Protein AF-A0AAD8VXR7-F1 (afdb_monomer_lite)

Foldseek 3Di:
DDPPPDVVVVVVVVVVVVVVVVVVVVVVVPDDPPCVVVVVVVVVVVPDDVVPPPDDPPPDDDDDPDDDDDPVVVVVVVVVVVVVVVVVVVVVVVVVVVVVVPPPVVVVVVVVVVVVVVPPDPPPPPDDDDDDPDDPVVVVVVVVVVVVVVVVVVVVVVVVVVVVVVVVVVVVVVVVVVVVVVVVVVVVVVVVVVVVVVVVVVVVVVVVLLVVLVVVLVVLCVVCVVLQVQLLVQLLVVCVVVVPVDSPDDDTSVSSVSSNVSSVVVVVVVVVVVVCVQVVLQVLVCVLCVPDDGDPDVVVSVVVVVCSVVSVVVVVVVVVVVVVLVVVVVVCVVPPPDDSVVVVVVVVPPPPDPPDPDDDDDDDDDDDPPPDDDPPPVVVVVVVVVVVVVVVVVVVVVVVVPDDDDDDDDDDDDDD

Radius of gyration: 54.82 Å; chains: 1; bounding box: 123×68×163 Å

Structure (mmCIF, N/CA/C/O backbone):
data_AF-A0AAD8VXR7-F1
#
_entry.id   AF-A0AAD8VXR7-F1
#
loop_
_atom_site.group_PDB
_atom_site.id
_atom_site.type_symbol
_atom_site.label_atom_id
_atom_site.label_alt_id
_atom_site.label_comp_id
_atom_site.label_asym_id
_atom_site.label_entity_id
_atom_site.label_seq_id
_atom_site.pdbx_PDB_ins_code
_atom_site.Cartn_x
_atom_site.Cartn_y
_atom_site.Cartn_z
_atom_site.occupancy
_atom_site.B_iso_or_equiv
_atom_site.auth_seq_id
_atom_site.auth_comp_id
_atom_site.auth_asym_id
_atom_site.auth_atom_id
_atom_site.pdbx_PDB_model_num
ATOM 1 N N . MET A 1 1 ? -8.552 10.799 35.173 1.00 29.80 1 MET A N 1
ATOM 2 C CA . MET A 1 1 ? -7.719 10.477 33.994 1.00 29.80 1 MET A CA 1
ATOM 3 C C . MET A 1 1 ? -8.402 11.067 32.776 1.00 29.80 1 MET A C 1
ATOM 5 O O . MET A 1 1 ? -9.424 10.551 32.351 1.00 29.80 1 MET A O 1
ATOM 9 N N . VAL A 1 2 ? -7.900 12.206 32.306 1.00 26.58 2 VAL A N 1
ATOM 10 C CA . VAL A 1 2 ? -8.348 12.858 31.072 1.00 26.58 2 VAL A CA 1
ATOM 11 C C . VAL A 1 2 ? -7.757 12.049 29.921 1.00 26.58 2 VAL A C 1
ATOM 13 O O . VAL A 1 2 ? -6.535 11.940 29.823 1.00 26.58 2 VAL A O 1
ATOM 16 N N . LEU A 1 3 ? -8.603 11.426 29.100 1.00 31.08 3 LEU A N 1
ATOM 17 C CA . LEU A 1 3 ? -8.184 10.804 27.845 1.00 31.08 3 LEU A CA 1
ATOM 18 C C . LEU A 1 3 ? -7.829 11.930 26.871 1.00 31.08 3 LEU A C 1
ATOM 20 O O . LEU A 1 3 ? -8.632 12.347 26.044 1.00 31.08 3 LEU A O 1
ATOM 24 N N . HIS A 1 4 ? -6.614 12.454 27.009 1.00 31.78 4 HIS A N 1
ATOM 25 C CA . HIS A 1 4 ? -5.945 13.093 25.896 1.00 31.78 4 HIS A CA 1
ATOM 26 C C . HIS A 1 4 ? -5.770 12.014 24.826 1.00 31.78 4 HIS A C 1
ATOM 28 O O . HIS A 1 4 ? -4.957 11.104 24.995 1.00 31.78 4 HIS A O 1
ATOM 34 N N . ALA A 1 5 ? -6.495 12.124 23.711 1.00 39.09 5 ALA A N 1
ATOM 35 C CA . ALA A 1 5 ? -5.899 11.746 22.439 1.00 39.09 5 ALA A CA 1
ATOM 36 C C . ALA A 1 5 ? -4.621 12.589 22.348 1.00 39.09 5 ALA A C 1
ATOM 38 O O . ALA A 1 5 ? -4.672 13.806 22.171 1.00 39.09 5 ALA A O 1
ATOM 39 N N . GLY A 1 6 ? -3.498 11.977 22.729 1.00 30.89 6 GLY A N 1
ATOM 40 C CA . GLY A 1 6 ? -2.274 12.705 23.018 1.00 30.89 6 GLY A CA 1
ATOM 41 C C . GLY A 1 6 ? -1.798 13.471 21.785 1.00 30.89 6 GLY A C 1
ATOM 42 O O . GLY A 1 6 ? -2.064 13.029 20.665 1.00 30.89 6 GLY A O 1
ATOM 43 N N . PRO A 1 7 ? -1.013 14.546 21.965 1.00 40.06 7 PRO A N 1
ATOM 44 C CA . PRO A 1 7 ? -0.277 15.196 20.881 1.00 40.06 7 PRO A CA 1
ATOM 45 C C . PRO A 1 7 ? 0.435 14.190 19.964 1.00 40.06 7 PRO A C 1
ATOM 47 O O . PRO A 1 7 ? 0.566 14.431 18.779 1.00 40.06 7 PRO A O 1
ATOM 50 N N . ALA A 1 8 ? 0.808 13.013 20.480 1.00 36.97 8 ALA A N 1
ATOM 51 C CA . ALA A 1 8 ? 1.363 11.901 19.716 1.00 36.97 8 ALA A CA 1
ATOM 52 C C . ALA A 1 8 ? 0.441 11.327 18.618 1.00 36.97 8 ALA A C 1
ATOM 54 O O . ALA A 1 8 ? 0.955 10.934 17.581 1.00 36.97 8 ALA A O 1
ATOM 55 N N . ALA A 1 9 ? -0.884 11.276 18.806 1.00 36.81 9 ALA A N 1
ATOM 56 C CA . ALA A 1 9 ? -1.821 10.778 17.791 1.00 36.81 9 ALA A CA 1
ATOM 57 C C . ALA A 1 9 ? -2.012 11.796 16.655 1.00 36.81 9 ALA A C 1
ATOM 59 O O . ALA A 1 9 ? -2.027 11.421 15.485 1.00 36.81 9 ALA A O 1
ATOM 60 N N . VAL A 1 10 ? -2.059 13.088 16.999 1.00 43.22 10 VAL A N 1
ATOM 61 C CA . VAL A 1 10 ? -2.086 14.191 16.025 1.00 43.22 10 VAL A CA 1
ATOM 62 C C . VAL A 1 10 ? -0.750 14.283 15.286 1.00 43.22 10 VAL A C 1
ATOM 64 O O . VAL A 1 10 ? -0.742 14.318 14.066 1.00 43.22 10 VAL A O 1
ATOM 67 N N . VAL A 1 11 ? 0.381 14.184 15.991 1.00 42.19 11 VAL A N 1
ATOM 68 C CA . VAL A 1 11 ? 1.730 14.163 15.396 1.00 42.19 11 VAL A CA 1
ATOM 69 C C . VAL A 1 11 ? 1.959 12.909 14.546 1.00 42.19 11 VAL A C 1
ATOM 71 O O . VAL A 1 11 ? 2.651 12.980 13.535 1.00 42.19 11 VAL A O 1
ATOM 74 N N . ALA A 1 12 ? 1.389 11.756 14.911 1.00 40.84 12 ALA A N 1
ATOM 75 C CA . ALA A 1 12 ? 1.431 10.550 14.084 1.00 40.84 12 ALA A CA 1
ATOM 76 C C . ALA A 1 12 ? 0.585 10.711 12.814 1.00 40.84 12 ALA A C 1
ATOM 78 O O . ALA A 1 12 ? 1.045 10.337 11.738 1.00 40.84 12 ALA A O 1
ATOM 79 N N . GLY A 1 13 ? -0.596 11.331 12.924 1.00 41.03 13 GLY A N 1
ATOM 80 C CA . GLY A 1 13 ? -1.413 11.739 11.782 1.00 41.03 13 GLY A CA 1
ATOM 81 C C . GLY A 1 13 ? -0.665 12.708 10.867 1.00 41.03 13 GLY A C 1
ATOM 82 O O . GLY A 1 13 ? -0.466 12.408 9.697 1.00 41.03 13 GLY A O 1
ATOM 83 N N . GLU A 1 14 ? -0.147 13.816 11.398 1.00 44.00 14 GLU A N 1
ATOM 84 C CA . GLU A 1 14 ? 0.619 14.831 10.660 1.00 44.00 14 GLU A CA 1
ATOM 85 C C . GLU A 1 14 ? 1.891 14.260 10.021 1.00 44.00 14 GLU A C 1
ATOM 87 O O . GLU A 1 14 ? 2.186 14.571 8.869 1.00 44.00 14 GLU A O 1
ATOM 92 N N . ARG A 1 15 ? 2.619 13.362 10.701 1.00 44.59 15 ARG A N 1
ATOM 93 C CA . ARG A 1 15 ? 3.773 12.658 10.114 1.00 44.59 15 ARG A CA 1
ATOM 94 C C . ARG A 1 15 ? 3.362 11.686 9.017 1.00 44.59 15 ARG A C 1
ATOM 96 O O . ARG A 1 15 ? 4.053 11.625 8.007 1.00 44.59 15 ARG A O 1
ATOM 103 N N . ALA A 1 16 ? 2.257 10.960 9.175 1.00 44.34 16 ALA A N 1
ATOM 104 C CA . ALA A 1 16 ? 1.734 10.089 8.124 1.00 44.34 16 ALA A CA 1
ATOM 105 C C . ALA A 1 16 ? 1.291 10.908 6.902 1.00 44.34 16 ALA A C 1
ATOM 107 O O . ALA A 1 16 ? 1.647 10.565 5.779 1.00 44.34 16 ALA A O 1
ATOM 108 N N . THR A 1 17 ? 0.610 12.039 7.116 1.00 47.69 17 THR A N 1
ATOM 109 C CA . THR A 1 17 ? 0.236 12.978 6.042 1.00 47.69 17 THR A CA 1
ATOM 110 C C . THR A 1 17 ? 1.458 13.631 5.390 1.00 47.69 17 THR A C 1
ATOM 112 O O . THR A 1 17 ? 1.486 13.773 4.175 1.00 47.69 17 THR A O 1
ATOM 115 N N . GLY A 1 18 ? 2.497 13.972 6.157 1.00 53.66 18 GLY A N 1
ATOM 116 C CA . GLY A 1 18 ? 3.757 14.513 5.635 1.00 53.66 18 GLY A CA 1
ATOM 117 C C . GLY A 1 18 ? 4.584 13.487 4.852 1.00 53.66 18 GLY A C 1
ATOM 118 O O . GLY A 1 18 ? 5.192 13.826 3.840 1.00 53.66 18 GLY A O 1
ATOM 119 N N . LEU A 1 19 ? 4.572 12.219 5.270 1.00 49.12 19 LEU A N 1
ATOM 120 C CA . LEU A 1 19 ? 5.195 11.115 4.531 1.00 49.12 19 LEU A CA 1
ATOM 121 C C . LEU A 1 19 ? 4.414 10.784 3.251 1.00 49.12 19 LEU A C 1
ATOM 123 O O . LEU A 1 19 ? 5.028 10.588 2.208 1.00 49.12 19 LEU A O 1
ATOM 127 N N . LEU A 1 20 ? 3.078 10.821 3.293 1.00 48.19 20 LEU A N 1
ATOM 128 C CA . LEU A 1 20 ? 2.223 10.747 2.101 1.00 48.19 20 LEU A CA 1
ATOM 129 C C . LEU A 1 20 ? 2.446 11.945 1.161 1.00 48.19 20 LEU A C 1
ATOM 131 O O . LEU A 1 20 ? 2.507 11.766 -0.052 1.00 48.19 20 LEU A O 1
ATOM 135 N N . GLY A 1 21 ? 2.670 13.141 1.712 1.00 52.47 21 GLY A N 1
ATOM 136 C CA . GLY A 1 21 ? 3.075 14.341 0.976 1.00 52.47 21 GLY A CA 1
ATOM 137 C C . GLY A 1 21 ? 4.412 14.170 0.244 1.00 52.47 21 GLY A C 1
ATOM 138 O O . GLY A 1 21 ? 4.524 14.522 -0.928 1.00 52.47 21 GLY A O 1
ATOM 139 N N . ARG A 1 22 ? 5.402 13.528 0.877 1.00 53.22 22 ARG A N 1
ATOM 140 C CA . ARG A 1 22 ? 6.671 13.164 0.218 1.00 53.22 22 ARG A CA 1
ATOM 141 C C . ARG A 1 22 ? 6.495 12.132 -0.890 1.00 53.22 22 ARG A C 1
ATOM 143 O O . ARG A 1 22 ? 7.135 12.254 -1.928 1.00 53.22 22 ARG A O 1
ATOM 150 N N . ILE A 1 23 ? 5.603 11.156 -0.713 1.00 48.94 23 ILE A N 1
ATOM 151 C CA . ILE A 1 23 ? 5.241 10.203 -1.776 1.00 48.94 23 ILE A CA 1
ATOM 152 C C . ILE A 1 23 ? 4.642 10.955 -2.981 1.00 48.94 23 ILE A C 1
ATOM 154 O O . ILE A 1 23 ? 4.944 10.627 -4.127 1.00 48.94 23 ILE A O 1
ATOM 158 N N . THR A 1 24 ? 3.875 12.028 -2.749 1.00 52.00 24 THR A N 1
ATOM 159 C CA . THR A 1 24 ? 3.383 12.907 -3.825 1.00 52.00 24 THR A CA 1
ATOM 160 C C . THR A 1 24 ? 4.413 13.900 -4.380 1.00 52.00 24 THR A C 1
ATOM 162 O O . THR A 1 24 ? 4.232 14.365 -5.499 1.00 52.00 24 THR A O 1
ATOM 165 N N . GLU A 1 25 ? 5.496 14.225 -3.670 1.00 46.56 25 GLU A N 1
ATOM 166 C CA . GLU A 1 25 ? 6.607 15.030 -4.212 1.00 46.56 25 GLU A CA 1
ATOM 167 C C . GLU A 1 25 ? 7.546 14.190 -5.085 1.00 46.56 25 GLU A C 1
ATOM 169 O O . GLU A 1 25 ? 7.955 14.656 -6.147 1.00 46.56 25 GLU A O 1
ATOM 174 N N . LEU A 1 26 ? 7.778 12.920 -4.731 1.00 47.78 26 LEU A N 1
ATOM 175 C CA . LEU A 1 26 ? 8.514 11.953 -5.563 1.00 47.78 26 LEU A CA 1
ATOM 176 C C . LEU A 1 26 ? 7.855 11.739 -6.946 1.00 47.78 26 LEU A C 1
ATOM 178 O O . LEU A 1 26 ? 8.538 11.440 -7.923 1.00 47.78 26 LEU A O 1
ATOM 182 N N . LYS A 1 27 ? 6.541 11.989 -7.055 1.00 44.47 27 LYS A N 1
ATOM 183 C CA . LYS A 1 27 ? 5.757 12.043 -8.307 1.00 44.47 27 LYS A CA 1
ATOM 184 C C . LYS A 1 27 ? 6.151 13.210 -9.225 1.00 44.47 27 LYS A C 1
ATOM 186 O O . LYS A 1 27 ? 6.030 13.096 -10.441 1.00 44.47 27 LYS A O 1
ATOM 191 N N . ARG A 1 28 ? 6.597 14.347 -8.674 1.00 43.12 28 ARG A N 1
ATOM 192 C CA . ARG A 1 28 ? 6.936 15.554 -9.456 1.00 43.12 28 ARG A CA 1
ATOM 193 C C . ARG A 1 28 ? 8.281 15.421 -10.180 1.00 43.12 28 ARG A C 1
ATOM 195 O O . ARG A 1 28 ? 8.539 16.177 -11.110 1.00 43.12 28 ARG A O 1
ATOM 202 N N . GLU A 1 29 ? 9.087 14.436 -9.789 1.00 51.94 29 GLU A N 1
ATOM 203 C CA . GLU A 1 29 ? 10.374 14.087 -10.403 1.00 51.94 29 GLU A CA 1
ATOM 204 C C . GLU A 1 29 ? 10.266 13.022 -11.515 1.00 51.94 29 GLU A C 1
ATOM 206 O O . GLU A 1 29 ? 11.288 12.585 -12.032 1.00 51.94 29 GLU A O 1
ATOM 211 N N . GLY A 1 30 ? 9.056 12.600 -11.911 1.00 36.78 30 GLY A N 1
ATOM 212 C CA . GLY A 1 30 ? 8.863 11.718 -13.073 1.00 36.78 30 GLY A CA 1
ATOM 213 C C . GLY A 1 30 ? 9.064 10.217 -12.825 1.00 36.78 30 GLY A C 1
ATOM 214 O O . GLY A 1 30 ? 9.331 9.485 -13.772 1.00 36.78 30 GLY A O 1
ATOM 215 N N . ARG A 1 31 ? 8.927 9.732 -11.582 1.00 47.59 31 ARG A N 1
ATOM 216 C CA . ARG A 1 31 ? 9.006 8.292 -11.265 1.00 47.59 31 ARG A CA 1
ATOM 217 C C . ARG A 1 31 ? 7.639 7.611 -11.423 1.00 47.59 31 ARG A C 1
ATOM 219 O O . ARG A 1 31 ? 6.671 8.015 -10.777 1.00 47.59 31 ARG A O 1
ATOM 226 N N . GLU A 1 32 ? 7.561 6.566 -12.246 1.00 48.56 32 GLU A N 1
ATOM 227 C CA . GLU A 1 32 ? 6.375 5.705 -12.361 1.00 48.56 32 GLU A CA 1
ATOM 228 C C . GLU A 1 32 ? 6.262 4.780 -11.138 1.00 48.56 32 GLU A C 1
ATOM 230 O O . GLU A 1 32 ? 7.141 3.965 -10.870 1.00 48.56 32 GLU A O 1
ATOM 235 N N . LEU A 1 33 ? 5.171 4.908 -10.376 1.00 50.75 33 LEU A N 1
ATOM 236 C CA . LEU A 1 33 ? 4.928 4.164 -9.127 1.00 50.75 33 LEU A CA 1
ATOM 237 C C . LEU A 1 33 ? 3.910 3.009 -9.273 1.00 50.75 33 LEU A C 1
ATOM 239 O O . LEU A 1 33 ? 3.464 2.456 -8.269 1.00 50.75 33 LEU A O 1
ATOM 243 N N . GLY A 1 34 ? 3.533 2.612 -10.494 1.00 61.19 34 GLY A N 1
ATOM 244 C CA . GLY A 1 34 ? 2.630 1.473 -10.737 1.00 61.19 34 GLY A CA 1
ATOM 245 C C . GLY A 1 34 ? 1.301 1.532 -9.954 1.00 61.19 34 GLY A C 1
ATOM 246 O O . GLY A 1 34 ? 0.730 2.604 -9.758 1.00 61.19 34 GLY A O 1
ATOM 247 N N . HIS A 1 35 ? 0.815 0.379 -9.466 1.00 46.16 35 HIS A N 1
ATOM 248 C CA . HIS A 1 35 ? -0.476 0.201 -8.763 1.00 46.16 35 HIS A CA 1
ATOM 249 C C . HIS A 1 35 ? -0.686 1.066 -7.499 1.00 46.16 35 HIS A C 1
ATOM 251 O O . HIS A 1 35 ? -1.814 1.189 -7.013 1.00 46.16 35 HIS A O 1
ATOM 257 N N . LEU A 1 36 ? 0.368 1.693 -6.962 1.00 44.56 36 LEU A N 1
ATOM 258 C CA . LEU A 1 36 ? 0.260 2.683 -5.882 1.00 44.56 36 LEU A CA 1
ATOM 259 C C . LEU A 1 36 ? -0.438 3.969 -6.343 1.00 44.56 36 LEU A C 1
ATOM 261 O O . LEU A 1 36 ? -1.094 4.619 -5.528 1.00 44.56 36 LEU A O 1
ATOM 265 N N . LEU A 1 37 ? -0.340 4.316 -7.633 1.00 51.44 37 LEU A N 1
ATOM 266 C CA . LEU A 1 37 ? -1.014 5.475 -8.217 1.00 51.44 37 LEU A CA 1
ATOM 267 C C . LEU A 1 37 ? -2.535 5.279 -8.206 1.00 51.44 37 LEU A C 1
ATOM 269 O O . LEU A 1 37 ? -3.251 6.122 -7.673 1.00 51.44 37 LEU A O 1
ATOM 273 N N . ASP A 1 38 ? -2.999 4.112 -8.657 1.00 57.16 38 ASP A N 1
ATOM 274 C CA . ASP A 1 38 ? -4.407 3.703 -8.600 1.00 57.16 38 ASP A CA 1
ATOM 275 C C . ASP A 1 38 ? -4.944 3.688 -7.165 1.00 57.16 38 ASP A C 1
ATOM 277 O O . ASP A 1 38 ? -6.097 4.046 -6.921 1.00 57.16 38 ASP A O 1
ATOM 281 N N . TYR A 1 39 ? -4.124 3.274 -6.194 1.00 48.38 39 TYR A N 1
ATOM 282 C CA . TYR A 1 39 ? -4.540 3.217 -4.794 1.00 48.38 39 TYR A CA 1
ATOM 283 C C . TYR A 1 39 ? -4.602 4.606 -4.153 1.00 48.38 39 TYR A C 1
ATOM 285 O O . TYR A 1 39 ? -5.573 4.909 -3.465 1.00 48.38 39 TYR A O 1
ATOM 293 N N . ALA A 1 40 ? -3.616 5.472 -4.407 1.00 48.44 40 ALA A N 1
ATOM 294 C CA . ALA A 1 40 ? -3.616 6.859 -3.944 1.00 48.44 40 ALA A CA 1
ATOM 295 C C . ALA A 1 40 ? -4.730 7.683 -4.609 1.00 48.44 40 ALA A C 1
ATOM 297 O O . ALA A 1 40 ? -5.341 8.540 -3.972 1.00 48.44 40 ALA A O 1
ATOM 298 N N . GLU A 1 41 ? -5.039 7.407 -5.875 1.00 53.38 41 GLU A N 1
ATOM 299 C CA . GLU A 1 41 ? -6.127 8.055 -6.596 1.00 53.38 41 GLU A CA 1
ATOM 300 C C . GLU A 1 41 ? -7.495 7.561 -6.110 1.00 53.38 41 GLU A C 1
ATOM 302 O O . GLU A 1 41 ? -8.352 8.387 -5.804 1.00 53.38 41 GLU A O 1
ATOM 307 N N . LYS A 1 42 ? -7.677 6.252 -5.878 1.00 56.84 42 LYS A N 1
ATOM 308 C CA . LYS A 1 42 ? -8.864 5.708 -5.186 1.00 56.84 42 LYS A CA 1
ATOM 309 C C . LYS A 1 42 ? -8.998 6.243 -3.759 1.00 56.84 42 LYS A C 1
ATOM 311 O O . LYS A 1 42 ? -10.111 6.515 -3.315 1.00 56.84 42 LYS A O 1
ATOM 316 N N . TRP A 1 43 ? -7.887 6.434 -3.049 1.00 48.25 43 TRP A N 1
ATOM 317 C CA . TRP A 1 43 ? -7.855 7.024 -1.709 1.00 48.25 43 TRP A CA 1
ATOM 318 C C . TRP A 1 43 ? -8.302 8.489 -1.731 1.00 48.25 43 TRP A C 1
ATOM 320 O O . TRP A 1 43 ? -9.177 8.873 -0.958 1.00 48.25 43 TRP A O 1
ATOM 330 N N . ASN A 1 44 ? -7.767 9.293 -2.653 1.00 48.09 44 ASN A N 1
ATOM 331 C CA . ASN A 1 44 ? -8.155 10.693 -2.824 1.00 48.09 44 ASN A CA 1
ATOM 332 C C . ASN A 1 44 ? -9.602 10.831 -3.320 1.00 48.09 44 ASN A C 1
ATOM 334 O O . ASN A 1 44 ? -10.321 11.712 -2.861 1.00 48.09 44 ASN A O 1
ATOM 338 N N . GLN A 1 45 ? -10.062 9.942 -4.206 1.00 49.34 45 GLN A N 1
ATOM 339 C CA . GLN A 1 45 ? -11.451 9.898 -4.675 1.00 49.34 45 GLN A CA 1
ATOM 340 C C . GLN A 1 45 ? -12.428 9.476 -3.566 1.00 49.34 45 GLN A C 1
ATOM 342 O O . GLN A 1 45 ? -13.557 9.966 -3.537 1.00 49.34 45 GLN A O 1
ATOM 347 N N . ALA A 1 46 ? -12.003 8.631 -2.622 1.00 44.84 46 ALA A N 1
ATOM 348 C CA . ALA A 1 46 ? -12.799 8.254 -1.454 1.00 44.84 46 ALA A CA 1
ATOM 349 C C . ALA A 1 46 ? -12.946 9.388 -0.416 1.00 44.84 46 ALA A C 1
ATOM 351 O O . ALA A 1 46 ? -13.889 9.353 0.378 1.00 44.84 46 ALA A O 1
ATOM 352 N N . ASP A 1 47 ? -12.065 10.398 -0.438 1.00 38.69 47 ASP A N 1
ATOM 353 C CA . ASP A 1 47 ? -12.155 11.612 0.394 1.00 38.69 47 ASP A CA 1
ATOM 354 C C . ASP A 1 47 ? -13.060 12.708 -0.217 1.00 38.69 47 ASP A C 1
ATOM 356 O O . ASP A 1 47 ? -13.435 13.661 0.473 1.00 38.69 47 ASP A O 1
ATOM 360 N N . VAL A 1 48 ? -13.501 12.582 -1.478 1.00 35.62 48 VAL A N 1
ATOM 361 C CA . VAL A 1 48 ? -14.397 13.573 -2.106 1.00 35.62 48 VAL A CA 1
ATOM 362 C C . VAL A 1 48 ? -15.862 13.239 -1.817 1.00 35.62 48 VAL A C 1
ATOM 364 O O . VAL A 1 48 ? -16.592 12.702 -2.650 1.00 35.62 48 VAL A O 1
ATOM 367 N N . SER A 1 49 ? -16.331 13.587 -0.618 1.00 41.91 49 SER A N 1
ATOM 368 C CA . SER A 1 49 ? -17.775 13.686 -0.376 1.00 41.91 49 SER A CA 1
ATOM 369 C C . SER A 1 49 ? -18.399 14.785 -1.255 1.00 41.91 49 SER A C 1
ATOM 371 O O . SER A 1 49 ? -17.730 15.730 -1.676 1.00 41.91 49 SER A O 1
ATOM 373 N N . ALA A 1 50 ? -19.709 14.706 -1.506 1.00 38.88 50 ALA A N 1
ATOM 374 C CA . ALA A 1 50 ? -20.456 15.694 -2.294 1.00 38.88 50 ALA A CA 1
ATOM 375 C C . ALA A 1 50 ? -20.363 17.148 -1.766 1.00 38.88 50 ALA A C 1
ATOM 377 O O . ALA A 1 50 ? -20.794 18.066 -2.459 1.00 38.88 50 ALA A O 1
ATOM 378 N N . ALA A 1 51 ? -19.785 17.375 -0.581 1.00 35.91 51 ALA A N 1
ATOM 379 C CA . ALA A 1 51 ? -19.581 18.697 0.004 1.00 35.91 51 ALA A CA 1
ATOM 380 C C . ALA A 1 51 ? -18.403 19.489 -0.607 1.00 35.91 51 ALA A C 1
ATOM 382 O O . ALA A 1 51 ? -18.379 20.709 -0.480 1.00 35.91 51 ALA A O 1
ATOM 383 N N . THR A 1 52 ? -17.456 18.844 -1.300 1.00 38.19 52 THR A N 1
ATOM 384 C CA . THR A 1 52 ? -16.304 19.519 -1.943 1.00 38.19 52 THR A CA 1
ATOM 385 C C . THR A 1 52 ? -16.445 19.702 -3.455 1.00 38.19 52 THR A C 1
ATOM 387 O O . THR A 1 52 ? -15.610 20.359 -4.075 1.00 38.19 52 THR A O 1
ATOM 390 N N . ARG A 1 53 ? -17.530 19.210 -4.071 1.00 37.59 53 ARG A N 1
ATOM 391 C CA . ARG A 1 53 ? -17.885 19.587 -5.447 1.00 37.59 53 ARG A CA 1
ATOM 392 C C . ARG A 1 53 ? -18.659 20.900 -5.422 1.00 37.59 53 ARG A C 1
ATOM 394 O O . ARG A 1 53 ? -19.879 20.906 -5.289 1.00 37.59 53 ARG A O 1
ATOM 401 N N . GLY A 1 54 ? -17.952 22.013 -5.600 1.00 34.97 54 GLY A N 1
ATOM 402 C CA . GLY A 1 54 ? -18.572 23.240 -6.090 1.00 34.97 54 GLY A CA 1
ATOM 403 C C . GLY A 1 54 ? -19.274 22.933 -7.413 1.00 34.97 54 GLY A C 1
ATOM 404 O O . GLY A 1 54 ? -18.628 22.697 -8.431 1.00 34.97 54 GLY A O 1
ATOM 405 N N . VAL A 1 55 ? -20.602 22.847 -7.379 1.00 37.62 55 VAL A N 1
ATOM 406 C CA . VAL A 1 55 ? -21.429 22.557 -8.550 1.00 37.62 55 VAL A CA 1
ATOM 407 C C . VAL A 1 55 ? -21.428 23.796 -9.445 1.00 37.62 55 VAL A C 1
ATOM 409 O O . VAL A 1 55 ? -22.066 24.798 -9.128 1.00 37.62 55 VAL A O 1
ATOM 412 N N . GLY A 1 56 ? -20.706 23.732 -10.565 1.00 46.16 56 GLY A N 1
ATOM 413 C CA . GLY A 1 56 ? -20.904 24.650 -11.686 1.00 46.16 56 GLY A CA 1
ATOM 414 C C . GLY A 1 56 ? -22.311 24.478 -12.271 1.00 46.16 56 GLY A C 1
ATOM 415 O O . GLY A 1 56 ? -22.878 23.384 -12.219 1.00 46.16 56 GLY A O 1
ATOM 416 N N . LYS A 1 57 ? -22.884 25.563 -12.807 1.00 38.69 57 LYS A N 1
ATOM 417 C CA . LYS A 1 57 ? -24.308 25.684 -13.181 1.00 38.69 57 LYS A CA 1
ATOM 418 C C . LYS A 1 57 ? -24.848 24.615 -14.149 1.00 38.69 57 LYS A C 1
ATOM 420 O O . LYS A 1 57 ? -26.061 24.428 -14.171 1.00 38.69 57 LYS A O 1
ATOM 425 N N . ASP A 1 58 ? -23.997 23.852 -14.836 1.00 55.91 58 ASP A N 1
ATOM 426 C CA . ASP A 1 58 ? -24.427 23.052 -15.992 1.00 55.91 58 ASP A CA 1
ATOM 427 C C . ASP A 1 58 ? -24.377 21.521 -15.794 1.00 55.91 58 ASP A C 1
ATOM 429 O O . ASP A 1 58 ? -24.641 20.775 -16.729 1.00 55.91 58 ASP A O 1
ATOM 433 N N . ARG A 1 59 ? -24.104 21.020 -14.575 1.00 43.12 59 ARG A N 1
ATOM 434 C CA . ARG A 1 59 ? -24.271 19.595 -14.170 1.00 43.12 59 ARG A CA 1
ATOM 435 C C . ARG A 1 59 ? -23.718 18.509 -15.127 1.00 43.12 59 ARG A C 1
ATOM 437 O O . ARG A 1 59 ? -24.196 17.376 -15.077 1.00 43.12 59 ARG A O 1
ATOM 444 N N . LEU A 1 60 ? -22.686 18.777 -15.928 1.00 39.38 60 LEU A N 1
ATOM 445 C CA . LEU A 1 60 ? -22.047 17.753 -16.765 1.00 39.38 60 LEU A CA 1
ATOM 446 C C . LEU A 1 60 ? -20.572 17.537 -16.387 1.00 39.38 60 LEU A C 1
ATOM 448 O O . LEU A 1 60 ? -19.843 18.514 -16.206 1.00 39.38 60 LEU A O 1
ATOM 452 N N . PRO A 1 61 ? -20.112 16.275 -16.267 1.00 35.50 61 PRO A N 1
ATOM 453 C CA . PRO A 1 61 ? -18.692 15.963 -16.189 1.00 35.50 61 PRO A CA 1
ATOM 454 C C . PRO A 1 61 ? -18.058 16.108 -17.579 1.00 35.50 61 PRO A C 1
ATOM 456 O O . PRO A 1 61 ? -18.472 15.445 -18.528 1.00 35.50 61 PRO A O 1
ATOM 459 N N . ILE A 1 62 ? -17.043 16.966 -17.696 1.00 35.41 62 ILE A N 1
ATOM 460 C CA . ILE A 1 62 ? -16.159 16.999 -18.864 1.00 35.41 62 ILE A CA 1
ATOM 461 C C . ILE A 1 62 ? -15.148 15.867 -18.672 1.00 35.41 62 ILE A C 1
ATOM 463 O O . ILE A 1 62 ? -14.283 15.945 -17.802 1.00 35.41 62 ILE A O 1
ATOM 467 N N . VAL A 1 63 ? -15.315 14.793 -19.441 1.00 36.84 63 VAL A N 1
ATOM 468 C CA . VAL A 1 63 ? -14.340 13.707 -19.577 1.00 36.84 63 VAL A CA 1
ATOM 469 C C . VAL A 1 63 ? -13.573 13.962 -20.868 1.00 36.84 63 VAL A C 1
ATOM 471 O O . VAL A 1 63 ? -14.175 14.042 -21.937 1.00 36.84 63 VAL A O 1
ATOM 474 N N . ASP A 1 64 ? -12.261 14.117 -20.752 1.00 31.58 64 ASP A N 1
ATOM 475 C CA . ASP A 1 64 ? -11.339 14.216 -21.881 1.00 31.58 64 ASP A CA 1
ATOM 476 C C . ASP A 1 64 ? -11.062 12.791 -22.416 1.00 31.58 64 ASP A C 1
ATOM 478 O O . ASP A 1 64 ? -10.642 11.936 -21.632 1.00 31.58 64 ASP A O 1
ATOM 482 N N . PRO A 1 65 ? -11.339 12.461 -23.694 1.00 33.59 65 PRO A N 1
ATOM 483 C CA . PRO A 1 65 ? -11.203 11.093 -24.207 1.00 33.59 65 PRO A CA 1
ATOM 484 C C . PRO A 1 65 ? -9.760 10.689 -24.564 1.00 33.59 65 PRO A C 1
ATOM 486 O O . PRO A 1 65 ? -9.549 9.586 -25.065 1.00 33.59 65 PRO A O 1
ATOM 489 N N . ALA A 1 66 ? -8.759 11.538 -24.322 1.00 33.75 66 ALA A N 1
ATOM 490 C CA . ALA A 1 66 ? -7.363 11.253 -24.648 1.00 33.75 66 ALA A CA 1
ATOM 491 C C . ALA A 1 66 ? -6.534 10.938 -23.389 1.00 33.75 66 ALA A C 1
ATOM 493 O O . ALA A 1 66 ? -5.725 11.744 -22.936 1.00 33.75 66 ALA A O 1
ATOM 494 N N . GLY A 1 67 ? -6.734 9.745 -22.822 1.00 32.75 67 GLY A N 1
ATOM 495 C CA . GLY A 1 67 ? -5.795 9.158 -21.858 1.00 32.75 67 GLY A CA 1
ATOM 496 C C . GLY A 1 67 ? -4.475 8.731 -22.529 1.00 32.75 67 GLY A C 1
ATOM 497 O O . GLY A 1 67 ? -4.456 8.503 -23.743 1.00 32.75 67 GLY A O 1
ATOM 498 N N . PRO A 1 68 ? -3.365 8.636 -21.771 1.00 32.72 68 PRO A N 1
ATOM 499 C CA . PRO A 1 68 ? -2.040 8.365 -22.317 1.00 32.72 68 PRO A CA 1
ATOM 500 C C . PRO A 1 68 ? -1.985 6.963 -22.927 1.00 32.72 68 PRO A C 1
ATOM 502 O O . PRO A 1 68 ? -2.377 5.974 -22.309 1.00 32.72 68 PRO A O 1
ATOM 505 N N . LYS A 1 69 ? -1.509 6.906 -24.171 1.00 35.78 69 LYS A N 1
ATOM 506 C CA . LYS A 1 69 ? -1.270 5.668 -24.910 1.00 35.78 69 LYS A CA 1
ATOM 507 C C . LYS A 1 69 ? -0.225 4.831 -24.171 1.00 35.78 69 LYS A C 1
ATOM 509 O O . LYS A 1 69 ? 0.783 5.361 -23.710 1.00 35.78 69 LYS A O 1
ATOM 514 N N . SER A 1 70 ? -0.520 3.544 -24.051 1.00 33.88 70 SER A N 1
ATOM 515 C CA 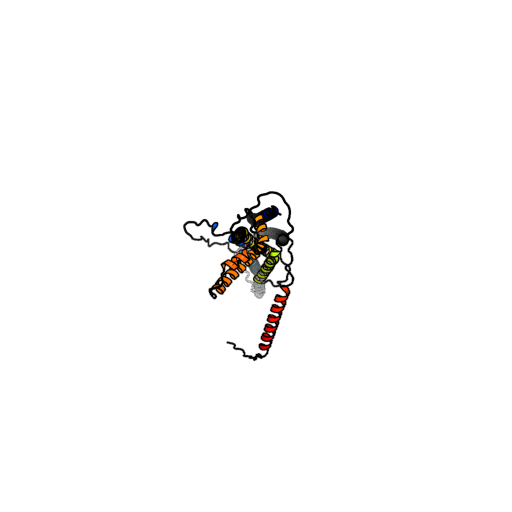. SER A 1 70 ? 0.237 2.525 -23.333 1.00 33.88 70 SER A CA 1
ATOM 516 C C . SER A 1 70 ? 1.717 2.481 -23.714 1.00 33.88 70 SER A C 1
ATOM 518 O O . SER A 1 70 ? 2.076 2.347 -24.883 1.00 33.88 70 SER A O 1
ATOM 520 N N . THR A 1 71 ? 2.560 2.473 -22.687 1.00 40.91 71 THR A N 1
ATOM 521 C CA . THR A 1 71 ? 4.016 2.277 -22.711 1.00 40.91 71 THR A CA 1
ATOM 522 C C . THR A 1 71 ? 4.444 0.892 -23.237 1.00 40.91 71 THR A C 1
ATOM 524 O O . THR A 1 71 ? 5.629 0.663 -23.460 1.00 40.91 71 THR A O 1
ATOM 527 N N . GLU A 1 72 ? 3.501 -0.017 -23.511 1.00 35.09 72 GLU A N 1
ATOM 528 C CA . GLU A 1 72 ? 3.747 -1.329 -24.135 1.00 35.09 72 GLU A CA 1
ATOM 529 C C . GLU A 1 72 ? 4.097 -1.242 -25.634 1.00 35.09 72 GLU A C 1
ATOM 531 O O . GLU A 1 72 ? 4.826 -2.092 -26.140 1.00 35.09 72 GLU A O 1
ATOM 536 N N . GLU A 1 73 ? 3.693 -0.182 -26.348 1.00 40.09 73 GLU A N 1
ATOM 537 C CA . GLU A 1 73 ? 4.057 -0.007 -27.770 1.00 40.09 73 GLU A CA 1
ATOM 538 C C . GLU A 1 73 ? 5.510 0.471 -27.973 1.00 40.09 73 GLU A C 1
ATOM 540 O O . GLU A 1 73 ? 6.022 0.450 -29.092 1.00 40.09 73 GLU A O 1
ATOM 545 N N . HIS A 1 74 ? 6.213 0.865 -26.904 1.00 38.44 74 HIS A N 1
ATOM 546 C CA . HIS A 1 74 ? 7.588 1.365 -26.997 1.00 38.44 74 HIS A CA 1
ATOM 547 C C . HIS A 1 74 ? 8.672 0.289 -26.827 1.00 38.44 74 HIS A C 1
ATOM 549 O O . HIS A 1 74 ? 9.796 0.506 -27.281 1.00 38.44 74 HIS A O 1
ATOM 555 N N . PHE A 1 75 ? 8.342 -0.876 -26.257 1.00 38.03 75 PHE A N 1
ATOM 556 C CA . PHE A 1 75 ? 9.306 -1.959 -26.009 1.00 38.03 75 PHE A CA 1
ATOM 557 C C . PHE A 1 75 ? 9.316 -3.066 -27.073 1.00 38.03 75 PHE A C 1
ATOM 559 O O . PHE A 1 75 ? 10.288 -3.807 -27.145 1.00 38.03 75 PHE A O 1
ATOM 566 N N . MET A 1 76 ? 8.313 -3.136 -27.956 1.00 38.06 76 MET A N 1
ATOM 567 C CA . MET A 1 76 ? 8.291 -4.108 -29.069 1.00 38.06 76 MET A CA 1
ATOM 568 C C . MET A 1 76 ? 9.037 -3.619 -30.324 1.00 38.06 76 MET A C 1
ATOM 570 O O . MET A 1 76 ? 9.283 -4.386 -31.252 1.00 38.06 76 MET A O 1
ATOM 574 N N . ARG A 1 77 ? 9.413 -2.336 -30.365 1.00 43.72 77 ARG A N 1
ATOM 575 C CA . ARG A 1 77 ? 10.080 -1.714 -31.518 1.00 43.72 77 ARG A CA 1
ATOM 576 C C . ARG A 1 77 ? 11.563 -2.098 -31.668 1.00 43.72 77 ARG A C 1
ATOM 578 O O . ARG A 1 77 ? 11.978 -2.300 -32.803 1.00 43.72 77 ARG A O 1
ATOM 585 N N . PRO A 1 78 ? 12.363 -2.234 -30.592 1.00 38.69 78 PRO A N 1
ATOM 586 C CA . PRO A 1 78 ? 13.766 -2.639 -30.707 1.00 38.69 78 PRO A CA 1
ATOM 587 C C . PRO A 1 78 ? 13.946 -4.102 -31.130 1.00 38.69 78 PRO A C 1
ATOM 589 O O . PRO A 1 78 ? 14.834 -4.383 -31.922 1.00 38.69 78 PRO A O 1
ATOM 592 N N . GLU A 1 79 ? 13.094 -5.025 -30.665 1.00 42.84 79 GLU A N 1
ATOM 593 C CA . GLU A 1 79 ? 13.180 -6.445 -31.054 1.00 42.84 79 GLU A CA 1
ATOM 594 C C . GLU A 1 79 ? 12.771 -6.668 -32.517 1.00 42.84 79 GLU A C 1
ATOM 596 O O . GLU A 1 79 ? 13.436 -7.415 -33.229 1.00 42.84 79 GLU A O 1
ATOM 601 N N . GLN A 1 80 ? 11.742 -5.962 -33.003 1.00 53.47 80 GLN A N 1
ATOM 602 C CA . GLN A 1 80 ? 11.381 -5.988 -34.425 1.00 53.47 80 GLN A CA 1
ATOM 603 C C . GLN A 1 80 ? 12.458 -5.361 -35.311 1.00 53.47 80 GLN A C 1
ATOM 605 O O . GLN A 1 80 ? 12.774 -5.922 -36.354 1.00 53.47 80 GLN A O 1
ATOM 610 N N . LEU A 1 81 ? 13.064 -4.250 -34.877 1.00 53.09 81 LEU A N 1
ATOM 611 C CA . LEU A 1 81 ? 14.179 -3.641 -35.603 1.00 53.09 81 LEU A CA 1
ATOM 612 C C . LEU A 1 81 ? 15.416 -4.545 -35.608 1.00 53.09 81 LEU A C 1
ATOM 614 O O . LEU A 1 81 ? 16.121 -4.571 -36.605 1.00 53.09 81 LEU A O 1
ATOM 618 N N . PHE A 1 82 ? 15.672 -5.310 -34.542 1.00 45.97 82 PHE A N 1
ATOM 619 C CA . PHE A 1 82 ? 16.800 -6.244 -34.477 1.00 45.97 82 PHE A CA 1
ATOM 620 C C . PHE A 1 82 ? 16.609 -7.457 -35.402 1.00 45.97 82 PHE A C 1
ATOM 622 O O . PHE A 1 82 ? 17.547 -7.854 -36.092 1.00 45.97 82 PHE A O 1
ATOM 629 N N . GLU A 1 83 ? 15.396 -8.010 -35.477 1.00 61.41 83 GLU A N 1
ATOM 630 C CA . GLU A 1 83 ? 15.052 -9.084 -36.423 1.00 61.41 83 GLU A CA 1
ATOM 631 C C . GLU A 1 83 ? 15.045 -8.593 -37.884 1.00 61.41 83 GLU A C 1
ATOM 633 O O . GLU A 1 83 ? 15.541 -9.296 -38.767 1.00 61.41 83 GLU A O 1
ATOM 638 N N . GLU A 1 84 ? 14.574 -7.367 -38.154 1.00 64.88 84 GLU A N 1
ATOM 639 C CA . GLU A 1 84 ? 14.685 -6.742 -39.484 1.00 64.88 84 GLU A CA 1
ATOM 640 C C . GLU A 1 84 ? 16.154 -6.524 -39.887 1.00 64.88 84 GLU A C 1
ATOM 642 O O . GLU A 1 84 ? 16.533 -6.851 -41.012 1.00 64.88 84 GLU A O 1
ATOM 647 N N . LEU A 1 85 ? 17.013 -6.077 -38.963 1.00 57.34 85 LEU A N 1
ATOM 648 C CA . LEU A 1 85 ? 18.444 -5.875 -39.227 1.00 57.34 85 LEU A CA 1
ATOM 649 C C . LEU A 1 85 ? 19.182 -7.198 -39.486 1.00 57.34 85 LEU A C 1
ATOM 651 O O . LEU A 1 85 ? 20.078 -7.258 -40.330 1.00 57.34 85 LEU A O 1
ATOM 655 N N . LEU A 1 86 ? 18.805 -8.278 -38.789 1.00 64.44 86 LEU A N 1
ATOM 656 C CA . LEU A 1 86 ? 19.339 -9.623 -39.028 1.00 64.44 86 LEU A CA 1
ATOM 657 C C . LEU A 1 86 ? 18.893 -10.189 -40.383 1.00 64.44 86 LEU A C 1
ATOM 659 O O . LEU A 1 86 ? 19.679 -10.876 -41.044 1.00 64.44 86 LEU A O 1
ATOM 663 N N . TRP A 1 87 ? 17.665 -9.889 -40.810 1.00 69.81 87 TRP A N 1
ATOM 664 C CA . TRP A 1 87 ? 17.159 -10.274 -42.126 1.00 69.81 87 TRP A CA 1
ATOM 665 C C . TRP A 1 87 ? 17.874 -9.516 -43.255 1.00 69.81 87 TRP A C 1
ATOM 667 O O . TRP A 1 87 ? 18.379 -10.143 -44.187 1.00 69.81 87 TRP A O 1
ATOM 677 N N . GLU A 1 88 ? 18.033 -8.195 -43.136 1.00 69.44 88 GLU A N 1
ATOM 678 C CA . GLU A 1 88 ? 18.767 -7.387 -44.122 1.00 69.44 88 GLU A CA 1
ATOM 679 C C . GLU A 1 88 ? 20.251 -7.782 -44.216 1.00 69.44 88 GLU A C 1
ATOM 681 O O . GLU A 1 88 ? 20.819 -7.852 -45.310 1.00 69.44 88 GLU A O 1
ATOM 686 N N . HIS A 1 89 ? 20.887 -8.129 -43.090 1.00 62.59 89 HIS A N 1
ATOM 687 C CA . HIS A 1 89 ? 22.257 -8.646 -43.102 1.00 62.59 89 HIS A CA 1
ATOM 688 C C . HIS A 1 89 ? 22.375 -10.022 -43.766 1.00 62.59 89 HIS A C 1
ATOM 690 O O . HIS A 1 89 ? 23.405 -10.306 -44.382 1.00 62.59 89 HIS A O 1
ATOM 696 N N . ARG A 1 90 ? 21.349 -10.876 -43.677 1.00 73.56 90 ARG A N 1
ATOM 697 C CA . ARG A 1 90 ? 21.329 -12.171 -44.370 1.00 73.56 90 ARG A CA 1
ATOM 698 C C . ARG A 1 90 ? 21.255 -11.984 -45.886 1.00 73.56 90 ARG A C 1
ATOM 700 O O . ARG A 1 90 ? 22.045 -12.607 -46.594 1.00 73.56 90 ARG A O 1
ATOM 707 N N . ASP A 1 91 ? 20.394 -11.088 -46.361 1.00 72.50 91 ASP A N 1
ATOM 708 C CA . ASP A 1 91 ? 20.257 -10.780 -47.789 1.00 72.50 91 ASP A CA 1
ATOM 709 C C . ASP A 1 91 ? 21.538 -10.135 -48.350 1.00 72.50 91 ASP A C 1
ATOM 711 O O . ASP A 1 91 ? 21.976 -10.462 -49.454 1.00 72.50 91 ASP A O 1
ATOM 715 N N . LEU A 1 92 ? 22.219 -9.292 -47.563 1.00 62.59 92 LEU A N 1
ATOM 716 C CA . LEU A 1 92 ? 23.531 -8.740 -47.920 1.00 62.59 92 LEU A CA 1
ATOM 717 C C . LEU A 1 92 ? 24.634 -9.807 -47.965 1.00 62.59 92 LEU A C 1
ATOM 719 O O . LEU A 1 92 ? 25.494 -9.747 -48.844 1.00 62.59 92 LEU A O 1
ATOM 723 N N . VAL A 1 93 ? 24.620 -10.799 -47.068 1.00 69.94 93 VAL A N 1
ATOM 724 C CA . VAL A 1 93 ? 25.579 -11.919 -47.077 1.00 69.94 93 VAL A CA 1
ATOM 725 C C . VAL A 1 93 ? 25.322 -12.867 -48.255 1.00 69.94 93 VAL A C 1
ATOM 727 O O . VAL A 1 93 ? 26.280 -13.298 -48.901 1.00 69.94 93 VAL A O 1
ATOM 730 N N . GLU A 1 94 ? 24.062 -13.144 -48.601 1.00 68.19 94 GLU A N 1
ATOM 731 C CA . GLU A 1 94 ? 23.708 -13.919 -49.800 1.00 68.19 94 GLU A CA 1
ATOM 732 C C . GLU A 1 94 ? 24.039 -13.165 -51.097 1.00 68.19 94 GLU A C 1
ATOM 734 O O . GLU A 1 94 ? 24.577 -13.760 -52.036 1.00 68.19 94 GLU A O 1
ATOM 739 N N . ALA A 1 95 ? 23.832 -11.845 -51.136 1.00 67.44 95 ALA A N 1
ATOM 740 C CA . ALA A 1 95 ? 24.251 -11.000 -52.252 1.00 67.44 95 ALA A CA 1
ATOM 741 C C . ALA A 1 95 ? 25.784 -10.934 -52.380 1.00 67.44 95 ALA A C 1
ATOM 743 O O . ALA A 1 95 ? 26.314 -11.003 -53.488 1.00 67.44 95 ALA A O 1
ATOM 744 N N . HIS A 1 96 ? 26.521 -10.872 -51.265 1.00 60.09 96 HIS A N 1
ATOM 745 C CA . HIS A 1 96 ? 27.986 -10.911 -51.273 1.00 60.09 96 HIS A CA 1
ATOM 746 C C . HIS A 1 96 ? 28.519 -12.284 -51.721 1.00 60.09 96 HIS A C 1
ATOM 748 O O . HIS A 1 96 ? 29.489 -12.352 -52.477 1.00 60.09 96 HIS A O 1
ATOM 754 N N . SER A 1 97 ? 27.841 -13.372 -51.338 1.00 63.56 97 SER A N 1
ATOM 755 C CA . SER A 1 97 ? 28.089 -14.732 -51.837 1.00 63.56 97 SER A CA 1
ATOM 756 C C . SER A 1 97 ? 27.843 -14.848 -53.349 1.00 63.56 97 SER A C 1
ATOM 758 O O . SER A 1 97 ? 28.655 -15.453 -54.049 1.00 63.56 97 SER A O 1
ATOM 760 N N . HIS A 1 98 ? 26.784 -14.224 -53.876 1.00 54.56 98 HIS A N 1
ATOM 761 C CA . HIS A 1 98 ? 26.511 -14.171 -55.318 1.00 54.56 98 HIS A CA 1
ATOM 762 C C . HIS A 1 98 ? 27.522 -13.309 -56.087 1.00 54.56 98 HIS A C 1
ATOM 764 O O . HIS A 1 98 ? 27.904 -13.661 -57.202 1.00 54.56 98 HIS A O 1
ATOM 770 N N . CYS A 1 99 ? 28.011 -12.218 -55.495 1.00 53.72 99 CYS A N 1
ATOM 771 C CA . CYS A 1 99 ? 29.055 -11.385 -56.092 1.00 53.72 99 CYS A CA 1
ATOM 772 C C . CYS A 1 99 ? 30.434 -12.068 -56.087 1.00 53.72 99 CYS A C 1
ATOM 774 O O . CYS A 1 99 ? 31.193 -11.889 -57.035 1.00 53.72 99 CYS A O 1
ATOM 776 N N . GLN A 1 100 ? 30.754 -12.896 -55.083 1.00 53.97 100 GLN A N 1
ATOM 777 C CA . GLN A 1 100 ? 31.974 -13.719 -55.088 1.00 53.97 100 GLN A CA 1
ATOM 778 C C . GLN A 1 100 ? 31.909 -14.897 -56.074 1.00 53.97 100 GLN A C 1
ATOM 780 O O . GLN A 1 100 ? 32.953 -15.338 -56.551 1.00 53.97 100 GLN A O 1
ATOM 785 N N . ALA A 1 101 ? 30.710 -15.363 -56.445 1.00 49.88 101 ALA A N 1
ATOM 786 C CA . ALA A 1 101 ? 30.521 -16.395 -57.471 1.00 49.88 101 ALA A CA 1
ATOM 787 C C . ALA A 1 101 ? 30.769 -15.890 -58.913 1.00 49.88 101 ALA A C 1
ATOM 789 O O . ALA A 1 101 ? 30.789 -16.674 -59.864 1.00 49.88 101 ALA A O 1
ATOM 790 N N . ILE A 1 102 ? 30.999 -14.585 -59.097 1.00 55.41 102 ILE A N 1
ATOM 791 C CA . ILE A 1 102 ? 31.369 -13.980 -60.379 1.00 55.41 102 ILE A CA 1
ATOM 792 C C . ILE A 1 102 ? 32.812 -13.472 -60.233 1.00 55.41 102 ILE A C 1
ATOM 794 O O . ILE A 1 102 ? 33.039 -12.320 -59.864 1.00 55.41 102 ILE A O 1
ATOM 798 N N . PRO A 1 103 ? 33.808 -14.344 -60.492 1.00 54.72 103 PRO A N 1
ATOM 799 C CA . PRO A 1 103 ? 34.236 -14.503 -61.879 1.00 54.72 103 PRO A CA 1
ATOM 800 C C . PRO A 1 103 ? 34.619 -15.939 -62.287 1.00 54.72 103 PRO A C 1
ATOM 802 O O . PRO A 1 103 ? 35.332 -16.094 -63.274 1.00 54.72 103 PRO A O 1
ATOM 805 N N . GLU A 1 104 ? 34.164 -16.998 -61.612 1.00 54.09 104 GLU A N 1
ATOM 806 C CA . GLU A 1 104 ? 34.502 -18.367 -62.051 1.00 54.09 104 GLU A CA 1
ATOM 807 C C . GLU A 1 104 ? 33.837 -18.717 -63.391 1.00 54.09 104 GLU A C 1
ATOM 809 O O . GLU A 1 104 ? 34.508 -19.193 -64.305 1.00 54.09 104 GLU A O 1
ATOM 814 N N . ALA A 1 105 ? 32.569 -18.337 -63.589 1.00 60.56 105 ALA A N 1
ATOM 815 C CA . ALA A 1 105 ? 31.867 -18.550 -64.860 1.00 60.56 105 ALA A CA 1
ATOM 816 C C . ALA A 1 105 ? 32.470 -17.748 -66.035 1.00 60.56 105 ALA A C 1
ATOM 818 O O . ALA A 1 105 ? 32.485 -18.216 -67.174 1.00 60.56 105 ALA A O 1
ATOM 819 N N . SER A 1 106 ? 33.007 -16.551 -65.772 1.00 64.25 106 SER A N 1
ATOM 820 C CA . SER A 1 106 ? 33.682 -15.731 -66.790 1.00 64.25 106 SER A CA 1
ATOM 821 C C . SER A 1 106 ? 35.079 -16.263 -67.118 1.00 64.25 106 SER A C 1
ATOM 823 O O . SER A 1 106 ? 35.494 -16.215 -68.277 1.00 64.25 106 SER A O 1
ATOM 825 N N . ILE A 1 107 ? 35.793 -16.811 -66.127 1.00 66.50 107 ILE A N 1
ATOM 826 C CA . ILE A 1 107 ? 37.078 -17.486 -66.336 1.00 66.50 107 ILE A CA 1
ATOM 827 C C . ILE A 1 107 ? 36.864 -18.784 -67.120 1.00 66.50 107 ILE A C 1
ATOM 829 O O . ILE A 1 107 ? 37.581 -19.010 -68.089 1.00 66.50 107 ILE A O 1
ATOM 833 N N . GLU A 1 108 ? 35.844 -19.586 -66.804 1.00 76.31 108 GLU A N 1
ATOM 834 C CA . GLU A 1 108 ? 35.502 -20.790 -67.572 1.00 76.31 108 GLU A CA 1
ATOM 835 C C . GLU A 1 108 ? 35.069 -20.463 -69.008 1.00 76.31 108 GLU A C 1
ATOM 837 O O . GLU A 1 108 ? 35.539 -21.104 -69.949 1.00 76.31 108 GLU A O 1
ATOM 842 N N . ALA A 1 109 ? 34.252 -19.426 -69.218 1.00 75.44 109 ALA A N 1
ATOM 843 C CA . ALA A 1 109 ? 33.863 -18.989 -70.559 1.00 75.44 109 ALA A CA 1
ATOM 844 C C . ALA A 1 109 ? 35.071 -18.526 -71.396 1.00 75.44 109 ALA A C 1
ATOM 846 O O . ALA A 1 109 ? 35.182 -18.878 -72.576 1.00 75.44 109 ALA A O 1
ATOM 847 N N . LEU A 1 110 ? 36.016 -17.798 -70.790 1.00 77.50 110 LEU A N 1
ATOM 848 C CA . LEU A 1 110 ? 37.266 -17.407 -71.447 1.00 77.50 110 LEU A CA 1
ATOM 849 C C . LEU A 1 110 ? 38.187 -18.611 -71.687 1.00 77.50 110 LEU A C 1
ATOM 851 O O . LEU A 1 110 ? 38.760 -18.716 -72.770 1.00 77.50 110 LEU A O 1
ATOM 855 N N . GLN A 1 111 ? 38.276 -19.560 -70.751 1.00 80.50 111 GLN A N 1
ATOM 856 C CA . GLN A 1 111 ? 39.041 -20.803 -70.898 1.00 80.50 111 GLN A CA 1
ATOM 857 C C . GLN A 1 111 ? 38.491 -21.657 -72.055 1.00 80.50 111 GLN A C 1
ATOM 859 O O . GLN A 1 111 ? 39.262 -22.198 -72.851 1.00 80.50 111 GLN A O 1
ATOM 864 N N . ILE A 1 112 ? 37.163 -21.732 -72.205 1.00 83.31 112 ILE A N 1
ATOM 865 C CA . ILE A 1 112 ? 36.477 -22.424 -73.306 1.00 83.31 112 ILE A CA 1
ATOM 866 C C . ILE A 1 112 ? 36.772 -21.734 -74.644 1.00 83.31 112 ILE A C 1
ATOM 868 O O . ILE A 1 112 ? 37.107 -22.414 -75.617 1.00 83.31 112 ILE A O 1
ATOM 872 N N . GLN A 1 113 ? 36.736 -20.399 -74.710 1.00 80.12 113 GLN A N 1
ATOM 873 C CA . GLN A 1 113 ? 37.099 -19.669 -75.933 1.00 80.12 113 GLN A CA 1
ATOM 874 C C . GLN A 1 113 ? 38.583 -19.823 -76.297 1.00 80.12 113 GLN A C 1
ATOM 876 O O . GLN A 1 113 ? 38.919 -19.994 -77.471 1.00 80.12 113 GLN A O 1
ATOM 881 N N . LEU A 1 114 ? 39.477 -19.840 -75.306 1.00 81.19 114 LEU A N 1
ATOM 882 C CA . LEU A 1 114 ? 40.910 -20.050 -75.518 1.00 81.19 114 LEU A CA 1
ATOM 883 C C . LEU A 1 114 ? 41.201 -21.477 -76.011 1.00 81.19 114 LEU A C 1
ATOM 885 O O . LEU A 1 114 ? 41.997 -21.669 -76.931 1.00 81.19 114 LEU A O 1
ATOM 889 N N . SER A 1 115 ? 40.483 -22.464 -75.473 1.00 81.19 115 SER A N 1
ATOM 890 C CA . SER A 1 115 ? 40.522 -23.866 -75.915 1.00 81.19 115 SER A CA 1
ATOM 891 C C . SER A 1 115 ? 39.962 -24.040 -77.337 1.00 81.19 115 SER A C 1
ATOM 893 O O . SER A 1 115 ? 40.498 -24.808 -78.141 1.00 81.19 115 SER A O 1
ATOM 895 N N . ALA A 1 116 ? 38.920 -23.284 -77.699 1.00 78.69 116 ALA A N 1
ATOM 896 C CA . ALA A 1 116 ? 38.357 -23.253 -79.051 1.00 78.69 116 ALA A CA 1
ATOM 897 C C . ALA A 1 116 ? 39.325 -22.625 -80.076 1.00 78.69 116 ALA A C 1
ATOM 899 O O . ALA A 1 116 ? 39.429 -23.098 -81.206 1.00 78.69 116 ALA A O 1
ATOM 900 N N . LEU A 1 117 ? 40.096 -21.607 -79.680 1.00 69.69 117 LEU A N 1
ATOM 901 C CA . LEU A 1 117 ? 41.126 -21.005 -80.535 1.00 69.69 117 LEU A CA 1
ATOM 902 C C . LEU A 1 117 ? 42.372 -21.894 -80.681 1.00 69.69 117 LEU A C 1
ATOM 904 O O . LEU A 1 117 ? 42.977 -21.933 -81.752 1.00 69.69 117 LEU A O 1
ATOM 908 N N . GLN A 1 118 ? 42.742 -22.647 -79.641 1.00 70.12 118 GLN A N 1
ATOM 909 C CA . GLN A 1 118 ? 43.861 -23.597 -79.690 1.00 70.12 118 GLN A CA 1
ATOM 910 C C . GLN A 1 118 ? 43.536 -24.889 -80.458 1.00 70.12 118 GLN A C 1
ATOM 912 O O . GLN A 1 118 ? 44.449 -25.544 -80.963 1.00 70.12 118 GLN A O 1
ATOM 917 N N . SER A 1 119 ? 42.253 -25.240 -80.591 1.00 64.25 119 SER A N 1
ATOM 918 C CA . SER A 1 119 ? 41.785 -26.414 -81.343 1.00 64.25 119 SER A CA 1
ATOM 919 C C . SER A 1 119 ? 41.566 -26.158 -82.837 1.00 64.25 119 SER A C 1
ATOM 921 O O . SER A 1 119 ? 41.186 -27.081 -83.561 1.00 64.25 119 SER A O 1
ATOM 923 N N . ILE A 1 120 ? 41.874 -24.956 -83.344 1.00 64.38 120 ILE A N 1
ATOM 924 C CA . ILE A 1 120 ? 41.925 -24.712 -84.789 1.00 64.38 120 ILE A CA 1
ATOM 925 C C . ILE A 1 120 ? 43.002 -25.640 -85.381 1.00 64.38 120 ILE A C 1
ATOM 927 O O . ILE A 1 120 ? 44.188 -25.495 -85.065 1.00 64.38 120 ILE A O 1
ATOM 931 N N . PRO A 1 121 ? 42.631 -26.601 -86.248 1.00 50.47 121 PRO A N 1
ATOM 932 C CA . PRO A 1 121 ? 43.589 -27.538 -86.795 1.00 50.47 121 PRO A CA 1
ATOM 933 C C . PRO A 1 121 ? 44.614 -26.757 -87.607 1.00 50.47 121 PRO A C 1
ATOM 935 O O . PRO A 1 121 ? 44.250 -25.982 -88.496 1.00 50.47 121 PRO A O 1
ATOM 938 N N . LYS A 1 122 ? 45.901 -26.989 -87.319 1.00 52.72 122 LYS A N 1
ATOM 939 C CA . LYS A 1 122 ? 47.027 -26.581 -88.166 1.00 52.72 122 LYS A CA 1
ATOM 940 C C . LYS A 1 122 ? 46.852 -27.254 -89.530 1.00 52.72 122 LYS A C 1
ATOM 942 O O . LYS A 1 122 ? 47.445 -28.293 -89.797 1.00 52.72 122 LYS A O 1
ATOM 947 N N . ARG A 1 123 ? 45.991 -26.695 -90.386 1.00 45.75 123 ARG A N 1
ATOM 948 C CA . ARG A 1 123 ? 45.864 -27.096 -91.783 1.00 45.75 123 ARG A CA 1
ATOM 949 C C . ARG A 1 123 ? 47.193 -26.769 -92.444 1.00 45.75 123 ARG A C 1
ATOM 951 O O . ARG A 1 123 ? 47.486 -25.623 -92.775 1.00 45.75 123 ARG A O 1
ATOM 958 N N . SER A 1 124 ? 47.989 -27.818 -92.600 1.00 52.00 124 SER A N 1
ATOM 959 C CA . SER A 1 124 ? 49.088 -27.956 -93.540 1.00 52.00 124 SER A CA 1
ATOM 960 C C . SER A 1 124 ? 48.575 -27.668 -94.951 1.00 52.00 124 SER A C 1
ATOM 962 O O . SER A 1 124 ? 48.235 -28.556 -95.723 1.00 52.00 124 SER A O 1
ATOM 964 N N . SER A 1 125 ? 48.492 -26.386 -95.289 1.00 42.97 125 SER A N 1
ATOM 965 C CA . SER A 1 125 ? 48.322 -25.931 -96.659 1.00 42.97 125 SER A CA 1
ATOM 966 C C . SER A 1 125 ? 49.706 -25.637 -97.211 1.00 42.97 125 SER A C 1
ATOM 968 O O . SER A 1 125 ? 50.224 -24.526 -97.091 1.00 42.97 125 SER A O 1
ATOM 970 N N . SER A 1 126 ? 50.294 -26.658 -97.832 1.00 50.47 126 SER A N 1
ATOM 971 C CA . SER A 1 126 ? 51.279 -26.506 -98.894 1.00 50.47 126 SER A CA 1
ATOM 972 C C . SER A 1 126 ? 50.663 -25.646 -100.001 1.00 50.47 126 SER A C 1
ATOM 974 O O . SER A 1 126 ? 50.036 -26.161 -100.925 1.00 50.47 126 SER A O 1
ATOM 976 N N . PHE A 1 127 ? 50.781 -24.325 -99.881 1.00 39.50 127 PHE A N 1
ATOM 977 C CA . PHE A 1 127 ? 50.407 -23.408 -100.946 1.00 39.50 127 PHE A CA 1
ATOM 978 C C . PHE A 1 127 ? 51.675 -22.915 -101.625 1.00 39.50 127 PHE A C 1
ATOM 980 O O . PHE A 1 127 ? 52.575 -22.358 -100.994 1.00 39.50 127 PHE A O 1
ATOM 987 N N . GLY A 1 128 ? 51.747 -23.210 -102.919 1.00 40.00 128 GLY A N 1
ATOM 988 C CA . GLY A 1 128 ? 52.882 -22.938 -103.773 1.00 40.00 128 GLY A CA 1
ATOM 989 C C . GLY A 1 128 ? 53.297 -21.472 -103.757 1.00 40.00 128 GLY A C 1
ATOM 990 O O . GLY A 1 128 ? 52.489 -20.546 -103.792 1.00 40.00 128 GLY A O 1
ATOM 991 N N . SER A 1 129 ? 54.616 -21.320 -103.745 1.00 46.97 129 SER A N 1
ATOM 992 C CA . SER A 1 129 ? 55.381 -20.192 -104.252 1.00 46.97 129 SER A CA 1
ATOM 993 C C . SER A 1 129 ? 54.670 -19.440 -105.387 1.00 46.97 129 SER A C 1
ATOM 995 O O . SER A 1 129 ? 54.626 -19.879 -106.535 1.00 46.97 129 SER A O 1
ATOM 997 N N . THR A 1 130 ? 54.183 -18.241 -105.085 1.00 41.47 130 THR A N 1
ATOM 998 C CA . THR A 1 130 ? 54.121 -17.152 -106.062 1.00 41.47 130 THR A CA 1
ATOM 999 C C . THR A 1 130 ? 54.438 -15.864 -105.315 1.00 41.47 130 THR A C 1
ATOM 1001 O O . THR A 1 130 ? 53.572 -15.243 -104.699 1.00 41.47 130 THR A O 1
ATOM 1004 N N . ARG A 1 131 ? 55.725 -15.493 -105.306 1.00 44.75 131 ARG A N 1
ATOM 1005 C CA . ARG A 1 131 ? 56.212 -14.214 -104.774 1.00 44.75 131 ARG A CA 1
ATOM 1006 C C . ARG A 1 131 ? 55.580 -13.078 -105.582 1.00 44.75 131 ARG A C 1
ATOM 1008 O O . ARG A 1 131 ? 56.081 -12.722 -106.643 1.00 44.75 131 ARG A O 1
ATOM 1015 N N . ARG A 1 132 ? 54.478 -12.514 -105.083 1.00 42.94 132 ARG A N 1
ATOM 1016 C CA . ARG A 1 132 ? 53.976 -11.208 -105.527 1.00 42.94 132 ARG A CA 1
ATOM 1017 C C . ARG A 1 132 ? 54.652 -10.094 -104.714 1.00 42.94 132 ARG A C 1
ATOM 1019 O O . ARG A 1 132 ? 54.932 -10.310 -103.531 1.00 42.94 132 ARG A O 1
ATOM 1026 N N . PRO A 1 133 ? 54.945 -8.929 -105.318 1.00 39.25 133 PRO A N 1
ATOM 1027 C CA . PRO A 1 133 ? 55.680 -7.854 -104.664 1.00 39.25 133 PRO A CA 1
ATOM 1028 C C . PRO A 1 133 ? 54.878 -7.286 -103.496 1.00 39.25 133 PRO A C 1
ATOM 1030 O O . PRO A 1 133 ? 53.672 -7.063 -103.585 1.00 39.25 133 PRO A O 1
ATOM 1033 N N . TRP A 1 134 ? 55.577 -7.078 -102.389 1.00 45.97 134 TRP A N 1
ATOM 1034 C CA . TRP A 1 134 ? 55.047 -6.569 -101.137 1.00 45.97 134 TRP A CA 1
ATOM 1035 C C . TRP A 1 134 ? 54.558 -5.129 -101.315 1.00 45.97 134 TRP A C 1
ATOM 1037 O O . TRP A 1 134 ? 55.347 -4.228 -101.579 1.00 45.97 134 TRP A O 1
ATOM 1047 N N . THR A 1 135 ? 53.250 -4.912 -101.173 1.00 52.16 135 THR A N 1
ATOM 1048 C CA . THR A 1 135 ? 52.632 -3.582 -101.273 1.00 52.16 135 THR A CA 1
ATOM 1049 C C . THR A 1 135 ? 52.553 -2.871 -99.907 1.00 52.16 135 THR A C 1
ATOM 1051 O O . THR A 1 135 ? 52.336 -3.552 -98.898 1.00 52.16 135 THR A O 1
ATOM 1054 N N . PRO A 1 136 ? 52.576 -1.522 -99.858 1.00 56.62 136 PRO A N 1
ATOM 1055 C CA . PRO A 1 136 ? 52.566 -0.688 -98.635 1.00 56.62 136 PRO A CA 1
ATOM 1056 C C . PRO A 1 136 ? 51.373 -0.855 -97.667 1.00 56.62 136 PRO A C 1
ATOM 1058 O O . PRO A 1 136 ? 51.359 -0.283 -96.584 1.00 56.62 136 PRO A O 1
ATOM 1061 N N . ARG A 1 137 ? 50.348 -1.640 -98.018 1.00 55.03 137 ARG A N 1
ATOM 1062 C CA . ARG A 1 137 ? 49.134 -1.833 -97.200 1.00 55.03 137 ARG A CA 1
ATOM 1063 C C . ARG A 1 137 ? 49.351 -2.684 -95.940 1.00 55.03 137 ARG A C 1
ATOM 1065 O O . ARG A 1 137 ? 48.593 -2.568 -94.983 1.00 55.03 137 ARG A O 1
ATOM 1072 N N . ARG A 1 138 ? 50.371 -3.551 -95.927 1.00 58.94 138 ARG A N 1
ATOM 1073 C CA . ARG A 1 138 ? 50.639 -4.464 -94.799 1.00 58.94 138 ARG A CA 1
ATOM 1074 C C . ARG A 1 138 ? 51.336 -3.771 -93.626 1.00 58.94 138 ARG A C 1
ATOM 1076 O O . ARG A 1 138 ? 51.126 -4.177 -92.489 1.00 58.94 138 ARG A O 1
ATOM 1083 N N . THR A 1 139 ? 52.160 -2.759 -93.887 1.00 64.38 139 THR A N 1
ATOM 1084 C CA . THR A 1 139 ? 52.780 -1.940 -92.834 1.00 64.38 139 THR A CA 1
ATOM 1085 C C . THR A 1 139 ? 51.731 -1.060 -92.160 1.00 64.38 139 THR A C 1
ATOM 1087 O O . THR A 1 139 ? 51.674 -1.050 -90.939 1.00 64.38 139 THR A O 1
ATOM 1090 N N . PHE A 1 140 ? 50.804 -0.483 -92.933 1.00 71.88 140 PHE A N 1
ATOM 1091 C CA . PHE A 1 140 ? 49.685 0.307 -92.408 1.00 71.88 140 PHE A CA 1
ATOM 1092 C C . PHE A 1 140 ? 48.780 -0.478 -91.441 1.00 71.88 140 PHE A C 1
ATOM 1094 O O . PHE A 1 140 ? 48.491 -0.007 -90.349 1.00 71.88 140 PHE A O 1
ATOM 1101 N N . LEU A 1 141 ? 48.378 -1.707 -91.792 1.00 77.50 141 LEU A N 1
ATOM 1102 C CA . LEU A 1 141 ? 47.545 -2.536 -90.905 1.00 77.50 141 LEU A CA 1
ATOM 1103 C C . LEU A 1 141 ? 48.285 -2.995 -89.642 1.00 77.50 141 LEU A C 1
ATOM 1105 O O . LEU A 1 141 ? 47.673 -3.127 -88.586 1.00 77.50 141 LEU A O 1
ATOM 1109 N N . LYS A 1 142 ? 49.599 -3.234 -89.732 1.00 78.38 142 LYS A N 1
ATOM 1110 C CA . LYS A 1 142 ? 50.420 -3.541 -88.552 1.00 78.38 142 LYS A CA 1
ATOM 1111 C C . LYS A 1 142 ? 50.513 -2.341 -87.620 1.00 78.38 142 LYS A C 1
ATOM 1113 O O . LYS A 1 142 ? 50.383 -2.501 -86.417 1.00 78.38 142 LYS A O 1
ATOM 1118 N N . GLU A 1 143 ? 50.711 -1.157 -88.179 1.00 80.31 143 GLU A N 1
ATOM 1119 C CA . GLU A 1 143 ? 50.816 0.085 -87.419 1.00 80.31 143 GLU A CA 1
ATOM 1120 C C . GLU A 1 143 ? 49.478 0.464 -86.773 1.00 80.31 143 GLU A C 1
ATOM 1122 O O . GLU A 1 143 ? 49.441 0.828 -85.602 1.00 80.31 143 GLU A O 1
ATOM 1127 N N . GLN A 1 144 ? 48.363 0.238 -87.472 1.00 84.88 144 GLN A N 1
ATOM 1128 C CA . GLN A 1 144 ? 47.018 0.388 -86.918 1.00 84.88 144 GLN A CA 1
ATOM 1129 C C . GLN A 1 144 ? 46.734 -0.614 -85.787 1.00 84.88 144 GLN A C 1
ATOM 1131 O O . GLN A 1 144 ? 46.151 -0.236 -84.774 1.00 84.88 144 GLN A O 1
ATOM 1136 N N . ALA A 1 145 ? 47.166 -1.872 -85.923 1.00 82.88 145 ALA A N 1
ATOM 1137 C CA . ALA A 1 145 ? 47.027 -2.873 -84.865 1.00 82.88 145 ALA A CA 1
ATOM 1138 C C . ALA A 1 145 ? 47.888 -2.540 -83.634 1.00 82.88 145 ALA A C 1
ATOM 1140 O O . ALA A 1 145 ? 47.432 -2.714 -82.509 1.00 82.88 145 ALA A O 1
ATOM 1141 N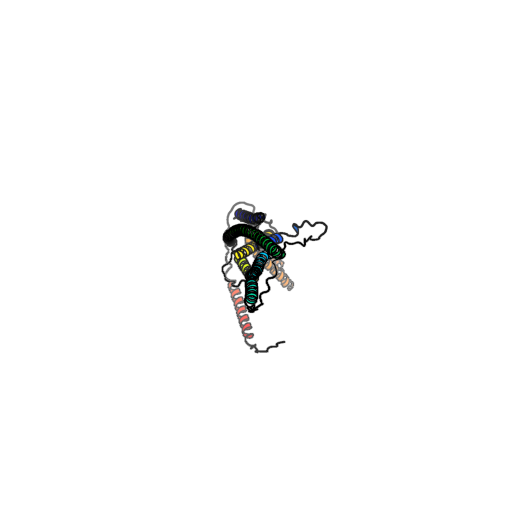 N . ILE A 1 146 ? 49.100 -2.012 -83.837 1.00 87.44 146 ILE A N 1
ATOM 1142 C CA . ILE A 1 146 ? 49.967 -1.540 -82.748 1.00 87.44 146 ILE A CA 1
ATOM 1143 C C . ILE A 1 146 ? 49.329 -0.338 -82.041 1.00 87.44 146 ILE A C 1
ATOM 1145 O O . ILE A 1 146 ? 49.276 -0.319 -80.817 1.00 87.44 146 ILE A O 1
ATOM 1149 N N . GLN A 1 147 ? 48.781 0.631 -82.782 1.00 87.50 147 GLN A N 1
ATOM 1150 C CA . GLN A 1 147 ? 48.071 1.764 -82.178 1.00 87.50 147 GLN A CA 1
ATOM 1151 C C . GLN A 1 147 ? 46.807 1.341 -81.421 1.00 87.50 147 GLN A C 1
ATOM 1153 O O . GLN A 1 147 ? 46.536 1.883 -80.354 1.00 87.50 147 GLN A O 1
ATOM 1158 N N . ALA A 1 148 ? 46.043 0.380 -81.943 1.00 87.19 148 ALA A N 1
ATOM 1159 C CA . ALA A 1 148 ? 44.879 -0.161 -81.246 1.00 87.19 148 ALA A CA 1
ATOM 1160 C C . ALA A 1 148 ? 45.278 -0.899 -79.958 1.00 87.19 148 ALA A C 1
ATOM 1162 O O . ALA A 1 148 ? 44.616 -0.727 -78.940 1.00 87.19 148 ALA A O 1
ATOM 1163 N N . GLY A 1 149 ? 46.383 -1.655 -79.983 1.00 88.12 149 GLY A N 1
ATOM 1164 C CA . GLY A 1 149 ? 46.947 -2.295 -78.793 1.00 88.12 149 GLY A CA 1
ATOM 1165 C C . GLY A 1 149 ? 47.363 -1.279 -77.730 1.00 88.12 149 GLY A C 1
ATOM 1166 O O . GLY A 1 149 ? 46.955 -1.404 -76.586 1.00 88.12 149 GLY A O 1
ATOM 1167 N N . LEU A 1 150 ? 48.070 -0.214 -78.124 1.00 91.25 150 LEU A N 1
ATOM 1168 C CA . LEU A 1 150 ? 48.474 0.850 -77.198 1.00 91.25 150 LEU A CA 1
ATOM 1169 C C . LEU A 1 150 ? 47.277 1.571 -76.562 1.00 91.25 150 LEU A C 1
ATOM 1171 O O . LEU A 1 150 ? 47.317 1.849 -75.368 1.00 91.25 150 LEU A O 1
ATOM 1175 N N . ARG A 1 151 ? 46.215 1.840 -77.338 1.00 90.88 151 ARG A N 1
ATOM 1176 C CA . ARG A 1 151 ? 44.973 2.435 -76.815 1.00 90.88 151 ARG A CA 1
ATOM 1177 C C . ARG A 1 151 ? 44.253 1.497 -75.859 1.00 90.88 151 ARG A C 1
ATOM 1179 O O . ARG A 1 151 ? 43.836 1.937 -74.802 1.00 90.88 151 ARG A O 1
ATOM 1186 N N . HIS A 1 152 ? 44.151 0.214 -76.197 1.00 89.50 152 HIS A N 1
ATOM 1187 C CA . HIS A 1 152 ? 43.542 -0.769 -75.308 1.00 89.50 152 HIS A CA 1
ATOM 1188 C C . HIS A 1 152 ? 44.342 -0.931 -74.007 1.00 89.50 152 HIS A C 1
ATOM 1190 O O . HIS A 1 152 ? 43.759 -0.969 -72.931 1.00 89.50 152 HIS A O 1
ATOM 1196 N N . ASP A 1 153 ? 45.675 -0.954 -74.079 1.00 91.25 153 ASP A N 1
ATOM 1197 C CA . ASP A 1 153 ? 46.542 -1.012 -72.898 1.00 91.25 153 ASP A CA 1
ATOM 1198 C C . ASP A 1 153 ? 46.438 0.255 -72.034 1.00 91.25 153 ASP A C 1
ATOM 1200 O O . ASP A 1 153 ? 46.668 0.203 -70.825 1.00 91.25 153 ASP A O 1
ATOM 1204 N N . GLU A 1 154 ? 46.153 1.407 -72.641 1.00 94.62 154 GLU A N 1
ATOM 1205 C CA . GLU A 1 154 ? 45.881 2.667 -71.944 1.00 94.62 154 GLU A CA 1
ATOM 1206 C C . GLU A 1 154 ? 44.492 2.649 -71.293 1.00 94.62 154 GLU A C 1
ATOM 1208 O O . GLU A 1 154 ? 44.397 2.857 -70.090 1.00 94.62 154 GLU A O 1
ATOM 1213 N N . GLU A 1 155 ? 43.451 2.239 -72.020 1.00 93.94 155 GLU A N 1
ATOM 1214 C CA . GLU A 1 155 ? 42.095 2.044 -71.490 1.00 93.94 155 GLU A CA 1
ATOM 1215 C C . GLU A 1 155 ? 42.063 1.027 -70.338 1.00 93.94 155 GLU A C 1
ATOM 1217 O O . GLU A 1 155 ? 41.391 1.248 -69.334 1.00 93.94 155 GLU A O 1
ATOM 1222 N N . MET A 1 156 ? 42.818 -0.072 -70.435 1.00 93.62 156 MET A N 1
ATOM 1223 C CA . MET A 1 156 ? 42.931 -1.067 -69.364 1.00 93.62 156 MET A CA 1
ATOM 1224 C C . MET A 1 156 ? 43.687 -0.521 -68.151 1.00 93.62 156 MET A C 1
ATOM 1226 O O . MET A 1 156 ? 43.353 -0.871 -67.017 1.00 93.62 156 MET A O 1
ATOM 1230 N N . ARG A 1 157 ? 44.689 0.344 -68.360 1.00 94.31 157 ARG A N 1
ATOM 1231 C CA . ARG A 1 157 ? 45.375 1.048 -67.266 1.00 94.31 157 ARG A CA 1
ATOM 1232 C C . ARG A 1 157 ? 44.445 2.044 -66.580 1.00 94.31 157 ARG A C 1
ATOM 1234 O O . ARG A 1 157 ? 44.389 2.035 -65.353 1.00 94.31 157 ARG A O 1
ATOM 1241 N N . ASP A 1 158 ? 43.681 2.820 -67.339 1.00 95.12 158 ASP A N 1
ATOM 1242 C CA . ASP A 1 158 ? 42.722 3.789 -66.807 1.00 95.12 158 ASP A CA 1
ATOM 1243 C C . ASP A 1 158 ? 41.565 3.094 -66.079 1.00 95.12 158 ASP A C 1
ATOM 1245 O O . ASP A 1 158 ? 41.199 3.488 -64.973 1.00 95.12 158 ASP A O 1
ATOM 1249 N N . ALA A 1 159 ? 41.032 2.004 -66.640 1.00 94.94 159 ALA A N 1
ATOM 1250 C CA . ALA A 1 159 ? 40.001 1.192 -65.998 1.00 94.94 159 ALA A CA 1
ATOM 1251 C C . ALA A 1 159 ? 40.509 0.558 -64.697 1.00 94.94 159 ALA A C 1
ATOM 1253 O O . ALA A 1 159 ? 39.788 0.546 -63.697 1.00 94.94 159 ALA A O 1
ATOM 1254 N N . LYS A 1 160 ? 41.758 0.073 -64.682 1.00 95.44 160 LYS A N 1
ATOM 1255 C CA . LYS A 1 160 ? 42.393 -0.447 -63.469 1.00 95.44 160 LYS A CA 1
ATOM 1256 C C . LYS A 1 160 ? 42.575 0.651 -62.420 1.00 95.44 160 LYS A C 1
ATOM 1258 O O . LYS A 1 160 ? 42.195 0.438 -61.275 1.00 95.44 160 LYS A O 1
ATOM 1263 N N . ALA A 1 161 ? 43.080 1.822 -62.805 1.00 95.75 161 ALA A N 1
ATOM 1264 C CA . ALA A 1 161 ? 43.242 2.955 -61.896 1.00 95.75 161 ALA A CA 1
ATOM 1265 C C . ALA A 1 161 ? 41.892 3.437 -61.332 1.00 95.75 161 ALA A C 1
ATOM 1267 O O . ALA A 1 161 ? 41.778 3.705 -60.139 1.00 95.75 161 ALA A O 1
ATOM 1268 N N . ALA A 1 162 ? 40.842 3.482 -62.158 1.00 95.81 162 ALA A N 1
ATOM 1269 C CA . ALA A 1 162 ? 39.491 3.824 -61.720 1.00 95.81 162 ALA A CA 1
ATOM 1270 C C . ALA A 1 162 ? 38.894 2.768 -60.774 1.00 95.81 162 ALA A C 1
ATOM 1272 O O . ALA A 1 162 ? 38.212 3.120 -59.813 1.00 95.81 162 ALA A O 1
ATOM 1273 N N . ALA A 1 163 ? 39.147 1.479 -61.019 1.00 93.81 163 ALA A N 1
ATOM 1274 C CA . ALA A 1 163 ? 38.724 0.403 -60.126 1.00 93.81 163 ALA A CA 1
ATOM 1275 C C . ALA A 1 163 ? 39.472 0.445 -58.783 1.00 93.81 163 ALA A C 1
ATOM 1277 O O . ALA A 1 163 ? 38.845 0.291 -57.738 1.00 93.81 163 ALA A O 1
ATOM 1278 N N . GLU A 1 164 ? 40.782 0.706 -58.795 1.00 95.50 164 GLU A N 1
ATOM 1279 C CA . GLU A 1 164 ? 41.592 0.883 -57.583 1.00 95.50 164 GLU A CA 1
ATOM 1280 C C . GLU A 1 164 ? 41.135 2.103 -56.770 1.00 95.50 164 GLU A C 1
ATOM 1282 O O . GLU A 1 164 ? 41.009 2.005 -55.551 1.00 95.50 164 GLU A O 1
ATOM 1287 N N . ALA A 1 165 ? 40.799 3.217 -57.431 1.00 95.88 165 ALA A N 1
ATOM 1288 C CA . ALA A 1 165 ? 40.245 4.399 -56.770 1.00 95.88 165 ALA A CA 1
ATOM 1289 C C . ALA A 1 165 ? 38.889 4.110 -56.102 1.00 95.88 165 ALA A C 1
ATOM 1291 O O . ALA A 1 165 ? 38.696 4.458 -54.941 1.00 95.88 165 ALA A O 1
ATOM 1292 N N . LYS A 1 166 ? 37.979 3.408 -56.793 1.00 96.12 166 LYS A N 1
ATOM 1293 C CA . LYS A 1 166 ? 36.687 2.994 -56.216 1.00 96.12 166 LYS A CA 1
ATOM 1294 C C . LYS A 1 166 ? 36.852 2.024 -55.051 1.00 96.12 166 LYS A C 1
ATOM 1296 O O . LYS A 1 166 ? 36.115 2.106 -54.077 1.00 96.12 166 LYS A O 1
ATOM 1301 N N . LEU A 1 167 ? 37.806 1.097 -55.139 1.00 95.75 167 LEU A N 1
ATOM 1302 C CA . LEU A 1 167 ? 38.093 0.180 -54.039 1.00 95.75 167 LEU A CA 1
ATOM 1303 C C . LEU A 1 167 ? 38.617 0.941 -52.815 1.00 95.75 167 LEU A C 1
ATOM 1305 O O . LEU A 1 167 ? 38.217 0.626 -51.699 1.00 95.75 167 LEU A O 1
ATOM 1309 N N . ALA A 1 168 ? 39.481 1.939 -53.017 1.00 96.19 168 ALA A N 1
ATOM 1310 C CA . ALA A 1 168 ? 39.977 2.783 -51.935 1.00 96.19 168 ALA A CA 1
ATOM 1311 C C . ALA A 1 168 ? 38.846 3.582 -51.262 1.00 96.19 168 ALA A C 1
ATOM 1313 O O . ALA A 1 168 ? 38.771 3.579 -50.038 1.00 96.19 168 ALA A O 1
ATOM 1314 N N . GLU A 1 169 ? 37.941 4.179 -52.046 1.00 96.56 169 GLU A N 1
ATOM 1315 C CA . GLU A 1 169 ? 36.751 4.892 -51.548 1.00 96.56 169 GLU A CA 1
ATOM 1316 C C . GLU A 1 169 ? 35.847 3.966 -50.717 1.00 96.56 169 GLU A C 1
ATOM 1318 O O . GLU A 1 169 ? 35.538 4.263 -49.568 1.00 96.56 169 GLU A O 1
ATOM 1323 N N . VAL A 1 170 ? 35.522 2.777 -51.236 1.00 96.62 170 VAL A N 1
ATOM 1324 C CA . VAL A 1 170 ? 34.698 1.790 -50.514 1.00 96.62 170 VAL A CA 1
ATOM 1325 C C . VAL A 1 170 ? 35.377 1.313 -49.226 1.00 96.62 170 VAL A C 1
ATOM 1327 O O . VAL A 1 170 ? 34.709 1.100 -48.213 1.00 96.62 170 VAL A O 1
ATOM 1330 N N . LEU A 1 171 ? 36.701 1.133 -49.234 1.00 96.44 171 LEU A N 1
ATOM 1331 C CA . LEU A 1 171 ? 37.443 0.757 -48.031 1.00 96.44 171 LEU A CA 1
ATOM 1332 C C . LEU A 1 171 ? 37.416 1.874 -46.983 1.00 96.44 171 LEU A C 1
ATOM 1334 O O . LEU A 1 171 ? 37.215 1.581 -45.803 1.00 96.44 171 LEU A O 1
ATOM 1338 N N . GLU A 1 172 ? 37.567 3.130 -47.395 1.00 96.94 172 GLU A N 1
ATOM 1339 C CA . GLU A 1 172 ? 37.466 4.285 -46.504 1.00 96.94 172 GLU A CA 1
ATOM 1340 C C . GLU A 1 172 ? 36.055 4.418 -45.913 1.00 96.94 172 GLU A C 1
ATOM 1342 O O . GLU A 1 172 ? 35.911 4.505 -44.691 1.00 96.94 172 GLU A O 1
ATOM 1347 N N . ASP A 1 173 ? 35.013 4.304 -46.738 1.00 96.31 173 ASP A N 1
ATOM 1348 C CA . ASP A 1 173 ? 33.616 4.324 -46.298 1.00 96.31 173 ASP A CA 1
ATOM 1349 C C . ASP A 1 173 ? 33.305 3.178 -45.331 1.00 96.31 173 ASP A C 1
ATOM 1351 O O . ASP A 1 173 ? 32.673 3.385 -44.292 1.00 96.31 173 ASP A O 1
ATOM 1355 N N . SER A 1 174 ? 33.806 1.970 -45.612 1.00 94.94 174 SER A N 1
ATOM 1356 C CA . SER A 1 174 ? 33.643 0.821 -44.714 1.00 94.94 174 SER A CA 1
ATOM 1357 C C . SER A 1 174 ? 34.362 1.029 -43.377 1.00 94.94 174 SER A C 1
ATOM 1359 O O . SER A 1 174 ? 33.839 0.670 -42.319 1.00 94.94 174 SER A O 1
ATOM 1361 N N . SER A 1 175 ? 35.537 1.667 -43.396 1.00 96.56 175 SER A N 1
ATOM 1362 C CA . SER A 1 175 ? 36.286 2.013 -42.191 1.00 96.56 175 SER A CA 1
ATOM 1363 C C . SER A 1 175 ? 35.523 3.046 -41.362 1.00 96.56 175 SER A C 1
ATOM 1365 O O . SER A 1 175 ? 35.334 2.839 -40.159 1.00 96.56 175 SER A O 1
ATOM 1367 N N . ASN A 1 176 ? 35.011 4.097 -42.005 1.00 97.38 176 ASN A N 1
ATOM 1368 C CA . ASN A 1 176 ? 34.217 5.148 -41.372 1.00 97.38 176 ASN A CA 1
ATOM 1369 C C . ASN A 1 176 ? 32.914 4.592 -40.779 1.00 97.38 176 ASN A C 1
ATOM 1371 O O . ASN A 1 176 ? 32.633 4.821 -39.603 1.00 97.38 176 ASN A O 1
ATOM 1375 N N . SER A 1 177 ? 32.173 3.777 -41.533 1.00 96.38 177 SER A N 1
ATOM 1376 C CA . SER A 1 177 ? 30.973 3.084 -41.047 1.00 96.38 177 SER A CA 1
ATOM 1377 C C . SER A 1 177 ? 31.288 2.186 -39.846 1.00 96.38 177 SER A C 1
ATOM 1379 O O . SER A 1 177 ? 30.612 2.252 -38.818 1.00 96.38 177 SER A O 1
ATOM 1381 N N . SER A 1 178 ? 32.389 1.425 -39.899 1.00 95.19 178 SER A N 1
ATOM 1382 C CA . SER A 1 178 ? 32.815 0.594 -38.768 1.00 95.19 178 SER A CA 1
ATOM 1383 C C . SER A 1 178 ? 33.173 1.415 -37.523 1.00 95.19 178 SER A C 1
ATOM 1385 O O . SER A 1 178 ? 33.036 0.928 -36.401 1.00 95.19 178 SER A O 1
ATOM 1387 N N . ALA A 1 179 ? 33.665 2.646 -37.687 1.00 97.19 179 ALA A N 1
ATOM 1388 C CA . ALA A 1 179 ? 33.966 3.537 -36.574 1.00 97.19 179 ALA A CA 1
ATOM 1389 C C . ALA A 1 179 ? 32.684 4.085 -35.930 1.00 97.19 179 ALA A C 1
ATOM 1391 O O . ALA A 1 179 ? 32.596 4.098 -34.703 1.00 97.19 179 ALA A O 1
ATOM 1392 N N . VAL A 1 180 ? 31.684 4.453 -36.741 1.00 97.75 180 VAL A N 1
ATOM 1393 C CA . VAL A 1 180 ? 30.362 4.900 -36.267 1.00 97.75 180 VAL A CA 1
ATOM 1394 C C . VAL A 1 180 ? 29.671 3.794 -35.469 1.00 97.75 180 VAL A C 1
ATOM 1396 O O . VAL A 1 180 ? 29.330 4.014 -34.312 1.00 97.75 180 VAL A O 1
ATOM 1399 N N . LEU A 1 181 ? 29.594 2.574 -36.011 1.00 96.25 181 LEU A N 1
ATOM 1400 C CA . LEU A 1 181 ? 28.954 1.445 -35.324 1.00 96.25 181 LEU A CA 1
ATOM 1401 C C . LEU A 1 181 ? 29.645 1.086 -33.999 1.00 96.25 181 LEU A C 1
ATOM 1403 O O . LEU A 1 181 ? 28.991 0.718 -33.026 1.00 96.25 181 LEU A O 1
ATOM 1407 N N . ARG A 1 182 ? 30.980 1.208 -33.918 1.00 96.38 182 ARG A N 1
ATOM 1408 C CA . ARG A 1 182 ? 31.701 1.016 -32.646 1.00 96.38 182 ARG A CA 1
ATOM 1409 C C . ARG A 1 182 ? 31.371 2.111 -31.632 1.00 96.38 182 ARG A C 1
ATOM 1411 O O . ARG A 1 182 ? 31.294 1.805 -30.447 1.00 96.38 182 ARG A O 1
ATOM 1418 N N . ALA A 1 183 ? 31.206 3.359 -32.071 1.00 97.62 183 ALA A N 1
ATOM 1419 C CA . ALA A 1 183 ? 30.822 4.456 -31.188 1.00 97.62 183 ALA A CA 1
ATOM 1420 C C . ALA A 1 183 ? 29.396 4.262 -30.650 1.00 97.62 183 ALA A C 1
ATOM 1422 O O . ALA A 1 183 ? 29.207 4.322 -29.437 1.00 97.62 183 ALA A O 1
ATOM 1423 N N . GLU A 1 184 ? 28.441 3.929 -31.521 1.00 96.94 184 GLU A N 1
ATOM 1424 C CA . GLU A 1 184 ? 27.051 3.627 -31.148 1.00 96.94 184 GLU A CA 1
ATOM 1425 C C . GLU A 1 184 ? 26.974 2.444 -30.174 1.00 96.94 184 GLU A C 1
ATOM 1427 O O . GLU A 1 184 ? 26.354 2.549 -29.117 1.00 96.94 184 GLU A O 1
ATOM 1432 N N . LEU A 1 185 ? 27.705 1.356 -30.443 1.00 96.88 185 LEU A N 1
ATOM 1433 C CA . LEU A 1 185 ? 27.762 0.198 -29.547 1.00 96.88 185 LEU A CA 1
ATOM 1434 C C . LEU A 1 185 ? 28.307 0.561 -28.153 1.00 96.88 185 LEU A C 1
ATOM 1436 O O . LEU A 1 185 ? 27.856 0.027 -27.138 1.00 96.88 185 LEU A O 1
ATOM 1440 N N . GLU A 1 186 ? 29.300 1.448 -28.072 1.00 97.56 186 GLU A N 1
ATOM 1441 C CA . GLU A 1 186 ? 29.825 1.911 -26.785 1.00 97.56 186 GLU A CA 1
ATOM 1442 C C . GLU A 1 186 ? 28.855 2.858 -26.059 1.00 97.56 186 GLU A C 1
ATOM 1444 O O . GLU A 1 186 ? 28.826 2.862 -24.825 1.00 97.56 186 GLU A O 1
ATOM 1449 N N . GLU A 1 187 ? 28.039 3.632 -26.776 1.00 97.25 187 GLU A N 1
ATOM 1450 C CA . GLU A 1 187 ? 26.954 4.424 -26.185 1.00 97.25 187 GLU A CA 1
ATOM 1451 C C . GLU A 1 187 ? 25.828 3.537 -25.648 1.00 97.25 187 GLU A C 1
ATOM 1453 O O . GLU A 1 187 ? 25.425 3.703 -24.493 1.00 97.25 187 GLU A O 1
ATOM 1458 N N . GLU A 1 188 ? 25.398 2.526 -26.403 1.00 95.94 188 GLU A N 1
ATOM 1459 C CA . GLU A 1 188 ? 24.399 1.561 -25.939 1.00 95.94 188 GLU A CA 1
ATOM 1460 C C . GLU A 1 188 ? 24.882 0.800 -24.705 1.00 95.94 188 GLU A C 1
ATOM 1462 O O . GLU A 1 188 ? 24.161 0.700 -23.713 1.00 95.94 188 GLU A O 1
ATOM 1467 N N . LYS A 1 189 ? 26.134 0.325 -24.688 1.00 96.88 189 LYS A N 1
ATOM 1468 C CA . LYS A 1 189 ? 26.707 -0.326 -23.497 1.00 96.88 189 LYS A CA 1
ATOM 1469 C C . LYS A 1 189 ? 26.698 0.584 -22.271 1.00 96.88 189 LYS A C 1
ATOM 1471 O O . LYS A 1 189 ? 26.513 0.100 -21.152 1.00 96.88 189 LYS A O 1
ATOM 1476 N N . LYS A 1 190 ? 26.929 1.889 -22.446 1.00 97.81 190 LYS A N 1
ATOM 1477 C CA . LYS A 1 190 ? 26.827 2.862 -21.347 1.00 97.81 190 LYS A CA 1
ATOM 1478 C C . LYS A 1 190 ? 25.376 3.023 -20.893 1.00 97.81 190 LYS A C 1
ATOM 1480 O O . LYS A 1 190 ? 25.145 3.048 -19.686 1.00 97.81 190 LYS A O 1
ATOM 1485 N N . ALA A 1 191 ? 24.420 3.073 -21.820 1.00 96.69 191 ALA A N 1
ATOM 1486 C CA . ALA A 1 191 ? 22.994 3.146 -21.507 1.00 96.69 191 ALA A CA 1
ATOM 1487 C C . ALA A 1 191 ? 22.506 1.900 -20.746 1.00 96.69 191 ALA A C 1
ATOM 1489 O O . ALA A 1 191 ? 21.845 2.036 -19.719 1.00 96.69 191 ALA A O 1
ATOM 1490 N N . TRP A 1 192 ? 22.912 0.699 -21.169 1.00 95.44 192 TRP A N 1
ATOM 1491 C CA . TRP A 1 192 ? 22.606 -0.557 -20.476 1.00 95.44 192 TRP A CA 1
ATOM 1492 C C . TRP A 1 192 ? 23.139 -0.577 -19.043 1.00 95.44 192 TRP A C 1
ATOM 1494 O O . TRP A 1 192 ? 22.396 -0.888 -18.116 1.00 95.44 192 TRP A O 1
ATOM 1504 N N . LYS A 1 193 ? 24.396 -0.168 -18.832 1.00 97.81 193 LYS A N 1
ATOM 1505 C CA . LYS A 1 193 ? 24.972 -0.064 -17.480 1.00 97.81 193 LYS A CA 1
ATOM 1506 C C . LYS A 1 193 ? 24.241 0.958 -16.609 1.00 97.81 193 LYS A C 1
ATOM 1508 O O . LYS A 1 193 ? 24.056 0.722 -15.419 1.00 97.81 193 LYS A O 1
ATOM 1513 N N . ALA A 1 194 ? 23.826 2.087 -17.181 1.00 96.88 194 ALA A N 1
ATOM 1514 C CA . ALA A 1 194 ? 23.050 3.094 -16.460 1.00 96.88 194 ALA A CA 1
ATOM 1515 C C . ALA A 1 194 ? 21.653 2.571 -16.075 1.00 96.88 194 ALA A C 1
ATOM 1517 O O . ALA A 1 194 ? 21.203 2.800 -14.953 1.00 96.88 194 ALA A O 1
ATOM 1518 N N . ALA A 1 195 ? 20.992 1.827 -16.966 1.00 95.94 195 ALA A N 1
ATOM 1519 C CA . ALA A 1 195 ? 19.711 1.186 -16.683 1.00 95.94 195 ALA A CA 1
ATOM 1520 C C . ALA A 1 195 ? 19.835 0.099 -15.601 1.00 95.94 195 ALA A C 1
ATOM 1522 O O . ALA A 1 195 ? 19.010 0.044 -14.692 1.00 95.94 195 ALA A O 1
ATOM 1523 N N . GLU A 1 196 ? 20.892 -0.715 -15.644 1.00 97.31 196 GLU A N 1
ATOM 1524 C CA . GLU A 1 196 ? 21.181 -1.730 -14.625 1.00 97.31 196 GLU A CA 1
ATOM 1525 C C . GLU A 1 196 ? 21.382 -1.097 -13.238 1.00 97.31 196 GLU A C 1
ATOM 1527 O O . GLU A 1 196 ? 20.741 -1.507 -12.269 1.00 97.31 196 GLU A O 1
ATOM 1532 N N . GLN A 1 197 ? 22.176 -0.024 -13.153 1.00 97.00 197 GLN A N 1
ATOM 1533 C CA . GLN A 1 197 ? 22.346 0.750 -11.916 1.00 97.00 197 GLN A CA 1
ATOM 1534 C C . GLN A 1 197 ? 21.025 1.356 -11.425 1.00 97.00 197 GLN A C 1
ATOM 1536 O O . GLN A 1 197 ? 20.746 1.363 -10.228 1.00 97.00 197 GLN A O 1
ATOM 1541 N N . HIS A 1 198 ? 20.187 1.853 -12.336 1.00 95.25 198 HIS A N 1
ATOM 1542 C CA . HIS A 1 198 ? 18.881 2.399 -11.980 1.00 95.25 198 HIS A CA 1
ATOM 1543 C C . HIS A 1 198 ? 17.948 1.329 -11.387 1.00 95.25 198 HIS A C 1
ATOM 1545 O O . HIS A 1 198 ? 17.291 1.580 -10.377 1.00 95.25 198 HIS A O 1
ATOM 1551 N N . ILE A 1 199 ? 17.930 0.119 -11.956 1.00 94.69 199 ILE A N 1
ATOM 1552 C CA . ILE A 1 199 ? 17.175 -1.021 -11.414 1.00 94.69 199 ILE A CA 1
ATOM 1553 C C . ILE A 1 199 ? 17.699 -1.400 -10.020 1.00 94.69 199 ILE A C 1
ATOM 1555 O O . ILE A 1 199 ? 16.909 -1.633 -9.103 1.00 94.69 199 ILE A O 1
ATOM 1559 N N . GLU A 1 200 ? 19.016 -1.417 -9.816 1.00 95.62 200 GLU A N 1
ATOM 1560 C CA . GLU A 1 200 ? 19.614 -1.693 -8.503 1.00 95.62 200 GLU A CA 1
ATOM 1561 C C . GLU A 1 200 ? 19.190 -0.659 -7.442 1.00 95.62 200 GLU A C 1
ATOM 1563 O O . GLU A 1 200 ? 18.806 -1.019 -6.323 1.00 95.62 200 GLU A O 1
ATOM 1568 N N . ILE A 1 201 ? 19.165 0.626 -7.804 1.00 95.31 201 ILE A N 1
ATOM 1569 C CA . ILE A 1 201 ? 18.686 1.696 -6.919 1.00 95.31 201 ILE A CA 1
ATOM 1570 C C . ILE A 1 201 ? 17.196 1.508 -6.605 1.00 95.31 201 ILE A C 1
ATOM 1572 O O . ILE A 1 201 ? 16.819 1.472 -5.434 1.00 95.31 201 ILE A O 1
ATOM 1576 N N . MET A 1 202 ? 16.349 1.303 -7.619 1.00 92.62 202 MET A N 1
ATOM 1577 C CA . MET A 1 202 ? 14.906 1.116 -7.415 1.00 92.62 202 MET A CA 1
ATOM 1578 C C . MET A 1 202 ? 14.578 -0.116 -6.565 1.00 92.62 202 MET A C 1
ATOM 1580 O O . MET A 1 202 ? 13.683 -0.068 -5.721 1.00 92.62 202 MET A O 1
ATOM 1584 N N . THR A 1 203 ? 15.297 -1.225 -6.753 1.00 94.44 203 THR A N 1
ATOM 1585 C CA . THR A 1 203 ? 15.099 -2.439 -5.943 1.00 94.44 203 THR A CA 1
ATOM 1586 C C . THR A 1 203 ? 15.540 -2.246 -4.493 1.00 94.44 203 THR A C 1
ATOM 1588 O O . THR A 1 203 ? 14.951 -2.842 -3.587 1.00 94.44 203 THR A O 1
ATOM 1591 N N . THR A 1 204 ? 16.543 -1.401 -4.251 1.00 95.81 204 THR A N 1
ATOM 1592 C CA . THR A 1 204 ? 16.955 -1.008 -2.898 1.00 95.81 204 THR A CA 1
ATOM 1593 C C . THR A 1 204 ? 15.892 -0.131 -2.242 1.00 95.81 204 THR A C 1
ATOM 1595 O O . THR A 1 204 ? 15.459 -0.438 -1.131 1.00 95.81 204 THR A O 1
ATOM 1598 N N . ASP A 1 205 ? 15.397 0.881 -2.956 1.00 92.44 205 ASP A N 1
ATOM 1599 C CA . ASP A 1 205 ? 14.323 1.756 -2.479 1.00 92.44 205 ASP A CA 1
ATOM 1600 C C . ASP A 1 205 ? 13.057 0.952 -2.142 1.00 92.44 205 ASP A C 1
ATOM 1602 O O . ASP A 1 205 ? 12.465 1.144 -1.080 1.00 92.44 205 ASP A O 1
ATOM 1606 N N . HIS A 1 206 ? 12.674 -0.012 -2.988 1.00 91.94 206 HIS A N 1
ATOM 1607 C CA . HIS A 1 206 ? 11.516 -0.880 -2.749 1.00 91.94 206 HIS A CA 1
ATOM 1608 C C . HIS A 1 206 ? 11.624 -1.658 -1.427 1.00 91.94 206 HIS A C 1
ATOM 1610 O O . HIS A 1 206 ? 10.678 -1.685 -0.643 1.00 91.94 206 HIS A O 1
ATOM 1616 N N . LYS A 1 207 ? 12.806 -2.208 -1.113 1.00 93.00 207 LYS A N 1
ATOM 1617 C CA . LYS A 1 207 ? 13.043 -2.909 0.161 1.00 93.00 207 LYS A CA 1
ATOM 1618 C C . LYS A 1 207 ? 12.932 -1.979 1.369 1.00 93.00 207 LYS A C 1
ATOM 1620 O O . LYS A 1 207 ? 12.475 -2.411 2.428 1.00 93.00 207 LYS A O 1
ATOM 1625 N N . GLU A 1 208 ? 13.364 -0.725 1.246 1.00 94.19 208 GLU A N 1
ATOM 1626 C CA . GLU A 1 208 ? 13.197 0.258 2.322 1.00 94.19 208 GLU A CA 1
ATOM 1627 C C . GLU A 1 208 ? 11.720 0.628 2.516 1.00 94.19 208 GLU A C 1
ATOM 1629 O O . GLU A 1 208 ? 11.258 0.729 3.656 1.00 94.19 208 GLU A O 1
ATOM 1634 N N . PHE A 1 209 ? 10.944 0.746 1.432 1.00 92.75 209 PHE A N 1
ATOM 1635 C CA . PHE A 1 209 ? 9.495 0.946 1.521 1.00 92.75 209 PHE A CA 1
ATOM 1636 C C . PHE A 1 209 ? 8.789 -0.219 2.218 1.00 92.75 209 PHE A C 1
ATOM 1638 O O . PHE A 1 209 ? 7.984 0.029 3.118 1.00 92.75 209 PHE A O 1
ATOM 1645 N N . ASP A 1 210 ? 9.133 -1.466 1.889 1.00 93.50 210 ASP A N 1
ATOM 1646 C CA . ASP A 1 210 ? 8.570 -2.649 2.549 1.00 93.50 210 ASP A CA 1
ATOM 1647 C C . ASP A 1 210 ? 8.855 -2.638 4.056 1.00 93.50 210 ASP A C 1
ATOM 1649 O O . ASP A 1 210 ? 7.953 -2.834 4.876 1.00 93.50 210 ASP A O 1
ATOM 1653 N N . ARG A 1 211 ? 10.096 -2.318 4.452 1.00 95.81 211 ARG A N 1
ATOM 1654 C CA . ARG A 1 211 ? 10.476 -2.186 5.869 1.00 95.81 211 ARG A CA 1
ATOM 1655 C C . ARG A 1 211 ? 9.688 -1.091 6.579 1.00 95.81 211 ARG A C 1
ATOM 1657 O O . ARG A 1 211 ? 9.264 -1.286 7.721 1.00 95.81 211 ARG A O 1
ATOM 1664 N N . LEU A 1 212 ? 9.488 0.056 5.931 1.00 95.19 212 LEU A N 1
ATOM 1665 C CA . LEU A 1 212 ? 8.696 1.151 6.488 1.00 95.19 212 LEU A CA 1
ATOM 1666 C C . LEU A 1 212 ? 7.222 0.761 6.632 1.00 95.19 212 LEU A C 1
ATOM 1668 O O . LEU A 1 212 ? 6.643 1.010 7.690 1.00 95.19 212 LEU A O 1
ATOM 1672 N N . ALA A 1 213 ? 6.630 0.113 5.626 1.00 94.19 213 ALA A N 1
ATOM 1673 C CA . ALA A 1 213 ? 5.250 -0.369 5.674 1.00 94.19 213 ALA A CA 1
ATOM 1674 C C . ALA A 1 213 ? 5.047 -1.360 6.831 1.00 94.19 213 ALA A C 1
ATOM 1676 O O . ALA A 1 213 ? 4.134 -1.185 7.640 1.00 94.19 213 ALA A O 1
ATOM 1677 N N . MET A 1 214 ? 5.961 -2.324 6.983 1.00 94.94 214 MET A N 1
ATOM 1678 C CA . MET A 1 214 ? 5.980 -3.260 8.111 1.00 94.94 214 MET A CA 1
ATOM 1679 C C . MET A 1 214 ? 6.073 -2.545 9.462 1.00 94.94 214 MET A C 1
ATOM 1681 O O . MET A 1 214 ? 5.340 -2.869 10.397 1.00 94.94 214 MET A O 1
ATOM 1685 N N . HIS A 1 215 ? 6.975 -1.567 9.585 1.00 96.25 215 HIS A N 1
ATOM 1686 C CA . HIS A 1 215 ? 7.166 -0.832 10.834 1.00 96.25 215 HIS A CA 1
ATOM 1687 C C . HIS A 1 215 ? 5.925 -0.015 11.212 1.00 96.25 215 HIS A C 1
ATOM 1689 O O . HIS A 1 215 ? 5.508 -0.017 12.372 1.00 96.25 215 HIS A O 1
ATOM 1695 N N . ILE A 1 216 ? 5.309 0.657 10.237 1.00 94.25 216 ILE A N 1
ATOM 1696 C CA . ILE A 1 216 ? 4.094 1.446 10.451 1.00 94.25 216 ILE A CA 1
ATOM 1697 C C . ILE A 1 216 ? 2.913 0.535 10.809 1.00 94.25 216 ILE A C 1
ATOM 1699 O O . ILE A 1 216 ? 2.185 0.857 11.750 1.00 94.25 216 ILE A O 1
ATOM 1703 N N . ASP A 1 217 ? 2.740 -0.612 10.141 1.00 93.62 217 ASP A N 1
ATOM 1704 C CA . ASP A 1 217 ? 1.694 -1.579 10.504 1.00 93.62 217 ASP A CA 1
ATOM 1705 C C . ASP A 1 217 ? 1.889 -2.112 11.930 1.00 93.62 217 ASP A C 1
ATOM 1707 O O . ASP A 1 217 ? 0.940 -2.148 12.715 1.00 93.62 217 ASP A O 1
ATOM 1711 N N . ALA A 1 218 ? 3.128 -2.429 12.318 1.00 93.94 218 ALA A N 1
ATOM 1712 C CA . ALA A 1 218 ? 3.446 -2.869 13.674 1.00 93.94 218 ALA A CA 1
ATOM 1713 C C . ALA A 1 218 ? 3.114 -1.798 14.732 1.00 93.94 218 ALA A C 1
ATOM 1715 O O . ALA A 1 218 ? 2.582 -2.118 15.801 1.00 93.94 218 ALA A O 1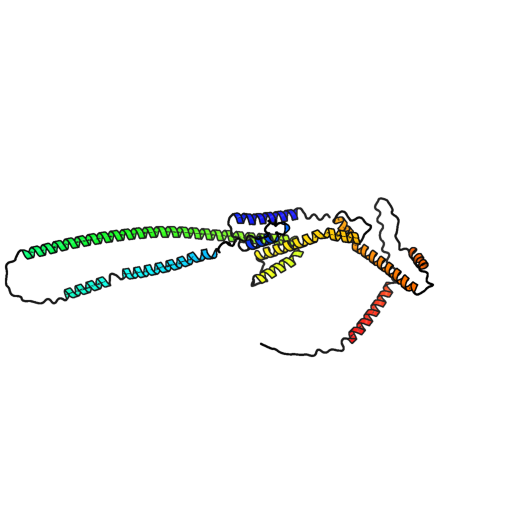
ATOM 1716 N N . LEU A 1 219 ? 3.382 -0.519 14.441 1.00 94.00 219 LEU A N 1
ATOM 1717 C CA . LEU A 1 219 ? 2.981 0.592 15.308 1.00 94.00 219 LEU A CA 1
ATOM 1718 C C . LEU A 1 219 ? 1.454 0.730 15.379 1.00 94.00 219 LEU A C 1
ATOM 1720 O O . LEU A 1 219 ? 0.907 0.865 16.475 1.00 94.00 219 LEU A O 1
ATOM 1724 N N . ALA A 1 220 ? 0.757 0.651 14.243 1.00 91.19 220 ALA A N 1
ATOM 1725 C CA . ALA A 1 220 ? -0.702 0.711 14.196 1.00 91.19 220 ALA A CA 1
ATOM 1726 C C . ALA A 1 220 ? -1.338 -0.430 15.008 1.00 91.19 220 ALA A C 1
ATOM 1728 O O . ALA A 1 220 ? -2.235 -0.188 15.815 1.00 91.19 220 ALA A O 1
ATOM 1729 N N . LEU A 1 221 ? -0.821 -1.654 14.874 1.00 92.12 221 LEU A N 1
ATOM 1730 C CA . LEU A 1 221 ? -1.254 -2.816 15.648 1.00 92.12 221 LEU A CA 1
ATOM 1731 C C . LEU A 1 221 ? -1.039 -2.619 17.154 1.00 92.12 221 LEU A C 1
ATOM 1733 O O . LEU A 1 221 ? -1.918 -2.946 17.951 1.00 92.12 221 LEU A O 1
ATOM 1737 N N . ARG A 1 222 ? 0.104 -2.052 17.557 1.00 94.31 222 ARG A N 1
ATOM 1738 C CA . ARG A 1 222 ? 0.403 -1.777 18.970 1.00 94.31 222 ARG A CA 1
ATOM 1739 C C . ARG A 1 222 ? -0.592 -0.799 19.597 1.00 94.31 222 ARG A C 1
ATOM 1741 O O . ARG A 1 222 ? -0.922 -0.947 20.771 1.00 94.31 222 ARG A O 1
ATOM 1748 N N . HIS A 1 223 ? -1.036 0.204 18.844 1.00 88.12 223 HIS A N 1
ATOM 1749 C CA . HIS A 1 223 ? -1.986 1.202 19.336 1.00 88.12 223 HIS A CA 1
ATOM 1750 C C . HIS A 1 223 ? -3.449 0.750 19.228 1.00 88.12 223 HIS A C 1
ATOM 1752 O O . HIS A 1 223 ? -4.262 1.155 20.056 1.00 88.12 223 HIS A O 1
ATOM 1758 N N . PHE A 1 224 ? -3.775 -0.110 18.260 1.00 88.75 224 PHE A N 1
ATOM 1759 C CA . PHE A 1 224 ? -5.144 -0.535 17.959 1.00 88.75 224 PHE A CA 1
ATOM 1760 C C . PHE A 1 224 ? -5.223 -2.054 17.736 1.00 88.75 224 PHE A C 1
ATOM 1762 O O . PHE A 1 224 ? -5.439 -2.500 16.604 1.00 88.75 224 PHE A O 1
ATOM 1769 N N . PRO A 1 225 ? -5.078 -2.874 18.792 1.00 92.88 225 PRO A N 1
ATOM 1770 C CA . PRO A 1 225 ? -5.037 -4.332 18.665 1.00 92.88 225 PRO A CA 1
ATOM 1771 C C . PRO A 1 225 ? -6.318 -4.923 18.059 1.00 92.88 225 PRO A C 1
ATOM 1773 O O . PRO A 1 225 ? -6.250 -5.868 17.273 1.00 92.88 225 PRO A O 1
ATOM 1776 N N . ASP A 1 226 ? -7.476 -4.318 18.334 1.00 90.00 226 ASP A N 1
ATOM 1777 C CA . ASP A 1 226 ? -8.778 -4.789 17.843 1.00 90.00 226 ASP A CA 1
ATOM 1778 C C . ASP A 1 226 ? -8.889 -4.738 16.307 1.00 90.00 226 ASP A C 1
ATOM 1780 O O . ASP A 1 226 ? -9.609 -5.532 15.698 1.00 90.00 226 ASP A O 1
ATOM 1784 N N . SER A 1 227 ? -8.104 -3.866 15.660 1.00 93.38 227 SER A N 1
ATOM 1785 C CA . SER A 1 227 ? -8.054 -3.741 14.197 1.00 93.38 227 SER A CA 1
ATOM 1786 C C . SER A 1 227 ? -7.431 -4.956 13.493 1.00 93.38 227 SER A C 1
ATOM 1788 O O . SER A 1 227 ? -7.599 -5.108 12.282 1.00 93.38 227 SER A O 1
ATOM 1790 N N . GLN A 1 228 ? -6.731 -5.836 14.225 1.00 95.38 228 GLN A N 1
ATOM 1791 C CA . GLN A 1 228 ? -6.017 -6.987 13.658 1.00 95.38 228 GLN A CA 1
ATOM 1792 C C . GLN A 1 228 ? -6.935 -7.926 12.885 1.00 95.38 228 GLN A C 1
ATOM 1794 O O . GLN A 1 228 ? -6.595 -8.361 11.789 1.00 95.38 228 GLN A O 1
ATOM 1799 N N . THR A 1 229 ? -8.099 -8.237 13.448 1.00 95.06 229 THR A N 1
ATOM 1800 C CA . THR A 1 229 ? -9.043 -9.176 12.829 1.00 95.06 229 THR A CA 1
ATOM 1801 C C . THR A 1 229 ? -9.554 -8.655 11.485 1.00 95.06 229 THR A C 1
ATOM 1803 O O . THR A 1 229 ? -9.641 -9.414 10.520 1.00 95.06 229 THR A O 1
ATOM 1806 N N . TYR A 1 230 ? -9.817 -7.348 11.399 1.00 94.12 230 TYR A N 1
ATOM 1807 C CA . TYR A 1 230 ? -10.249 -6.682 10.173 1.00 94.12 230 TYR A CA 1
ATOM 1808 C C . TYR A 1 230 ? -9.127 -6.616 9.131 1.00 94.12 230 TYR A C 1
ATOM 1810 O O . TYR A 1 230 ? -9.362 -6.922 7.963 1.00 94.12 230 TYR A O 1
ATOM 1818 N N . ALA A 1 231 ? -7.904 -6.284 9.556 1.00 96.31 231 ALA A N 1
ATOM 1819 C CA . ALA A 1 231 ? -6.737 -6.231 8.680 1.00 96.31 231 ALA A CA 1
ATOM 1820 C C . ALA A 1 231 ? -6.421 -7.599 8.058 1.00 96.31 231 ALA A C 1
ATOM 1822 O O . ALA A 1 231 ? -6.329 -7.703 6.839 1.00 96.31 231 ALA A O 1
ATOM 1823 N N . VAL A 1 232 ? -6.351 -8.659 8.874 1.00 96.94 232 VAL A N 1
ATOM 1824 C CA . VAL A 1 232 ? -6.106 -10.032 8.397 1.00 96.94 232 VAL A CA 1
ATOM 1825 C C . VAL A 1 232 ? -7.177 -10.451 7.398 1.00 96.94 232 VAL A C 1
ATOM 1827 O O . VAL A 1 232 ? -6.848 -10.934 6.321 1.00 96.94 232 VAL A O 1
ATOM 1830 N N . LYS A 1 233 ? -8.457 -10.229 7.721 1.00 96.75 233 LYS A N 1
ATOM 1831 C CA . LYS A 1 233 ? -9.553 -10.556 6.807 1.00 96.75 233 LYS A CA 1
ATOM 1832 C C . LYS A 1 233 ? -9.398 -9.829 5.470 1.00 96.75 233 LYS A C 1
ATOM 1834 O O . LYS A 1 233 ? -9.516 -10.459 4.428 1.00 96.75 233 LYS A O 1
ATOM 1839 N N . LYS A 1 234 ? -9.090 -8.528 5.498 1.00 97.19 234 LYS A N 1
ATOM 1840 C CA . LYS A 1 234 ? -8.951 -7.723 4.281 1.00 97.19 234 LYS A CA 1
ATOM 1841 C C . LYS A 1 234 ? -7.771 -8.168 3.415 1.00 97.19 234 LYS A C 1
ATOM 1843 O O . LYS A 1 234 ? -7.932 -8.227 2.203 1.00 97.19 234 LYS A O 1
ATOM 1848 N N . VAL A 1 235 ? -6.634 -8.509 4.024 1.00 97.56 235 VAL A N 1
ATOM 1849 C CA . VAL A 1 235 ? -5.472 -9.078 3.316 1.00 97.56 235 VAL A CA 1
ATOM 1850 C C . VAL A 1 235 ? -5.827 -10.421 2.682 1.00 97.56 235 VAL A C 1
ATOM 1852 O O . VAL A 1 235 ? -5.482 -10.658 1.532 1.00 97.56 235 VAL A O 1
ATOM 1855 N N . MET A 1 236 ? -6.554 -11.288 3.390 1.00 97.06 236 MET A N 1
ATOM 1856 C CA . MET A 1 236 ? -6.973 -12.582 2.841 1.00 97.06 236 MET A CA 1
ATOM 1857 C C . MET A 1 236 ? -7.950 -12.423 1.675 1.00 97.06 236 MET A C 1
ATOM 1859 O O . MET A 1 236 ? -7.753 -13.048 0.637 1.00 97.06 236 MET A O 1
ATOM 1863 N N . ASP A 1 237 ? -8.957 -11.556 1.812 1.00 97.00 237 ASP A N 1
ATOM 1864 C CA . ASP A 1 237 ? -9.903 -11.247 0.733 1.00 97.00 237 ASP A CA 1
ATOM 1865 C C . ASP A 1 237 ? -9.165 -10.708 -0.510 1.00 97.00 237 ASP A C 1
ATOM 1867 O O . ASP A 1 237 ? -9.488 -11.070 -1.640 1.00 97.00 237 ASP A O 1
ATOM 1871 N N . ASP A 1 238 ? -8.148 -9.869 -0.300 1.00 96.69 238 ASP A N 1
ATOM 1872 C CA . ASP A 1 238 ? -7.333 -9.286 -1.365 1.00 96.69 238 ASP A CA 1
ATOM 1873 C C . ASP A 1 238 ? -6.394 -10.308 -2.033 1.00 96.69 238 ASP A C 1
ATOM 1875 O O . ASP A 1 238 ? -6.315 -10.365 -3.259 1.00 96.69 238 ASP A O 1
ATOM 1879 N N . ARG A 1 239 ? -5.747 -11.186 -1.257 1.00 96.81 239 ARG A N 1
ATOM 1880 C CA . ARG A 1 239 ? -4.951 -12.305 -1.790 1.00 96.81 239 ARG A CA 1
ATOM 1881 C C . ARG A 1 239 ? -5.801 -13.266 -2.620 1.00 96.81 239 ARG A C 1
ATOM 1883 O O . ARG A 1 239 ? -5.356 -13.711 -3.672 1.00 96.81 239 ARG A O 1
ATOM 1890 N N . VAL A 1 240 ? -7.028 -13.558 -2.180 1.00 96.62 240 VAL A N 1
ATOM 1891 C CA . VAL A 1 240 ? -7.987 -14.361 -2.956 1.00 96.62 240 VAL A CA 1
ATOM 1892 C C . VAL A 1 240 ? -8.352 -13.652 -4.262 1.00 96.62 240 VAL A C 1
ATOM 1894 O O . VAL A 1 240 ? -8.367 -14.292 -5.309 1.00 96.62 240 VAL A O 1
ATOM 1897 N N . ALA A 1 241 ? -8.594 -12.338 -4.227 1.00 96.00 241 ALA A N 1
ATOM 1898 C CA . ALA A 1 241 ? -8.894 -11.549 -5.424 1.00 96.00 241 ALA A CA 1
ATOM 1899 C C . ALA A 1 241 ? -7.724 -11.477 -6.424 1.00 96.00 241 ALA A C 1
ATOM 1901 O O . ALA A 1 241 ? -7.964 -11.418 -7.626 1.00 96.00 241 ALA A O 1
ATOM 1902 N N . ARG A 1 242 ? -6.475 -11.513 -5.942 1.00 94.88 242 ARG A N 1
ATOM 1903 C CA . ARG A 1 242 ? -5.257 -11.587 -6.768 1.00 94.88 242 ARG A CA 1
ATOM 1904 C C . ARG A 1 242 ? -4.899 -13.009 -7.224 1.00 94.88 242 ARG A C 1
ATOM 1906 O O . ARG A 1 242 ? -3.838 -13.191 -7.810 1.00 94.88 242 ARG A O 1
ATOM 1913 N N . GLU A 1 243 ? -5.738 -14.003 -6.921 1.00 94.94 243 GLU A N 1
ATOM 1914 C CA . GLU A 1 243 ? -5.476 -15.427 -7.184 1.00 94.94 243 GLU A CA 1
ATOM 1915 C C . GLU A 1 243 ? -4.116 -15.889 -6.628 1.00 94.94 243 GLU A C 1
ATOM 1917 O O . GLU A 1 243 ? -3.400 -16.693 -7.227 1.00 94.94 243 GLU A O 1
ATOM 1922 N N . PHE A 1 244 ? -3.736 -15.363 -5.457 1.00 91.38 244 PHE A N 1
ATOM 1923 C CA . PHE A 1 244 ? -2.424 -15.621 -4.883 1.00 91.38 244 PHE A CA 1
ATOM 1924 C C . PHE A 1 244 ? -2.290 -17.110 -4.506 1.00 91.38 244 PHE A C 1
ATOM 1926 O O . PHE A 1 244 ? -3.104 -17.623 -3.731 1.00 91.38 244 PHE A O 1
ATOM 1933 N N . PRO A 1 245 ? -1.262 -17.826 -5.002 1.00 88.50 245 PRO A N 1
ATOM 1934 C CA . PRO A 1 245 ? -1.213 -19.290 -4.957 1.00 88.50 245 PRO A CA 1
ATOM 1935 C C . PRO A 1 245 ? -1.056 -19.868 -3.546 1.00 88.50 245 PRO A C 1
ATOM 1937 O O . PRO A 1 245 ? -1.395 -21.026 -3.311 1.00 88.50 245 PRO A O 1
ATOM 1940 N N . ASN A 1 246 ? -0.542 -19.081 -2.598 1.00 93.06 246 ASN A N 1
ATOM 1941 C CA . ASN A 1 246 ? -0.372 -19.501 -1.213 1.00 93.06 246 ASN A CA 1
ATOM 1942 C C . ASN A 1 246 ? -0.918 -18.446 -0.246 1.00 93.06 246 ASN A C 1
ATOM 1944 O O . ASN A 1 246 ? -0.244 -17.467 0.076 1.00 93.06 246 ASN A O 1
ATOM 1948 N N . LEU A 1 247 ? -2.132 -18.681 0.251 1.00 92.12 247 LEU A N 1
ATOM 1949 C CA . LEU A 1 247 ? -2.793 -17.801 1.217 1.00 92.12 247 LEU A CA 1
ATOM 1950 C C . LEU A 1 247 ? -2.069 -17.748 2.571 1.00 92.12 247 LEU A C 1
ATOM 1952 O O . LEU A 1 247 ? -2.173 -16.736 3.261 1.00 92.12 247 LEU A O 1
ATOM 1956 N N . ASP A 1 248 ? -1.286 -18.776 2.907 1.00 93.06 248 ASP A N 1
ATOM 1957 C CA . ASP A 1 248 ? -0.542 -18.890 4.166 1.00 93.06 248 ASP A CA 1
ATOM 1958 C C . ASP A 1 248 ? 0.908 -18.381 4.061 1.00 93.06 248 ASP A C 1
ATOM 1960 O O . ASP A 1 248 ? 1.668 -18.445 5.030 1.00 93.06 248 ASP A O 1
ATOM 1964 N N . ALA A 1 249 ? 1.325 -17.867 2.898 1.00 93.62 249 ALA A N 1
ATOM 1965 C CA . ALA A 1 249 ? 2.650 -17.276 2.740 1.00 93.62 249 ALA A CA 1
ATOM 1966 C C . ALA A 1 249 ? 2.848 -16.085 3.694 1.00 93.62 249 ALA A C 1
ATOM 1968 O O . ALA A 1 249 ? 1.889 -15.387 4.046 1.00 93.62 249 ALA A O 1
ATOM 1969 N N . HIS A 1 250 ? 4.106 -15.810 4.060 1.00 94.81 250 HIS A N 1
ATOM 1970 C CA . HIS A 1 250 ? 4.456 -14.588 4.788 1.00 94.81 250 HIS A CA 1
ATOM 1971 C C . HIS A 1 250 ? 3.882 -13.366 4.054 1.00 94.81 250 HIS A C 1
ATOM 1973 O O . HIS A 1 250 ? 3.835 -13.349 2.826 1.00 94.81 250 HIS A O 1
ATOM 1979 N N . TRP A 1 251 ? 3.405 -12.369 4.800 1.00 95.12 251 TRP A N 1
ATOM 1980 C CA . TRP A 1 251 ? 2.938 -11.098 4.243 1.00 95.12 251 TRP A CA 1
ATOM 1981 C C . TRP A 1 251 ? 4.051 -10.412 3.457 1.00 95.12 251 TRP A C 1
ATOM 1983 O O . TRP A 1 251 ? 5.158 -10.261 3.979 1.00 95.12 251 TRP A O 1
ATOM 1993 N N . ASP A 1 252 ? 3.766 -10.046 2.211 1.00 93.94 252 ASP A N 1
ATOM 1994 C CA . ASP A 1 252 ? 4.650 -9.201 1.414 1.00 93.94 252 ASP A CA 1
ATOM 1995 C C . ASP A 1 252 ? 4.455 -7.718 1.794 1.00 93.94 252 ASP A C 1
ATOM 1997 O O . ASP A 1 252 ? 3.568 -7.369 2.580 1.00 93.94 252 ASP A O 1
ATOM 2001 N N . GLY A 1 253 ? 5.301 -6.821 1.277 1.00 93.44 253 GLY A N 1
ATOM 2002 C CA . GLY A 1 253 ? 5.181 -5.385 1.553 1.00 93.44 253 GLY A CA 1
ATOM 2003 C C . GLY A 1 253 ? 3.816 -4.806 1.170 1.00 93.44 253 GLY A C 1
ATOM 2004 O O . GLY A 1 253 ? 3.279 -3.946 1.873 1.00 93.44 253 GLY A O 1
ATOM 2005 N N . TYR A 1 254 ? 3.204 -5.332 0.108 1.00 94.38 254 TYR A N 1
ATOM 2006 C CA . TYR A 1 254 ? 1.882 -4.919 -0.349 1.00 94.38 254 TYR A CA 1
ATOM 2007 C C . TYR A 1 254 ? 0.771 -5.349 0.619 1.00 94.38 254 TYR A C 1
ATOM 2009 O O . TYR A 1 254 ? -0.109 -4.553 0.942 1.00 94.38 254 TYR A O 1
ATOM 2017 N N . ASP A 1 255 ? 0.837 -6.560 1.162 1.00 97.19 255 ASP A N 1
ATOM 2018 C CA . ASP A 1 255 ? -0.081 -7.067 2.176 1.00 97.19 255 ASP A CA 1
ATOM 2019 C C . ASP A 1 255 ? -0.032 -6.199 3.436 1.00 97.19 255 ASP A C 1
ATOM 2021 O O . ASP A 1 255 ? -1.078 -5.904 4.016 1.00 97.19 255 ASP A O 1
ATOM 2025 N N . TYR A 1 256 ? 1.153 -5.716 3.832 1.00 96.31 256 TYR A N 1
ATOM 2026 C CA . TYR A 1 256 ? 1.276 -4.746 4.925 1.00 96.31 256 TYR A CA 1
ATOM 2027 C C . TYR A 1 256 ? 0.609 -3.406 4.597 1.00 96.31 256 TYR A C 1
ATOM 2029 O O . TYR A 1 256 ? -0.014 -2.809 5.477 1.00 96.31 256 TYR A O 1
ATOM 2037 N N . LEU A 1 257 ? 0.665 -2.935 3.348 1.00 95.69 257 LEU A N 1
ATOM 2038 C CA . LEU A 1 257 ? -0.059 -1.730 2.925 1.00 95.69 257 LEU A CA 1
ATOM 2039 C C . LEU A 1 257 ? -1.580 -1.942 2.936 1.00 95.69 257 LEU A C 1
ATOM 2041 O O . LEU A 1 257 ? -2.323 -1.077 3.415 1.00 95.69 257 LEU A O 1
ATOM 2045 N N . VAL A 1 258 ? -2.056 -3.098 2.465 1.00 97.06 258 VAL A N 1
ATOM 2046 C CA . VAL A 1 258 ? -3.477 -3.471 2.521 1.00 97.06 258 VAL A CA 1
ATOM 2047 C C . VAL A 1 258 ? -3.939 -3.554 3.975 1.00 97.06 258 VAL A C 1
ATOM 2049 O O . VAL A 1 258 ? -4.943 -2.925 4.326 1.00 97.06 258 VAL A O 1
ATOM 2052 N N . ALA A 1 259 ? -3.181 -4.237 4.837 1.00 97.12 259 ALA A N 1
ATOM 2053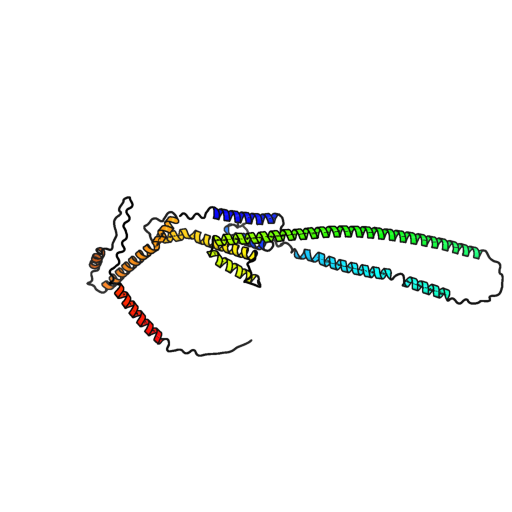 C CA . ALA A 1 259 ? -3.434 -4.319 6.271 1.00 97.12 259 ALA A CA 1
ATOM 2054 C C . ALA A 1 259 ? -3.515 -2.924 6.898 1.00 97.12 259 ALA A C 1
ATOM 2056 O O . ALA A 1 259 ? -4.523 -2.591 7.526 1.00 97.12 259 ALA A O 1
ATOM 2057 N N . LEU A 1 260 ? -2.515 -2.073 6.659 1.00 95.31 260 LEU A N 1
ATOM 2058 C CA . LEU A 1 260 ? -2.469 -0.712 7.181 1.00 95.31 260 LEU A CA 1
ATOM 2059 C C . LEU A 1 260 ? -3.689 0.101 6.736 1.00 95.31 260 LEU A C 1
ATOM 2061 O O . LEU A 1 260 ? -4.337 0.752 7.557 1.00 95.31 260 LEU A O 1
ATOM 2065 N N . SER A 1 261 ? -4.050 0.031 5.453 1.00 95.00 261 SER A N 1
ATOM 2066 C CA . SER A 1 261 ? -5.221 0.736 4.928 1.00 95.00 261 SER A CA 1
ATOM 2067 C C . SER A 1 261 ? -6.521 0.256 5.582 1.00 95.00 261 SER A C 1
ATOM 2069 O O . SER A 1 261 ? -7.364 1.074 5.960 1.00 95.00 261 SER A O 1
ATOM 2071 N N . ALA A 1 262 ? -6.655 -1.053 5.813 1.00 95.69 262 ALA A N 1
ATOM 2072 C CA . ALA A 1 262 ? -7.799 -1.643 6.491 1.00 95.69 262 ALA A CA 1
ATOM 2073 C C . ALA A 1 262 ? -7.889 -1.165 7.948 1.00 95.69 262 ALA A C 1
ATOM 2075 O O . ALA A 1 262 ? -8.973 -0.809 8.417 1.00 95.69 262 ALA A O 1
ATOM 2076 N N . ARG A 1 263 ? -6.758 -1.077 8.660 1.00 93.12 263 ARG A N 1
ATOM 2077 C CA . ARG A 1 263 ? -6.720 -0.529 10.025 1.00 93.12 263 ARG A CA 1
ATOM 2078 C C . ARG A 1 263 ? -7.112 0.937 10.060 1.00 93.12 263 ARG A C 1
ATOM 2080 O O . ARG A 1 263 ? -7.918 1.322 10.900 1.00 93.12 263 ARG A O 1
ATOM 2087 N N . VAL A 1 264 ? -6.587 1.752 9.146 1.00 90.06 264 VAL A N 1
ATOM 2088 C CA . VAL A 1 264 ? -6.931 3.179 9.060 1.00 90.06 264 VAL A CA 1
ATOM 2089 C C . VAL A 1 264 ? -8.415 3.368 8.769 1.00 90.06 264 VAL A C 1
ATOM 2091 O O . VAL A 1 264 ? -9.064 4.193 9.408 1.00 90.06 264 VAL A O 1
ATOM 2094 N N . GLN A 1 265 ? -8.992 2.570 7.872 1.00 89.44 265 GLN A N 1
ATOM 2095 C CA . GLN A 1 265 ? -10.433 2.586 7.620 1.00 89.44 265 GLN A CA 1
ATOM 2096 C C . GLN A 1 265 ? -11.242 2.187 8.858 1.00 89.44 265 GLN A C 1
ATOM 2098 O O . GLN A 1 265 ? -12.229 2.851 9.180 1.00 89.44 265 GLN A O 1
ATOM 2103 N N . HIS A 1 266 ? -10.810 1.149 9.578 1.00 85.56 266 HIS A N 1
ATOM 2104 C CA . HIS A 1 266 ? -11.438 0.751 10.833 1.00 85.56 266 HIS A CA 1
ATOM 2105 C C . HIS A 1 266 ? -11.386 1.893 11.859 1.00 85.56 266 HIS A C 1
ATOM 2107 O O . HIS A 1 266 ? -12.420 2.241 12.424 1.00 85.56 266 HIS A O 1
ATOM 2113 N N . MET A 1 267 ? -10.234 2.550 12.030 1.00 83.75 267 MET A N 1
ATOM 2114 C CA . MET A 1 267 ? -10.100 3.721 12.907 1.00 83.75 267 MET A CA 1
ATOM 2115 C C . MET A 1 267 ? -11.053 4.845 12.502 1.00 83.75 267 MET A C 1
ATOM 2117 O O . MET A 1 267 ? -11.794 5.330 13.343 1.00 83.75 267 MET A O 1
ATOM 2121 N N . ARG A 1 268 ? -11.145 5.178 11.208 1.00 84.94 268 ARG A N 1
ATOM 2122 C CA . ARG A 1 268 ? -12.094 6.192 10.715 1.00 84.94 268 ARG A CA 1
ATOM 2123 C C . ARG A 1 268 ? -13.549 5.830 11.022 1.00 84.94 268 ARG A C 1
ATOM 2125 O O . ARG A 1 268 ? -14.355 6.710 11.315 1.00 84.94 268 ARG A O 1
ATOM 2132 N N . SER A 1 269 ? -13.912 4.550 10.928 1.00 81.44 269 SER A N 1
ATOM 2133 C CA . SER A 1 269 ? -15.266 4.098 11.269 1.00 81.44 269 SER A CA 1
ATOM 2134 C C . SER A 1 269 ? -15.551 4.236 12.766 1.00 81.44 269 SER A C 1
ATOM 2136 O O . SER A 1 269 ? -16.622 4.711 13.148 1.00 81.44 269 SER A O 1
ATOM 2138 N N . VAL A 1 270 ? -14.558 3.910 13.599 1.00 79.12 270 VAL A N 1
ATOM 2139 C CA . VAL A 1 270 ? -14.619 4.082 15.049 1.00 79.12 270 VAL A CA 1
ATOM 2140 C C . VAL A 1 270 ? -14.716 5.567 15.387 1.00 79.12 270 VAL A C 1
ATOM 2142 O O . VAL A 1 270 ? -15.618 5.935 16.127 1.00 79.12 270 VAL A O 1
ATOM 2145 N N . ASP A 1 271 ? -13.909 6.431 14.775 1.00 81.06 271 ASP A N 1
ATOM 2146 C CA . ASP A 1 271 ? -13.949 7.882 14.979 1.00 81.06 271 ASP A CA 1
ATOM 2147 C C . ASP A 1 271 ? -15.323 8.474 14.657 1.00 81.06 271 ASP A C 1
ATOM 2149 O O . ASP A 1 271 ? -15.841 9.276 15.430 1.00 81.06 271 ASP A O 1
ATOM 2153 N N . ARG A 1 272 ? -15.969 8.035 13.566 1.00 81.44 272 ARG A N 1
ATOM 2154 C CA . ARG A 1 272 ? -17.350 8.449 13.261 1.00 81.44 272 ARG A CA 1
ATOM 2155 C C . ARG A 1 272 ? -18.325 8.006 14.348 1.00 81.44 272 ARG A C 1
ATOM 2157 O O . ARG A 1 272 ? -19.120 8.811 14.808 1.00 81.44 272 ARG A O 1
ATOM 2164 N N . SER A 1 273 ? -18.240 6.753 14.796 1.00 77.31 273 SER A N 1
ATOM 2165 C CA . SER A 1 273 ? -19.109 6.262 15.877 1.00 77.31 273 SER A CA 1
ATOM 2166 C C . SER A 1 273 ? -18.830 6.939 17.226 1.00 77.31 273 SER A C 1
ATOM 2168 O O . SER A 1 273 ? -19.737 7.119 18.036 1.00 77.31 273 SER A O 1
ATOM 2170 N N . LEU A 1 274 ? -17.581 7.349 17.460 1.00 77.50 274 LEU A N 1
ATOM 2171 C CA . LEU A 1 274 ? -17.163 8.104 18.635 1.00 77.50 274 LEU A CA 1
ATOM 2172 C C . LEU A 1 274 ? -17.616 9.563 18.568 1.00 77.50 274 LEU A C 1
ATOM 2174 O O . LEU A 1 274 ? -17.797 10.159 19.624 1.00 77.50 274 LEU A O 1
ATOM 2178 N N . ALA A 1 275 ? -17.822 10.127 17.375 1.00 84.31 275 ALA A N 1
ATOM 2179 C CA . ALA A 1 275 ? -18.358 11.476 17.215 1.00 84.31 275 ALA A CA 1
ATOM 2180 C C . ALA A 1 275 ? -19.808 11.578 17.716 1.00 84.31 275 ALA A C 1
ATOM 2182 O O . ALA A 1 275 ? -20.152 12.569 18.354 1.00 84.31 275 ALA A O 1
ATOM 2183 N N . ASP A 1 276 ? -20.616 10.533 17.508 1.00 85.81 276 ASP A N 1
ATOM 2184 C CA . ASP A 1 276 ? -22.018 10.478 17.955 1.00 85.81 276 ASP A CA 1
ATOM 2185 C C . ASP A 1 276 ? -22.163 10.027 19.422 1.00 85.81 276 ASP A C 1
ATOM 2187 O O . ASP A 1 276 ? -23.193 10.246 20.070 1.00 85.81 276 ASP A O 1
ATOM 2191 N N . LEU A 1 277 ? -21.129 9.386 19.979 1.00 85.94 277 LEU A N 1
ATOM 2192 C CA . LEU A 1 277 ? -21.143 8.832 21.334 1.00 85.94 277 LEU A CA 1
ATOM 2193 C C . LEU A 1 277 ? -21.497 9.858 22.437 1.00 85.94 277 LEU A C 1
ATOM 2195 O O . LEU A 1 277 ? -22.279 9.493 23.319 1.00 85.94 277 LEU A O 1
ATOM 2199 N N . PRO A 1 278 ? -20.983 11.108 22.440 1.00 86.50 278 PRO A N 1
ATOM 2200 C CA . PRO A 1 278 ? -21.343 12.116 23.434 1.00 86.50 278 PRO A CA 1
ATOM 2201 C C . PRO A 1 278 ? -22.841 12.423 23.417 1.00 86.50 278 PRO A C 1
ATOM 2203 O O . PRO A 1 278 ? -23.464 12.484 24.476 1.00 86.50 278 PRO A O 1
ATOM 2206 N N . ASP A 1 279 ? -23.429 12.562 22.230 1.00 88.94 279 ASP A N 1
ATOM 2207 C CA . ASP A 1 279 ? -24.839 12.912 22.078 1.00 88.94 279 ASP A CA 1
ATOM 2208 C C . ASP A 1 279 ? -25.743 11.775 22.553 1.00 88.94 279 ASP A C 1
ATOM 2210 O O . ASP A 1 279 ? -26.680 12.003 23.324 1.00 88.94 279 ASP A O 1
ATOM 2214 N N . VAL A 1 280 ? -25.423 10.533 22.176 1.00 90.81 280 VAL A N 1
ATOM 2215 C CA . VAL A 1 280 ? -26.139 9.342 22.658 1.00 90.81 280 VAL A CA 1
ATOM 2216 C C . VAL A 1 280 ? -25.998 9.202 24.177 1.00 90.81 280 VAL A C 1
ATOM 2218 O O . VAL A 1 280 ? -26.983 8.950 24.874 1.00 90.81 280 VAL A O 1
ATOM 2221 N N . ALA A 1 281 ? -24.800 9.421 24.723 1.00 90.69 281 ALA A N 1
ATOM 2222 C CA . ALA A 1 281 ? -24.552 9.383 26.162 1.00 90.69 281 ALA A CA 1
ATOM 2223 C C . ALA A 1 281 ? -25.374 10.446 26.915 1.00 90.69 281 ALA A C 1
ATOM 2225 O O . ALA A 1 281 ? -25.988 10.145 27.942 1.00 90.69 281 ALA A O 1
ATOM 2226 N N . ILE A 1 282 ? -25.457 11.667 26.379 1.00 91.81 282 ILE A N 1
ATOM 2227 C CA . ILE A 1 282 ? -26.288 12.747 26.923 1.00 91.81 282 ILE A CA 1
ATOM 2228 C C . ILE A 1 282 ? -27.775 12.378 26.871 1.00 91.81 282 ILE A C 1
ATOM 2230 O O . ILE A 1 282 ? -28.494 12.610 27.846 1.00 91.81 282 ILE A O 1
ATOM 2234 N N . GLN A 1 283 ? -28.255 11.789 25.772 1.00 93.50 283 GLN A N 1
ATOM 2235 C CA . GLN A 1 283 ? -29.646 11.337 25.657 1.00 93.50 283 GLN A CA 1
ATOM 2236 C C . GLN A 1 283 ? -29.986 10.269 26.702 1.00 93.50 283 GLN A C 1
ATOM 2238 O O . GLN A 1 283 ? -31.019 10.370 27.364 1.00 93.50 283 GLN A O 1
ATOM 2243 N N . ILE A 1 284 ? -29.102 9.290 26.913 1.00 93.12 284 ILE A N 1
ATOM 2244 C CA . ILE A 1 284 ? -29.284 8.266 27.950 1.00 93.12 284 ILE A CA 1
ATOM 2245 C C . ILE A 1 284 ? -29.347 8.912 29.342 1.00 93.12 284 ILE A C 1
ATOM 2247 O O . ILE A 1 284 ? -30.231 8.572 30.132 1.00 93.12 284 ILE A O 1
ATOM 2251 N N . CYS A 1 285 ? -28.471 9.879 29.638 1.00 93.25 285 CYS A N 1
ATOM 2252 C CA . CYS A 1 285 ? -28.510 10.614 30.904 1.00 93.25 285 CYS A CA 1
ATOM 2253 C C . CYS A 1 285 ? -29.838 11.363 31.107 1.00 93.25 285 CYS A C 1
ATOM 2255 O O . CYS A 1 285 ? -30.429 11.257 32.180 1.00 93.25 285 CYS A O 1
ATOM 2257 N N . LYS A 1 286 ? -30.353 12.050 30.077 1.00 94.19 286 LYS A N 1
ATOM 2258 C CA . LYS A 1 286 ? -31.656 12.742 30.139 1.00 94.19 286 LYS A CA 1
ATOM 2259 C C . LYS A 1 286 ? -32.810 11.790 30.454 1.00 94.19 286 LYS A C 1
ATOM 2261 O O . LYS A 1 286 ? -33.695 12.136 31.227 1.00 94.19 286 LYS A O 1
ATOM 2266 N N . VAL A 1 287 ? -32.806 10.593 29.865 1.00 94.94 287 VAL A N 1
ATOM 2267 C CA . VAL A 1 287 ? -33.864 9.596 30.093 1.00 94.94 287 VAL A CA 1
ATOM 2268 C C . VAL A 1 287 ? -33.804 9.042 31.515 1.00 94.94 287 VAL A C 1
ATOM 2270 O O . VAL A 1 287 ? -34.835 8.909 32.164 1.00 94.94 287 VAL A O 1
ATOM 2273 N N . LEU A 1 288 ? -32.612 8.720 32.017 1.00 93.88 288 LEU A N 1
ATOM 2274 C CA . LEU A 1 288 ? -32.447 8.085 33.329 1.00 93.88 288 LEU A CA 1
ATOM 2275 C C . LEU A 1 288 ? -32.619 9.058 34.513 1.00 93.88 288 LEU A C 1
ATOM 2277 O O . LEU A 1 288 ? -33.022 8.643 35.612 1.00 93.88 288 LEU A O 1
ATOM 2281 N N . TRP A 1 289 ? -32.336 10.344 34.295 1.00 94.94 289 TRP A N 1
ATOM 2282 C CA . TRP A 1 289 ? -32.424 11.407 35.299 1.00 94.94 289 TRP A CA 1
ATOM 2283 C C . TRP A 1 289 ? -33.086 12.668 34.715 1.00 94.94 289 TRP A C 1
ATOM 2285 O O . TRP A 1 289 ? -32.407 13.667 34.497 1.00 94.94 289 TRP A O 1
ATOM 2295 N N . PRO A 1 290 ? -34.412 12.654 34.480 1.00 92.69 290 PRO A N 1
ATOM 2296 C CA . PRO A 1 290 ? -35.103 13.760 33.807 1.00 92.69 290 PRO A CA 1
ATOM 2297 C C . PRO A 1 290 ? -35.076 15.080 34.592 1.00 92.69 290 PRO A C 1
ATOM 2299 O O . PRO A 1 290 ? -35.096 16.147 33.990 1.00 92.69 290 PRO A O 1
ATOM 2302 N N . GLU A 1 291 ? -34.992 15.007 35.922 1.00 94.00 291 GLU A N 1
ATOM 2303 C CA . GLU A 1 291 ? -34.992 16.177 36.814 1.00 94.00 291 GLU A CA 1
ATOM 2304 C C . GLU A 1 291 ? -33.587 16.729 37.100 1.00 94.00 291 GLU A C 1
ATOM 2306 O O . GLU A 1 291 ? -33.433 17.711 37.826 1.00 94.00 291 GLU A O 1
ATOM 2311 N N . GLU A 1 292 ? -32.537 16.081 36.593 1.00 92.50 292 GLU A N 1
ATOM 2312 C CA . GLU A 1 292 ? -31.156 16.436 36.910 1.00 92.50 292 GLU A CA 1
ATOM 2313 C C . GLU A 1 292 ? -30.491 17.155 35.737 1.00 92.50 292 GLU A C 1
ATOM 2315 O O . GLU A 1 292 ? -30.720 16.841 34.567 1.00 92.50 292 GLU A O 1
ATOM 2320 N N . ALA A 1 293 ? -29.651 18.144 36.047 1.00 93.56 293 ALA A N 1
ATOM 2321 C CA . ALA A 1 293 ? -28.939 18.894 35.024 1.00 93.56 293 ALA A CA 1
ATOM 2322 C C . ALA A 1 293 ? -28.004 17.973 34.224 1.00 93.56 293 ALA A C 1
ATOM 2324 O O . ALA A 1 293 ? -27.291 17.134 34.779 1.00 93.56 293 ALA A O 1
ATOM 2325 N N . ILE A 1 294 ? -27.988 18.160 32.904 1.00 91.75 294 ILE A N 1
ATOM 2326 C CA . ILE A 1 294 ? -27.133 17.391 31.997 1.00 91.75 294 ILE A CA 1
ATOM 2327 C C . ILE A 1 294 ? -25.666 17.717 32.316 1.00 91.75 294 ILE A C 1
ATOM 2329 O O . ILE A 1 294 ? -25.316 18.899 32.384 1.00 91.75 294 ILE A O 1
ATOM 2333 N N . PRO A 1 295 ? -24.793 16.709 32.488 1.00 93.12 295 PRO A N 1
ATOM 2334 C CA . PRO A 1 295 ? -23.381 16.955 32.747 1.00 93.12 295 PRO A CA 1
ATOM 2335 C C . PRO A 1 295 ? -22.732 17.773 31.621 1.00 93.12 295 PRO A C 1
ATOM 2337 O O . PRO A 1 295 ? -22.912 17.478 30.444 1.00 93.12 295 PRO A O 1
ATOM 2340 N N . ALA A 1 296 ? -21.941 18.786 31.985 1.00 88.94 296 ALA A N 1
ATOM 2341 C CA . ALA A 1 296 ? -21.359 19.732 31.027 1.00 88.94 296 ALA A CA 1
ATOM 2342 C C . ALA A 1 296 ? -20.204 19.158 30.181 1.00 88.94 296 ALA A C 1
ATOM 2344 O O . ALA A 1 296 ? -19.781 19.786 29.215 1.00 88.94 296 ALA A O 1
ATOM 2345 N N . ASN A 1 297 ? -19.650 17.997 30.547 1.00 89.12 297 ASN A N 1
ATOM 2346 C CA . ASN A 1 297 ? -18.536 17.382 29.830 1.00 89.12 297 ASN A CA 1
ATOM 2347 C C . ASN A 1 297 ? -18.683 15.853 29.737 1.00 89.12 297 ASN A C 1
ATOM 2349 O O . ASN A 1 297 ? -19.414 15.212 30.502 1.00 89.12 297 ASN A O 1
ATOM 2353 N N . ILE A 1 298 ? -17.956 15.255 28.790 1.00 86.69 298 ILE A N 1
ATOM 2354 C CA . ILE A 1 298 ? -18.036 13.815 28.526 1.00 86.69 298 ILE A CA 1
ATOM 2355 C C . ILE A 1 298 ? -17.505 12.966 29.683 1.00 86.69 298 ILE A C 1
ATOM 2357 O O . ILE A 1 298 ? -18.017 11.881 29.927 1.00 86.69 298 ILE A O 1
ATOM 2361 N N . THR A 1 299 ? -16.531 13.463 30.448 1.00 89.19 299 THR A N 1
ATOM 2362 C CA . THR A 1 299 ? -15.984 12.741 31.605 1.00 89.19 299 THR A CA 1
ATOM 2363 C C . THR A 1 299 ? -17.009 12.601 32.725 1.00 89.19 299 THR A C 1
ATOM 2365 O O . THR A 1 299 ? -17.193 11.506 33.243 1.00 89.19 299 THR A O 1
ATOM 2368 N N . LEU A 1 300 ? -17.742 13.673 33.042 1.00 91.62 300 LEU A N 1
ATOM 2369 C CA . LEU A 1 300 ? -18.819 13.646 34.030 1.00 91.62 300 LEU A CA 1
ATOM 2370 C C . LEU A 1 300 ? -20.003 12.827 33.513 1.00 91.62 300 LEU A C 1
ATOM 2372 O O . LEU A 1 300 ? -20.638 12.121 34.289 1.00 91.62 300 LEU A O 1
ATOM 2376 N N . THR A 1 301 ? -20.270 12.869 32.204 1.00 92.50 301 THR A N 1
ATOM 2377 C CA . THR A 1 301 ? -21.276 12.003 31.572 1.00 92.50 301 THR A CA 1
ATOM 2378 C C . THR A 1 301 ? -20.897 10.529 31.725 1.00 92.50 301 THR A C 1
ATOM 2380 O O . THR A 1 301 ? -21.719 9.728 32.161 1.00 92.50 301 THR A O 1
ATOM 2383 N N . ALA A 1 302 ? -19.645 10.164 31.442 1.00 91.12 302 ALA A N 1
ATOM 2384 C CA . ALA A 1 302 ? -19.146 8.801 31.590 1.00 91.12 302 ALA A CA 1
ATOM 2385 C C . ALA A 1 302 ? -19.174 8.333 33.052 1.00 91.12 302 ALA A C 1
ATOM 2387 O O . ALA A 1 302 ? -19.610 7.215 33.328 1.00 91.12 302 ALA A O 1
ATOM 2388 N N . ASP A 1 303 ? -18.763 9.183 33.996 1.00 93.19 303 ASP A N 1
ATOM 2389 C CA . ASP A 1 303 ? -18.846 8.872 35.423 1.00 93.19 303 ASP A CA 1
ATOM 2390 C C . ASP A 1 303 ? -20.298 8.696 35.877 1.00 93.19 303 ASP A C 1
ATOM 2392 O O . ASP A 1 303 ? -20.598 7.742 36.593 1.00 93.19 303 ASP A O 1
ATOM 2396 N N . ARG A 1 304 ? -21.228 9.521 35.381 1.00 92.44 304 ARG A N 1
ATOM 2397 C CA . ARG A 1 304 ? -22.659 9.367 35.672 1.00 92.44 304 ARG A CA 1
ATOM 2398 C C . ARG A 1 304 ? -23.239 8.082 35.083 1.00 92.44 304 ARG A C 1
ATOM 2400 O O . ARG A 1 304 ? -24.030 7.405 35.736 1.00 92.44 304 ARG A O 1
ATOM 2407 N N . LEU A 1 305 ? -22.819 7.702 33.878 1.00 94.62 305 LEU A N 1
ATOM 2408 C CA . LEU A 1 305 ? -23.262 6.468 33.229 1.00 94.62 305 LEU A CA 1
ATOM 2409 C C . LEU A 1 305 ? -22.767 5.200 33.938 1.00 94.62 305 LEU A C 1
ATOM 2411 O O . LEU A 1 305 ? -23.428 4.167 33.832 1.00 94.62 305 LEU A O 1
ATOM 2415 N N . LYS A 1 306 ? -21.691 5.253 34.736 1.00 94.31 306 LYS A N 1
ATOM 2416 C CA . LYS A 1 306 ? -21.311 4.119 35.606 1.00 94.31 306 LYS A CA 1
ATOM 2417 C C . LYS A 1 306 ? -22.409 3.785 36.623 1.00 94.31 306 LYS A C 1
ATOM 2419 O O . LYS A 1 306 ? -22.614 2.612 36.937 1.00 94.31 306 LYS A O 1
ATOM 2424 N N . ASP A 1 307 ? -23.174 4.785 37.063 1.00 93.56 307 ASP A N 1
ATOM 2425 C CA . ASP A 1 307 ? -24.311 4.609 37.973 1.00 93.56 307 ASP A CA 1
ATOM 2426 C C . ASP A 1 307 ? -25.626 4.252 37.258 1.00 93.56 307 ASP A C 1
ATOM 2428 O O . ASP A 1 307 ? -26.612 3.894 37.916 1.00 93.56 307 ASP A O 1
ATOM 2432 N N . ALA A 1 308 ? -25.657 4.263 35.919 1.00 93.12 308 ALA A N 1
ATOM 2433 C CA . ALA A 1 308 ? -26.860 3.973 35.134 1.00 93.12 308 ALA A CA 1
ATOM 2434 C C . ALA A 1 308 ? -27.463 2.606 35.482 1.00 93.12 308 ALA A C 1
ATOM 2436 O O . ALA A 1 308 ? -28.677 2.478 35.635 1.00 93.12 308 ALA A O 1
ATOM 2437 N N . GLY A 1 309 ? -26.627 1.586 35.704 1.00 91.44 309 GLY A N 1
ATOM 2438 C CA . GLY A 1 309 ? -27.096 0.251 36.082 1.00 91.44 309 GLY A CA 1
ATOM 2439 C C . GLY A 1 309 ? -27.835 0.219 37.427 1.00 91.44 309 GLY A C 1
ATOM 2440 O O . GLY A 1 309 ? -28.788 -0.544 37.594 1.00 91.44 309 GLY A O 1
ATOM 2441 N N . ARG A 1 310 ? -27.436 1.056 38.396 1.00 94.19 310 ARG A N 1
ATOM 2442 C CA . ARG A 1 310 ? -28.168 1.212 39.664 1.00 94.19 310 ARG A CA 1
ATOM 2443 C C . ARG A 1 310 ? -29.499 1.913 39.418 1.00 94.19 310 ARG A C 1
ATOM 2445 O O . ARG A 1 310 ? -30.530 1.402 39.851 1.00 94.19 310 ARG A O 1
ATOM 2452 N N . ARG A 1 311 ? -29.481 3.013 38.664 1.00 94.06 311 ARG A N 1
ATOM 2453 C CA . ARG A 1 311 ? -30.677 3.804 38.366 1.00 94.06 311 ARG A CA 1
ATOM 2454 C C . ARG A 1 311 ? -31.748 3.006 37.625 1.00 94.06 311 ARG A C 1
ATOM 2456 O O . ARG A 1 311 ? -32.916 3.056 38.000 1.00 94.06 311 ARG A O 1
ATOM 2463 N N . ILE A 1 312 ? -31.352 2.204 36.638 1.00 93.75 312 ILE A N 1
ATOM 2464 C CA . ILE A 1 312 ? -32.264 1.321 35.898 1.00 93.75 312 ILE A CA 1
ATOM 2465 C C . ILE A 1 312 ? -32.936 0.315 36.841 1.00 93.75 312 ILE A C 1
ATOM 2467 O O . ILE A 1 312 ? -34.133 0.073 36.720 1.00 93.75 312 ILE A O 1
ATOM 2471 N N . ARG A 1 313 ? -32.210 -0.246 37.819 1.00 93.50 313 ARG A N 1
ATOM 2472 C CA . ARG A 1 313 ? -32.798 -1.167 38.808 1.00 93.50 313 ARG A CA 1
ATOM 2473 C C . ARG A 1 313 ? -33.793 -0.476 39.735 1.00 93.50 313 ARG A C 1
ATOM 2475 O O . ARG A 1 313 ? -34.827 -1.061 40.045 1.00 93.50 313 ARG A O 1
ATOM 2482 N N . GLU A 1 314 ? -33.514 0.756 40.154 1.00 92.88 314 GLU A N 1
ATOM 2483 C CA . GLU A 1 314 ? -34.466 1.562 40.929 1.00 92.88 314 GLU A CA 1
ATOM 2484 C C . GLU A 1 314 ? -35.738 1.825 40.123 1.00 92.88 314 GLU A C 1
ATOM 2486 O O . GLU A 1 314 ? -36.839 1.615 40.626 1.00 92.88 314 GLU A O 1
ATOM 2491 N N . TRP A 1 315 ? -35.587 2.207 38.854 1.00 92.00 315 TRP A N 1
ATOM 2492 C CA . TRP A 1 315 ? -36.700 2.396 37.929 1.00 92.00 315 TRP A CA 1
ATOM 2493 C C . TRP A 1 315 ? -37.510 1.117 37.734 1.00 92.00 315 TRP A C 1
ATOM 2495 O O . TRP A 1 315 ? -38.731 1.157 37.842 1.00 92.00 315 TRP A O 1
ATOM 2505 N N . GLN A 1 316 ? -36.858 -0.027 37.521 1.00 92.00 316 GLN A N 1
ATOM 2506 C CA . GLN A 1 316 ? -37.531 -1.323 37.411 1.00 92.00 316 GLN A CA 1
ATOM 2507 C C . GLN A 1 316 ? -38.303 -1.674 38.687 1.00 92.00 316 GLN A C 1
ATOM 2509 O O . GLN A 1 316 ? -39.445 -2.117 38.603 1.00 92.00 316 GLN A O 1
ATOM 2514 N N . CYS A 1 317 ? -37.724 -1.436 39.869 1.00 88.25 317 CYS A N 1
ATOM 2515 C CA . CYS A 1 317 ? -38.419 -1.642 41.140 1.00 88.25 317 CYS A CA 1
ATOM 2516 C C . CYS A 1 317 ? -39.639 -0.724 41.275 1.00 88.25 317 CYS A C 1
ATOM 2518 O O . CYS A 1 317 ? -40.707 -1.179 41.681 1.00 88.25 317 CYS A O 1
ATOM 2520 N N . SER A 1 318 ? -39.496 0.555 40.931 1.00 86.88 318 SER A N 1
ATOM 2521 C CA . SER A 1 318 ? -40.585 1.534 40.981 1.00 86.88 318 SER A CA 1
ATOM 2522 C C . SER A 1 318 ? -41.696 1.199 39.988 1.00 86.88 318 SER A C 1
ATOM 2524 O O . SER A 1 318 ? -42.864 1.206 40.363 1.00 86.88 318 SER A O 1
ATOM 2526 N N . ALA A 1 319 ? -41.346 0.814 38.760 1.00 87.12 319 ALA A N 1
ATOM 2527 C CA . ALA A 1 319 ? -42.295 0.370 37.746 1.00 87.12 319 ALA A CA 1
ATOM 2528 C C . ALA A 1 319 ? -43.021 -0.914 38.173 1.00 87.12 319 ALA A C 1
ATOM 2530 O O . ALA A 1 319 ? -44.238 -1.003 38.040 1.00 87.12 319 ALA A O 1
ATOM 2531 N N . ALA A 1 320 ? -42.308 -1.887 38.751 1.00 88.31 320 ALA A N 1
ATOM 2532 C CA . ALA A 1 320 ? -42.914 -3.109 39.276 1.00 88.31 320 ALA A CA 1
ATOM 2533 C C . ALA A 1 320 ? -43.890 -2.820 40.427 1.00 88.31 320 ALA A C 1
ATOM 2535 O O . ALA A 1 320 ? -44.962 -3.419 40.482 1.00 88.31 320 ALA A O 1
ATOM 2536 N N . ARG A 1 321 ? -43.556 -1.877 41.321 1.00 86.50 321 ARG A N 1
ATOM 2537 C CA . ARG A 1 321 ? -44.469 -1.423 42.383 1.00 86.50 321 ARG A CA 1
ATOM 2538 C C . ARG A 1 321 ? -45.693 -0.722 41.807 1.00 86.50 321 ARG A C 1
ATOM 2540 O O . ARG A 1 321 ? -46.798 -1.098 42.162 1.00 86.50 321 ARG A O 1
ATOM 2547 N N . ALA A 1 322 ? -45.511 0.224 40.889 1.00 86.38 322 ALA A N 1
ATOM 2548 C CA . ALA A 1 322 ? -46.622 0.921 40.243 1.00 86.38 322 ALA A CA 1
ATOM 2549 C C . ALA A 1 322 ? -47.546 -0.050 39.486 1.00 86.38 322 ALA A C 1
ATOM 2551 O O . ALA A 1 322 ? -48.767 0.057 39.575 1.00 86.38 322 ALA A O 1
ATOM 2552 N N . GLY A 1 323 ? -46.976 -1.042 38.796 1.00 87.31 323 GLY A N 1
ATOM 2553 C CA . GLY A 1 323 ? -47.731 -2.111 38.143 1.00 87.31 323 GLY A CA 1
ATOM 2554 C C . GLY A 1 323 ? -48.484 -2.998 39.137 1.00 87.31 323 GLY A C 1
ATOM 2555 O O . GLY A 1 323 ? -49.642 -3.329 38.896 1.00 87.31 323 GLY A O 1
ATOM 2556 N N . ALA A 1 324 ? -47.868 -3.341 40.272 1.00 86.56 324 ALA A N 1
ATOM 2557 C CA . ALA A 1 324 ? -48.536 -4.074 41.346 1.00 86.56 324 ALA A CA 1
ATOM 2558 C C . ALA A 1 324 ? -49.684 -3.261 41.964 1.00 86.56 324 ALA A C 1
ATOM 2560 O O . ALA A 1 324 ? -50.753 -3.814 42.194 1.00 86.56 324 ALA A O 1
ATOM 2561 N N . ASP A 1 325 ? -49.497 -1.958 42.177 1.00 82.75 325 ASP A N 1
ATOM 2562 C CA . ASP A 1 325 ? -50.533 -1.058 42.694 1.00 82.75 325 ASP A CA 1
ATOM 2563 C C . ASP A 1 325 ? -51.701 -0.954 41.717 1.00 82.75 325 ASP A C 1
ATOM 2565 O O . ASP A 1 325 ? -52.861 -1.022 42.116 1.00 82.75 325 ASP A O 1
ATOM 2569 N N . HIS A 1 326 ? -51.405 -0.852 40.423 1.00 84.62 326 HIS A N 1
ATOM 2570 C CA . HIS A 1 326 ? -52.429 -0.848 39.390 1.00 84.62 326 HIS A CA 1
ATOM 2571 C C . HIS A 1 326 ? -53.193 -2.180 39.333 1.00 84.62 326 HIS A C 1
ATOM 2573 O O . HIS A 1 326 ? -54.420 -2.183 39.291 1.00 84.62 326 HIS A O 1
ATOM 2579 N N . ALA A 1 327 ? -52.491 -3.314 39.404 1.00 85.38 327 ALA A N 1
ATOM 2580 C CA . ALA A 1 327 ? -53.119 -4.633 39.447 1.00 85.38 327 ALA A CA 1
ATOM 2581 C C . ALA A 1 327 ? -53.981 -4.825 40.705 1.00 85.38 327 ALA A C 1
ATOM 2583 O O . ALA A 1 327 ? -55.070 -5.385 40.614 1.00 85.38 327 ALA A O 1
ATOM 2584 N N . LEU A 1 328 ? -53.530 -4.326 41.861 1.00 82.94 328 LEU A N 1
ATOM 2585 C CA . LEU A 1 328 ? -54.316 -4.328 43.095 1.00 82.94 328 LEU A CA 1
ATOM 2586 C C . LEU A 1 328 ? -55.565 -3.458 42.966 1.00 82.94 328 LEU A C 1
ATOM 2588 O O . LEU A 1 328 ? -56.627 -3.902 43.375 1.00 82.94 328 LEU A O 1
ATOM 2592 N N . ARG A 1 329 ? -55.485 -2.278 42.335 1.00 81.75 329 ARG A N 1
ATOM 2593 C CA . ARG A 1 329 ? -56.679 -1.460 42.051 1.00 81.75 329 ARG A CA 1
ATOM 2594 C C . ARG A 1 329 ? -57.705 -2.208 41.202 1.00 81.75 329 ARG A C 1
ATOM 2596 O O . ARG A 1 329 ? -58.889 -2.140 41.504 1.00 81.75 329 ARG A O 1
ATOM 2603 N N . ILE A 1 330 ? -57.257 -2.942 40.181 1.00 83.69 330 ILE A N 1
ATOM 2604 C CA . ILE A 1 330 ? -58.142 -3.771 39.345 1.00 83.69 330 ILE A CA 1
ATOM 2605 C C . ILE A 1 330 ? -58.730 -4.937 40.150 1.00 83.69 330 ILE A C 1
ATOM 2607 O O . ILE A 1 330 ? -59.903 -5.250 40.008 1.00 83.69 330 ILE A O 1
ATOM 2611 N N . ALA A 1 331 ? -57.934 -5.593 40.994 1.00 81.62 331 ALA A N 1
ATOM 2612 C CA . ALA A 1 331 ? -58.429 -6.690 41.821 1.00 81.62 331 ALA A CA 1
ATOM 2613 C C . ALA A 1 331 ? -59.438 -6.200 42.871 1.00 81.62 331 ALA A C 1
ATOM 2615 O O . ALA A 1 331 ? -60.451 -6.854 43.093 1.00 81.62 331 ALA A O 1
ATOM 2616 N N . CYS A 1 332 ? -59.186 -5.044 43.492 1.00 78.19 332 CYS A N 1
ATOM 2617 C CA . CYS A 1 332 ? -60.096 -4.440 44.459 1.00 78.19 332 CYS A CA 1
ATOM 2618 C C . CYS A 1 332 ? -61.372 -3.914 43.801 1.00 78.19 332 CYS A C 1
ATOM 2620 O O . CYS A 1 332 ? -62.413 -3.971 44.433 1.00 78.19 332 CYS A O 1
ATOM 2622 N N . SER A 1 333 ? -61.360 -3.492 42.531 1.00 84.19 333 SER A N 1
ATOM 2623 C CA . SER A 1 333 ? -62.607 -3.108 41.852 1.00 84.19 333 SER A CA 1
ATOM 2624 C C . SER A 1 333 ? -63.572 -4.279 41.621 1.00 84.19 333 SER A C 1
ATOM 2626 O O . SER A 1 333 ? -64.712 -4.052 41.230 1.00 84.19 333 SER A O 1
ATOM 2628 N N . TRP A 1 334 ? -63.148 -5.525 41.864 1.00 89.62 334 TRP A N 1
ATOM 2629 C CA . TRP A 1 334 ? -64.037 -6.693 41.880 1.00 89.62 334 TRP A CA 1
ATOM 2630 C C . TRP A 1 334 ? -64.753 -6.885 43.224 1.00 89.62 334 TRP A C 1
ATOM 2632 O O . TRP A 1 334 ? -65.642 -7.728 43.315 1.00 89.62 334 TRP A O 1
ATOM 2642 N N . TYR A 1 335 ? -64.370 -6.129 44.255 1.00 84.88 335 TYR A N 1
ATOM 2643 C CA . TYR A 1 335 ? -64.908 -6.229 45.607 1.00 84.88 335 TYR A CA 1
ATOM 2644 C C . TYR A 1 335 ? -65.283 -4.831 46.119 1.00 84.88 335 TYR A C 1
ATOM 2646 O O . TYR A 1 335 ? -64.413 -4.048 46.489 1.00 84.88 335 TYR A O 1
ATOM 2654 N N . GLU A 1 336 ? -66.582 -4.525 46.155 1.00 80.00 336 GLU A N 1
ATOM 2655 C CA . GLU A 1 336 ? -67.101 -3.179 46.463 1.00 80.00 336 GLU A CA 1
ATOM 2656 C C . GLU A 1 336 ? -66.736 -2.666 47.872 1.00 80.00 336 GLU A C 1
ATOM 2658 O O . GLU A 1 336 ? -66.665 -1.457 48.077 1.00 80.00 336 GLU A O 1
ATOM 2663 N N . ASP A 1 337 ? -66.419 -3.560 48.816 1.00 84.94 337 ASP A N 1
ATOM 2664 C CA . ASP A 1 337 ? -66.151 -3.212 50.222 1.00 84.94 337 ASP A CA 1
ATOM 2665 C C . ASP A 1 337 ? -64.657 -3.012 50.563 1.00 84.94 337 ASP A C 1
ATOM 2667 O O . ASP A 1 337 ? -64.301 -2.770 51.719 1.00 84.94 337 ASP A O 1
ATOM 2671 N N . LEU A 1 338 ? -63.746 -3.161 49.594 1.00 78.62 338 LEU A N 1
ATOM 2672 C CA . LEU A 1 338 ? -62.299 -3.100 49.833 1.00 78.62 338 LEU A CA 1
ATOM 2673 C C . LEU A 1 338 ? -61.760 -1.672 49.659 1.00 78.62 338 LEU A C 1
ATOM 2675 O O . LEU A 1 338 ? -61.447 -1.238 48.550 1.00 78.62 338 LEU A O 1
ATOM 2679 N N . ASP A 1 339 ? -61.602 -0.958 50.778 1.00 77.44 339 ASP A N 1
ATOM 2680 C CA . ASP A 1 339 ? -61.027 0.391 50.803 1.00 77.44 339 ASP A CA 1
ATOM 2681 C C . ASP A 1 339 ? -59.527 0.382 50.433 1.00 77.44 339 ASP A C 1
ATOM 2683 O O . ASP A 1 339 ? -58.673 -0.186 51.118 1.00 77.44 339 ASP A O 1
ATOM 2687 N N . LEU A 1 340 ? -59.194 1.016 49.309 1.00 71.00 340 LEU A N 1
ATOM 2688 C CA . LEU A 1 340 ? -57.827 1.144 48.803 1.00 71.00 340 LEU A CA 1
ATOM 2689 C C . LEU A 1 340 ? -57.010 2.189 49.580 1.00 71.00 340 LEU A C 1
ATOM 2691 O O . LEU A 1 340 ? -55.779 2.070 49.657 1.00 71.00 340 LEU A O 1
ATOM 2695 N N . ASP A 1 341 ? -57.662 3.190 50.172 1.00 78.81 341 ASP A N 1
ATOM 2696 C CA . ASP A 1 341 ? -56.987 4.288 50.865 1.00 78.81 341 ASP A CA 1
ATOM 2697 C C . ASP A 1 341 ? -56.381 3.818 52.193 1.00 78.81 341 ASP A C 1
ATOM 2699 O O . ASP A 1 341 ? -55.273 4.239 52.560 1.00 78.81 341 ASP A O 1
ATOM 2703 N N . SER A 1 342 ? -57.014 2.844 52.858 1.00 78.19 342 SER A N 1
ATOM 2704 C CA . SER A 1 342 ? -56.445 2.193 54.041 1.00 78.19 342 SER A CA 1
ATOM 2705 C C . SER A 1 342 ? -55.158 1.425 53.712 1.00 78.19 342 SER A C 1
ATOM 2707 O O . SER A 1 342 ? -54.173 1.518 54.450 1.00 78.19 342 SER A O 1
ATOM 2709 N N . PHE A 1 343 ? -55.102 0.720 52.573 1.00 72.38 343 PHE A N 1
ATOM 2710 C CA . PHE A 1 343 ? -53.896 -0.009 52.152 1.00 72.38 343 PHE A CA 1
ATOM 2711 C C . PHE A 1 343 ? -52.762 0.924 51.722 1.00 72.38 343 PHE A C 1
ATOM 2713 O O . PHE A 1 343 ? -51.594 0.666 52.031 1.00 72.38 343 PHE A O 1
ATOM 2720 N N . HIS A 1 344 ? -53.081 2.017 51.028 1.00 70.00 344 HIS A N 1
ATOM 2721 C CA . HIS A 1 344 ? -52.085 3.022 50.666 1.00 70.00 344 HIS A CA 1
ATOM 2722 C C . HIS A 1 344 ? -51.502 3.728 51.900 1.00 70.00 344 HIS A C 1
ATOM 2724 O O . HIS A 1 344 ? -50.293 3.974 51.932 1.00 70.00 344 HIS A O 1
ATOM 2730 N N . SER A 1 345 ? -52.317 3.977 52.930 1.00 77.88 345 SER A N 1
ATOM 2731 C CA . SER A 1 345 ? -51.866 4.540 54.211 1.00 77.88 345 SER A CA 1
ATOM 2732 C C . SER A 1 345 ? -50.863 3.616 54.911 1.00 77.88 345 SER A C 1
ATOM 2734 O O . SER A 1 345 ? -49.750 4.036 55.213 1.00 77.88 345 SER A O 1
ATOM 2736 N N . LEU A 1 346 ? -51.176 2.318 55.012 1.00 72.69 346 LEU A N 1
ATOM 2737 C CA . LEU A 1 346 ? -50.275 1.294 55.568 1.00 72.69 346 LEU A CA 1
ATOM 2738 C C . LEU A 1 346 ? -48.931 1.187 54.834 1.00 72.69 346 LEU A C 1
ATOM 2740 O O . LEU A 1 346 ? -47.924 0.784 55.417 1.00 72.69 346 LEU A O 1
ATOM 2744 N N . ARG A 1 347 ? -48.903 1.520 53.541 1.00 68.38 347 ARG A N 1
ATOM 2745 C CA . ARG A 1 347 ? -47.695 1.410 52.721 1.00 68.38 347 ARG A CA 1
ATOM 2746 C C . ARG A 1 347 ? -46.809 2.649 52.774 1.00 68.38 347 ARG A C 1
ATOM 2748 O O . ARG A 1 347 ? -45.598 2.499 52.629 1.00 68.38 347 ARG A O 1
ATOM 2755 N N . ARG A 1 348 ? -47.375 3.844 52.991 1.00 65.19 348 ARG A N 1
ATOM 2756 C CA . ARG A 1 348 ? -46.578 5.066 53.222 1.00 65.19 348 ARG A CA 1
ATOM 2757 C C . ARG A 1 348 ? -45.732 4.962 54.486 1.00 65.19 348 ARG A C 1
ATOM 2759 O O . ARG A 1 348 ? -44.607 5.449 54.479 1.00 65.19 348 ARG A O 1
ATOM 2766 N N . ASP A 1 349 ? -46.232 4.258 55.496 1.00 64.75 349 ASP A N 1
ATOM 2767 C CA . ASP A 1 349 ? -45.546 4.081 56.779 1.00 64.75 349 ASP A CA 1
ATOM 2768 C C . ASP A 1 349 ? -44.518 2.933 56.768 1.00 64.75 349 ASP A C 1
ATOM 2770 O O . ASP A 1 349 ? -43.828 2.683 57.759 1.00 64.75 349 ASP A O 1
ATOM 2774 N N . ALA A 1 350 ? -44.368 2.228 55.639 1.00 59.34 350 ALA A N 1
ATOM 2775 C CA . ALA A 1 350 ? -43.362 1.186 55.507 1.00 59.34 350 ALA A CA 1
ATOM 2776 C C . ALA A 1 350 ? -41.942 1.810 55.459 1.00 59.34 350 ALA A C 1
ATOM 2778 O O . ALA A 1 350 ? -41.727 2.744 54.682 1.00 59.34 350 ALA A O 1
ATOM 2779 N N . PRO A 1 351 ? -40.931 1.283 56.189 1.00 51.03 351 PRO A N 1
ATOM 2780 C CA . PRO A 1 351 ? -39.628 1.944 56.409 1.00 51.03 351 PRO A CA 1
ATOM 2781 C C . PRO A 1 351 ? -38.671 2.029 55.193 1.00 51.03 351 PRO A C 1
ATOM 2783 O O . PRO A 1 351 ? -37.453 1.989 55.351 1.00 51.03 351 PRO A O 1
ATOM 2786 N N . GLY A 1 352 ? -39.181 2.111 53.962 1.00 54.78 352 GLY A N 1
ATOM 2787 C CA . GLY A 1 352 ? -38.393 2.130 52.724 1.00 54.78 352 GLY A CA 1
ATOM 2788 C C . GLY A 1 352 ? -38.375 3.462 51.966 1.00 54.78 352 GLY A C 1
ATOM 2789 O O . GLY A 1 352 ? -37.684 3.560 50.951 1.00 54.78 352 GLY A O 1
ATOM 2790 N N . HIS A 1 353 ? -39.120 4.481 52.405 1.00 50.22 353 HIS A N 1
ATOM 2791 C CA . HIS A 1 353 ? -39.191 5.772 51.717 1.00 50.22 353 HIS A CA 1
ATOM 2792 C C . HIS A 1 353 ? -38.170 6.777 52.263 1.00 50.22 353 HIS A C 1
ATOM 2794 O O . HIS A 1 353 ? -38.464 7.629 53.093 1.00 50.22 353 HIS A O 1
ATOM 2800 N N . GLY A 1 354 ? -36.948 6.702 51.738 1.00 48.22 354 GLY A N 1
ATOM 2801 C CA . GLY A 1 354 ? -35.974 7.787 51.819 1.00 48.22 354 GLY A CA 1
ATOM 2802 C C . GLY A 1 354 ? -36.340 8.933 50.873 1.00 48.22 354 GLY A C 1
ATOM 2803 O O . GLY A 1 354 ? -35.695 9.109 49.847 1.00 48.22 354 GLY A O 1
ATOM 2804 N N . SER A 1 355 ? -37.367 9.713 51.203 1.00 51.06 355 SER A N 1
ATOM 2805 C CA . SER A 1 355 ? -37.524 11.083 50.701 1.00 51.06 355 SER A CA 1
ATOM 2806 C C . SER A 1 355 ? -37.131 12.039 51.827 1.00 51.06 355 SER A C 1
ATOM 2808 O O . SER A 1 355 ? -37.980 12.566 52.543 1.00 51.06 355 SER A O 1
ATOM 2810 N N . GLY A 1 356 ? -35.825 12.196 52.045 1.00 39.38 356 GLY A N 1
ATOM 2811 C CA . GLY A 1 356 ? -35.307 13.237 52.931 1.00 39.38 356 GLY A CA 1
ATOM 2812 C C . GLY A 1 356 ? -35.372 14.602 52.231 1.00 39.38 356 GLY A C 1
ATOM 2813 O O . GLY A 1 356 ? -35.024 14.676 51.051 1.00 39.38 356 GLY A O 1
ATOM 2814 N N . PRO A 1 357 ? -35.795 15.683 52.908 1.00 44.91 357 PRO A N 1
ATOM 2815 C CA . PRO A 1 357 ? -35.734 17.022 52.341 1.00 44.91 357 PRO A CA 1
ATOM 2816 C C . PRO A 1 357 ? -34.273 17.483 52.240 1.00 44.91 357 PRO A C 1
ATOM 2818 O O . PRO A 1 357 ? -33.442 17.138 53.082 1.00 44.91 357 PRO A O 1
ATOM 2821 N N . HIS A 1 358 ? -33.982 18.274 51.204 1.00 45.66 358 HIS A N 1
ATOM 2822 C CA . HIS A 1 358 ? -32.725 18.988 50.967 1.00 45.66 358 HIS A CA 1
ATOM 2823 C C . HIS A 1 358 ? -31.996 19.401 52.264 1.00 45.66 358 HIS A C 1
ATOM 2825 O O . HIS A 1 358 ? -32.364 20.383 52.907 1.00 45.66 358 HIS A O 1
ATOM 2831 N N . ARG A 1 359 ? -30.902 18.708 52.611 1.00 39.34 359 ARG A N 1
ATOM 2832 C CA . ARG A 1 359 ? -29.877 19.246 53.515 1.00 39.34 359 ARG A CA 1
ATOM 2833 C C . ARG A 1 359 ? -28.841 19.999 52.685 1.00 39.34 359 ARG A C 1
ATOM 2835 O O . ARG A 1 359 ? -28.067 19.394 51.950 1.00 39.34 359 ARG A O 1
ATOM 2842 N N . LYS A 1 360 ? -28.824 21.325 52.829 1.00 47.72 360 LYS A N 1
ATOM 2843 C CA . LYS A 1 360 ? -27.615 22.129 52.625 1.00 47.72 360 LYS A CA 1
ATOM 2844 C C . LYS A 1 360 ? -26.636 21.793 53.756 1.00 47.72 360 LYS A C 1
ATOM 2846 O O . LYS A 1 360 ? -27.030 21.942 54.907 1.00 47.72 360 LYS A O 1
ATOM 2851 N N . ALA A 1 361 ? -25.424 21.353 53.422 1.00 42.25 361 ALA A N 1
ATOM 2852 C CA . ALA A 1 361 ? -24.150 21.729 54.057 1.00 42.25 361 ALA A CA 1
ATOM 2853 C C . ALA A 1 361 ? -23.040 20.734 53.670 1.00 42.25 361 ALA A C 1
ATOM 2855 O O . ALA A 1 361 ? -23.183 19.529 53.850 1.00 42.25 361 ALA A O 1
ATOM 2856 N N . GLU A 1 362 ? -21.976 21.286 53.089 1.00 39.09 362 GLU A N 1
ATOM 2857 C CA . GLU A 1 362 ? -20.571 21.126 53.487 1.00 39.09 362 GLU A CA 1
ATOM 2858 C C . GLU A 1 362 ? -20.114 19.818 54.171 1.00 39.09 362 GLU A C 1
ATOM 2860 O O . GLU A 1 362 ? -20.565 19.463 55.255 1.00 39.09 362 GLU A O 1
ATOM 2865 N N . GLY A 1 363 ? -19.059 19.218 53.605 1.00 38.97 363 GLY A N 1
ATOM 2866 C CA . GLY A 1 363 ? -18.049 18.469 54.367 1.00 38.97 363 GLY A CA 1
ATOM 2867 C C . GLY A 1 363 ? -18.176 16.935 54.366 1.00 38.97 363 GLY A C 1
ATOM 2868 O O . GLY A 1 363 ? -19.277 16.406 54.499 1.00 38.97 363 GLY A O 1
ATOM 2869 N N . PRO A 1 364 ? -17.061 16.185 54.215 1.00 48.38 364 PRO A N 1
ATOM 2870 C CA . PRO A 1 364 ? -17.096 14.768 53.883 1.00 48.38 364 PRO A CA 1
ATOM 2871 C C . PRO A 1 364 ? -17.130 13.897 55.143 1.00 48.38 364 PRO A C 1
ATOM 2873 O O . PRO A 1 364 ? -16.142 13.755 55.858 1.00 48.38 364 PRO A O 1
ATOM 2876 N N . GLY A 1 365 ? -18.265 13.252 55.376 1.00 41.41 365 GLY A N 1
ATOM 2877 C CA . GLY A 1 365 ? -18.369 12.086 56.244 1.00 41.41 365 GLY A CA 1
ATOM 2878 C C . GLY A 1 365 ? -19.047 10.975 55.462 1.00 41.41 365 GLY A C 1
ATOM 2879 O O . GLY A 1 365 ? -20.256 11.033 55.258 1.00 41.41 365 GLY A O 1
ATOM 2880 N N . LEU A 1 366 ? -18.268 10.000 54.987 1.00 47.75 366 LEU A N 1
ATOM 2881 C CA . LEU A 1 366 ? -18.777 8.762 54.395 1.00 47.75 366 LEU A CA 1
ATOM 2882 C C . LEU A 1 366 ? -19.718 8.067 55.396 1.00 47.75 366 LEU A C 1
ATOM 2884 O O . LEU A 1 366 ? -19.253 7.697 56.476 1.00 47.75 366 LEU A O 1
ATOM 2888 N N . PRO A 1 367 ? -20.987 7.790 55.049 1.00 44.69 367 PRO A N 1
ATOM 2889 C CA . PRO A 1 367 ? -21.737 6.738 55.696 1.00 44.69 367 PRO A CA 1
ATOM 2890 C C . PRO A 1 367 ? -21.579 5.453 54.882 1.00 44.69 367 PRO A C 1
ATOM 2892 O O . PRO A 1 367 ? -21.963 5.350 53.714 1.00 44.69 367 PRO A O 1
ATOM 2895 N N . ASP A 1 368 ? -20.989 4.476 55.552 1.00 40.22 368 ASP A N 1
ATOM 2896 C CA . ASP A 1 368 ? -20.879 3.091 55.141 1.00 40.22 368 ASP A CA 1
ATOM 2897 C C . ASP A 1 368 ? -22.275 2.527 54.822 1.00 40.22 368 ASP A C 1
ATOM 2899 O O . ASP A 1 368 ? -23.169 2.458 55.673 1.00 40.22 368 ASP A O 1
ATOM 2903 N N . CYS A 1 369 ? -22.490 2.171 53.556 1.00 33.84 369 CYS A N 1
ATOM 2904 C CA . CYS A 1 369 ? -23.727 1.566 53.084 1.00 33.84 369 CYS A CA 1
ATOM 2905 C C . CYS A 1 369 ? -23.714 0.083 53.460 1.00 33.84 369 CYS A C 1
ATOM 2907 O O . CYS A 1 369 ? -23.514 -0.786 52.610 1.00 33.84 369 CYS A O 1
ATOM 2909 N N . GLY A 1 370 ? -23.931 -0.205 54.743 1.00 32.88 370 GLY A N 1
ATOM 2910 C CA . GLY A 1 370 ? -24.169 -1.552 55.236 1.00 32.88 370 GLY A CA 1
ATOM 2911 C C . GLY A 1 370 ? -25.408 -2.145 54.570 1.00 32.88 370 GLY A C 1
ATOM 2912 O O . GLY A 1 370 ? -26.536 -1.937 55.017 1.00 32.88 370 GLY A O 1
ATOM 2913 N N . VAL A 1 371 ? -25.196 -2.913 53.501 1.00 39.81 371 VAL A N 1
ATOM 2914 C CA . VAL A 1 371 ? -26.179 -3.843 52.945 1.00 39.81 371 VAL A CA 1
ATOM 2915 C C . VAL A 1 371 ? -26.437 -4.898 54.020 1.00 39.81 371 VAL A C 1
ATOM 2917 O O . VAL A 1 371 ? -25.772 -5.929 54.084 1.00 39.81 371 VAL A O 1
ATOM 2920 N N . ARG A 1 372 ? -27.396 -4.633 54.914 1.00 34.88 372 ARG A N 1
ATOM 2921 C CA . ARG A 1 372 ? -27.977 -5.678 55.756 1.00 34.88 372 ARG A CA 1
ATOM 2922 C C . ARG A 1 372 ? -28.665 -6.667 54.829 1.00 34.88 372 ARG A C 1
ATOM 2924 O O . ARG A 1 372 ? -29.662 -6.345 54.186 1.00 34.88 372 ARG A O 1
ATOM 2931 N N . ALA A 1 373 ? -28.089 -7.862 54.764 1.00 39.28 373 ALA A N 1
ATOM 2932 C CA . ALA A 1 373 ? -28.700 -9.028 54.162 1.00 39.28 373 ALA A CA 1
ATOM 2933 C C . ALA A 1 373 ? -30.147 -9.165 54.658 1.00 39.28 373 ALA A C 1
ATOM 2935 O O . ALA A 1 373 ? -30.415 -9.136 55.862 1.00 39.28 373 ALA A O 1
ATOM 2936 N N . ALA A 1 374 ? -31.073 -9.297 53.712 1.00 39.25 374 ALA A N 1
ATOM 2937 C CA . ALA A 1 374 ? -32.439 -9.695 54.001 1.00 39.25 374 ALA A CA 1
ATOM 2938 C C . ALA A 1 374 ? -32.434 -11.039 54.758 1.00 39.25 374 ALA A C 1
ATOM 2940 O O . ALA A 1 374 ? -31.573 -11.884 54.492 1.00 39.25 374 ALA A O 1
ATOM 2941 N N . PRO A 1 375 ? -33.383 -11.271 55.682 1.00 37.53 375 PRO A N 1
ATOM 2942 C CA . PRO A 1 375 ? -33.471 -12.539 56.388 1.00 37.53 375 PRO A CA 1
ATOM 2943 C C . PRO A 1 375 ? -33.661 -13.690 55.390 1.00 37.53 375 PRO A C 1
ATOM 2945 O O . PRO A 1 375 ? -34.483 -13.613 54.473 1.00 37.53 375 PRO A O 1
ATOM 2948 N N . SER A 1 376 ? -32.896 -14.763 55.600 1.00 42.25 376 SER A N 1
ATOM 2949 C CA . SER A 1 376 ? -32.774 -15.991 54.795 1.00 42.25 376 SER A CA 1
ATOM 2950 C C . SER A 1 376 ? -34.071 -16.793 54.570 1.00 42.25 376 SER A C 1
ATOM 2952 O O . SER A 1 376 ? -34.028 -17.945 54.145 1.00 42.25 376 SER A O 1
ATOM 2954 N N . SER A 1 377 ? -35.242 -16.211 54.815 1.00 42.59 377 SER A N 1
ATOM 2955 C CA . SER A 1 377 ? -36.553 -16.856 54.720 1.00 42.59 377 SER A CA 1
ATOM 2956 C C . SER A 1 377 ? -37.119 -16.873 53.291 1.00 42.59 377 SER A C 1
ATOM 2958 O O . SER A 1 377 ? -37.946 -17.726 52.978 1.00 42.59 377 SER A O 1
ATOM 2960 N N . LEU A 1 378 ? -36.664 -15.981 52.397 1.00 41.28 378 LEU A N 1
ATOM 2961 C CA . LEU A 1 378 ? -37.149 -15.908 51.004 1.00 41.28 378 LEU A CA 1
ATOM 2962 C C . LEU A 1 378 ? -36.386 -16.813 50.019 1.00 41.28 378 LEU A C 1
ATOM 2964 O O . LEU A 1 378 ? -36.964 -17.259 49.027 1.00 41.28 378 LEU A O 1
ATOM 2968 N N . LEU A 1 379 ? -35.141 -17.196 50.325 1.00 45.16 379 LEU A N 1
ATOM 2969 C CA . LEU A 1 379 ? -34.376 -18.146 49.499 1.00 45.16 379 LEU A CA 1
ATOM 2970 C C . LEU A 1 379 ? -34.898 -19.592 49.599 1.00 45.16 379 LEU A C 1
ATOM 2972 O O . LEU A 1 379 ? -34.627 -20.417 48.723 1.00 45.16 379 LEU A O 1
ATOM 2976 N N . LEU A 1 380 ? -35.711 -19.906 50.614 1.00 45.84 380 LEU A N 1
ATOM 2977 C CA . LEU A 1 380 ? -36.323 -21.229 50.752 1.00 45.84 380 LEU A CA 1
ATOM 2978 C C . LEU A 1 380 ? -37.560 -21.423 49.850 1.00 45.84 380 LEU A C 1
ATOM 2980 O O . LEU A 1 380 ? -37.907 -22.566 49.535 1.00 45.84 380 LEU A O 1
ATOM 2984 N N . LEU A 1 381 ? -38.211 -20.340 49.398 1.00 44.16 381 LEU A N 1
ATOM 2985 C CA . LEU A 1 381 ? -39.361 -20.428 48.486 1.00 44.16 381 LEU A CA 1
ATOM 2986 C C . LEU A 1 381 ? -38.944 -20.490 47.009 1.00 44.16 381 LEU A C 1
ATOM 2988 O O . LEU A 1 381 ? -39.513 -21.284 46.255 1.00 44.16 381 LEU A O 1
ATOM 2992 N N . GLU A 1 382 ? -37.910 -19.756 46.589 1.00 46.53 382 GLU A N 1
ATOM 2993 C CA . GLU A 1 382 ? -37.448 -19.804 45.191 1.00 46.53 382 GLU A CA 1
ATOM 2994 C C . GLU A 1 382 ? -36.799 -21.152 44.822 1.00 46.53 382 GLU A C 1
ATOM 2996 O O . GLU A 1 382 ? -37.011 -21.668 43.719 1.00 46.53 382 GLU A O 1
ATOM 3001 N N . SER A 1 383 ? -36.129 -21.809 45.778 1.00 52.47 383 SER A N 1
ATOM 3002 C CA . SER A 1 383 ? -35.611 -23.181 45.625 1.00 52.47 383 SER A CA 1
ATOM 3003 C C . SER A 1 383 ? -36.723 -24.213 45.345 1.00 52.47 383 SER A C 1
ATOM 3005 O O . SER A 1 383 ? -36.575 -25.112 44.501 1.00 52.47 383 SER A O 1
ATOM 3007 N N . LYS A 1 384 ? -37.896 -24.053 45.977 1.00 53.16 384 LYS A N 1
ATOM 3008 C CA . LYS A 1 384 ? -39.049 -24.949 45.778 1.00 53.16 384 LYS A CA 1
ATOM 3009 C C . LYS A 1 384 ? -39.754 -24.706 44.438 1.00 53.16 384 LYS A C 1
ATOM 3011 O O . LYS A 1 384 ? -40.146 -25.671 43.775 1.00 53.16 384 LYS A O 1
ATOM 3016 N N . ILE A 1 385 ? -39.837 -23.456 43.977 1.00 54.75 385 ILE A N 1
ATOM 3017 C CA . ILE A 1 385 ? -40.447 -23.108 42.680 1.00 54.75 385 ILE A CA 1
ATOM 3018 C C . ILE A 1 385 ? -39.545 -23.543 41.507 1.00 54.75 385 ILE A C 1
ATOM 3020 O O . ILE A 1 385 ? -40.037 -24.091 40.510 1.00 54.75 385 ILE A O 1
ATOM 3024 N N . GLY A 1 386 ? -38.220 -23.408 41.644 1.00 53.38 386 GLY A N 1
ATOM 3025 C CA . GLY A 1 386 ? -37.245 -23.903 40.664 1.00 53.38 386 GLY A CA 1
ATOM 3026 C C . GLY A 1 386 ? -37.277 -25.429 40.497 1.00 53.38 386 GLY A C 1
ATOM 3027 O O . GLY A 1 386 ? -37.274 -25.942 39.370 1.00 53.38 386 GLY A O 1
ATOM 3028 N N . SER A 1 387 ? -37.411 -26.171 41.602 1.00 54.91 387 SER A N 1
ATOM 3029 C CA . SER A 1 387 ? -37.500 -27.639 41.583 1.00 54.91 387 SER A CA 1
ATOM 3030 C C . SER A 1 387 ? -38.798 -28.162 40.950 1.00 54.91 387 SER A C 1
ATOM 3032 O O . SER A 1 387 ? -38.770 -29.154 40.213 1.00 54.91 387 SER A O 1
ATOM 3034 N N . ALA A 1 388 ? -39.929 -27.470 41.136 1.00 56.88 388 ALA A N 1
ATOM 3035 C CA . ALA A 1 388 ? -41.203 -27.842 40.513 1.00 56.88 388 ALA A CA 1
ATOM 3036 C C . ALA A 1 388 ? -41.196 -27.640 38.981 1.00 56.88 388 ALA A C 1
ATOM 3038 O O . ALA A 1 388 ? -41.657 -28.510 38.230 1.00 56.88 388 ALA A O 1
ATOM 3039 N N . LYS A 1 389 ? -40.594 -26.547 38.482 1.00 57.56 389 LYS A N 1
ATOM 3040 C CA . LYS A 1 389 ? -40.452 -26.291 37.032 1.00 57.56 389 LYS A CA 1
ATOM 3041 C C . LYS A 1 389 ? -39.502 -27.284 36.348 1.00 57.56 389 LYS A C 1
ATOM 3043 O O . LYS A 1 389 ? -39.798 -27.743 35.239 1.00 57.56 389 LYS A O 1
ATOM 3048 N N . LYS A 1 390 ? -38.406 -27.688 37.006 1.00 60.66 390 LYS A N 1
ATOM 3049 C CA . LYS A 1 390 ? -37.435 -28.654 36.449 1.00 60.66 390 LYS A CA 1
ATOM 3050 C C . LYS A 1 390 ? -38.032 -30.067 36.325 1.00 60.66 390 LYS A C 1
ATOM 3052 O O . LYS A 1 390 ? -37.812 -30.737 35.313 1.00 60.66 390 LYS A O 1
ATOM 3057 N N . LYS A 1 391 ? -38.884 -30.486 37.275 1.00 62.47 391 LYS A N 1
ATOM 3058 C CA . LYS A 1 391 ? -39.618 -31.769 37.214 1.00 62.47 391 LYS A CA 1
ATOM 3059 C C . LYS A 1 391 ? -40.671 -31.792 36.093 1.00 62.47 391 LYS A C 1
ATOM 3061 O O . LYS A 1 391 ? -40.821 -32.811 35.416 1.00 62.47 391 LYS A O 1
ATOM 3066 N N . LYS A 1 392 ? -41.342 -30.662 35.824 1.00 60.41 392 LYS A N 1
ATOM 3067 C CA . LYS A 1 392 ? -42.340 -30.540 34.740 1.00 60.41 392 LYS A CA 1
ATOM 3068 C C . LYS A 1 392 ? -41.698 -30.519 33.340 1.00 60.41 392 LYS A C 1
ATOM 3070 O O . LYS A 1 392 ? -42.241 -31.132 32.424 1.00 60.41 392 LYS A O 1
ATOM 3075 N N . ARG A 1 393 ? -40.512 -29.908 33.172 1.00 58.41 393 ARG A N 1
ATOM 3076 C CA . ARG A 1 393 ? -39.753 -29.946 31.899 1.00 58.41 393 ARG A CA 1
ATOM 3077 C C . ARG A 1 393 ? -39.181 -31.333 31.580 1.00 58.41 393 ARG A C 1
ATOM 3079 O O . ARG A 1 393 ? -39.315 -31.775 30.443 1.00 58.41 393 ARG A O 1
ATOM 3086 N N . ARG A 1 394 ? -38.658 -32.070 32.571 1.00 59.34 394 ARG A N 1
ATOM 3087 C CA . ARG A 1 394 ? -38.180 -33.457 32.366 1.00 59.34 394 ARG A CA 1
ATOM 3088 C C . ARG A 1 394 ? -39.292 -34.424 31.933 1.00 59.34 394 ARG A C 1
ATOM 3090 O O . ARG A 1 394 ? -39.054 -35.267 31.076 1.00 59.34 394 ARG A O 1
ATOM 3097 N N . LYS A 1 395 ? -40.522 -34.266 32.444 1.00 59.28 395 LYS A N 1
ATOM 3098 C CA . LYS A 1 395 ? -41.686 -35.058 31.987 1.00 59.28 395 LYS A CA 1
ATOM 3099 C C . LYS A 1 395 ? -42.151 -34.701 30.566 1.00 59.28 395 LYS A C 1
ATOM 3101 O O . LYS A 1 395 ? -42.729 -35.552 29.903 1.00 59.28 395 LYS A O 1
ATOM 3106 N N . LYS A 1 396 ? -41.898 -33.473 30.091 1.00 58.16 396 LYS A N 1
ATOM 3107 C CA . LYS A 1 396 ? -42.291 -33.024 28.742 1.00 58.16 396 LYS A CA 1
ATOM 3108 C C . LYS A 1 396 ? -41.271 -33.410 27.660 1.00 58.16 396 LYS A C 1
ATOM 3110 O O . LYS A 1 396 ? -41.691 -33.694 26.547 1.00 58.16 396 LYS A O 1
ATOM 3115 N N . MET A 1 397 ? -39.974 -33.492 27.987 1.00 55.19 397 MET A N 1
ATOM 3116 C CA . MET A 1 397 ? -38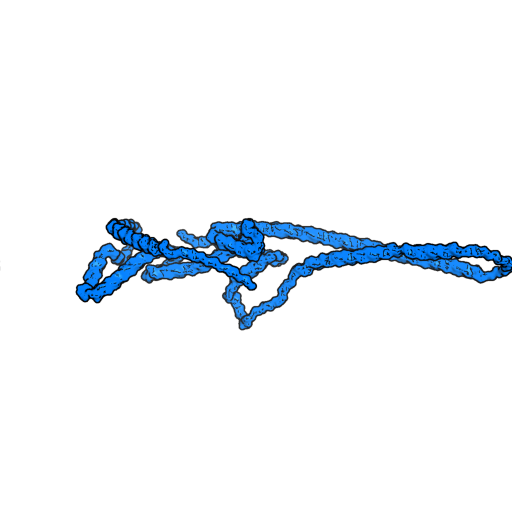.949 -34.016 27.061 1.00 55.19 397 MET A CA 1
ATOM 3117 C C . MET A 1 397 ? -39.062 -35.531 26.866 1.00 55.19 397 MET A C 1
ATOM 3119 O O . MET A 1 397 ? -39.092 -35.984 25.732 1.00 55.19 397 MET A O 1
ATOM 3123 N N . LYS A 1 398 ? -39.313 -36.309 27.931 1.00 55.84 398 LYS A N 1
ATOM 3124 C CA . LYS A 1 398 ? -39.459 -37.776 27.815 1.00 55.84 398 LYS A CA 1
ATOM 3125 C C . LYS A 1 398 ? -40.676 -38.237 26.987 1.00 55.84 398 LYS A C 1
ATOM 3127 O O . LYS A 1 398 ? -40.801 -39.419 26.706 1.00 55.84 398 LYS A O 1
ATOM 3132 N N . LYS A 1 399 ? -41.584 -37.322 26.616 1.00 53.28 399 LYS A N 1
ATOM 3133 C CA . LYS A 1 399 ? -42.739 -37.599 25.743 1.00 53.28 399 LYS A CA 1
ATOM 3134 C C . LYS A 1 399 ? -42.493 -37.213 24.274 1.00 53.28 399 LYS A C 1
ATOM 3136 O O . LYS A 1 399 ? -43.342 -37.507 23.445 1.00 53.28 399 LYS A O 1
ATOM 3141 N N . ARG A 1 400 ? -41.375 -36.550 23.949 1.00 54.09 400 ARG A N 1
ATOM 3142 C CA . ARG A 1 400 ? -41.010 -36.187 22.566 1.00 54.09 400 ARG A CA 1
ATOM 3143 C C . ARG A 1 400 ? -40.011 -37.152 21.924 1.00 54.09 400 ARG A C 1
ATOM 3145 O O . ARG A 1 400 ? -40.019 -37.262 20.712 1.00 54.09 400 ARG A O 1
ATOM 3152 N N . ASP A 1 401 ? -39.269 -37.925 22.713 1.00 52.53 401 ASP A N 1
ATOM 3153 C CA . ASP A 1 401 ? -38.266 -38.868 22.187 1.00 52.53 401 ASP A CA 1
ATOM 3154 C C . ASP A 1 401 ? -38.834 -40.270 21.866 1.00 52.53 401 ASP A C 1
ATOM 3156 O O . ASP A 1 401 ? -38.080 -41.225 21.712 1.00 52.53 401 ASP A O 1
ATOM 3160 N N . ALA A 1 402 ? -40.163 -40.424 21.797 1.00 53.44 402 ALA A N 1
ATOM 3161 C CA . ALA A 1 402 ? -40.833 -41.714 21.568 1.00 53.44 402 ALA A CA 1
ATOM 3162 C C . ALA A 1 402 ? -41.521 -41.841 20.195 1.00 53.44 402 ALA A C 1
ATOM 3164 O O . ALA A 1 402 ? -42.222 -42.820 19.955 1.00 53.44 402 ALA A O 1
ATOM 3165 N N . GLY A 1 403 ? -41.341 -40.882 19.291 1.00 54.94 403 GLY A N 1
ATOM 3166 C CA . GLY A 1 403 ? -41.919 -40.959 17.954 1.00 54.94 403 GLY A CA 1
ATOM 3167 C C . GLY A 1 403 ? -41.191 -40.024 17.015 1.00 54.94 403 GLY A C 1
ATOM 3168 O O . GLY A 1 403 ? -41.449 -38.831 17.053 1.00 54.94 403 GLY A O 1
ATOM 3169 N N . ASP A 1 404 ? -40.218 -40.566 16.286 1.00 50.88 404 ASP A N 1
ATOM 3170 C CA . ASP A 1 404 ? -40.070 -40.392 14.837 1.00 50.88 404 ASP A CA 1
ATOM 3171 C C . ASP A 1 404 ? -38.717 -40.972 14.404 1.00 50.88 404 ASP A C 1
ATOM 3173 O O . ASP A 1 404 ? -37.651 -40.385 14.578 1.00 50.88 404 ASP A O 1
ATOM 3177 N N . ALA A 1 405 ? -38.774 -42.19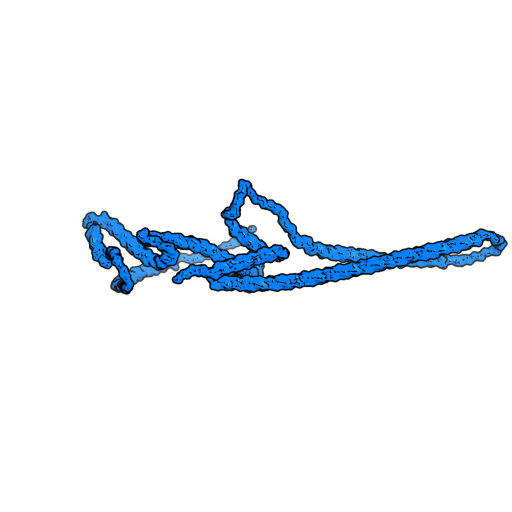0 13.864 1.00 53.94 405 ALA A N 1
ATOM 3178 C CA . ALA A 1 405 ? -37.662 -42.805 13.154 1.00 53.94 405 ALA A CA 1
ATOM 3179 C C . ALA A 1 405 ? -37.500 -42.120 11.782 1.00 53.94 405 ALA A C 1
ATOM 3181 O O . ALA A 1 405 ? -38.500 -41.938 11.079 1.00 53.94 405 ALA A O 1
ATOM 3182 N N . PRO A 1 406 ? -36.278 -41.767 11.346 1.00 52.44 406 PRO A N 1
ATOM 3183 C CA . PRO A 1 406 ? -36.084 -41.129 10.053 1.00 52.44 406 PRO A CA 1
ATOM 3184 C C . PRO A 1 406 ? -36.280 -42.145 8.922 1.00 52.44 406 PRO A C 1
ATOM 3186 O O . PRO A 1 406 ? -35.514 -43.099 8.765 1.00 52.44 406 PRO A O 1
ATOM 3189 N N . ARG A 1 407 ? -37.312 -41.924 8.098 1.00 49.91 407 ARG A N 1
ATOM 3190 C CA . ARG A 1 407 ? -37.440 -42.565 6.786 1.00 49.91 407 ARG A CA 1
ATOM 3191 C C . ARG A 1 407 ? -36.341 -42.033 5.870 1.00 49.91 407 ARG A C 1
ATOM 3193 O O . ARG A 1 407 ? -36.391 -40.896 5.414 1.00 49.91 407 ARG A O 1
ATOM 3200 N N . ASN A 1 408 ? -35.377 -42.901 5.586 1.00 49.88 408 ASN A N 1
ATOM 3201 C CA . ASN A 1 408 ? -34.491 -42.803 4.435 1.00 49.88 408 ASN A CA 1
ATOM 3202 C C . ASN A 1 408 ? -35.317 -42.675 3.148 1.00 49.88 408 ASN A C 1
ATOM 3204 O O . ASN A 1 408 ? -36.035 -43.607 2.788 1.00 49.88 408 ASN A O 1
ATOM 3208 N N . LEU A 1 409 ? -35.153 -41.573 2.419 1.00 49.38 409 LEU A N 1
ATOM 3209 C CA . LEU A 1 409 ? -35.469 -41.512 0.995 1.00 49.38 409 LEU A CA 1
ATOM 3210 C C . LEU A 1 409 ? -34.236 -41.013 0.245 1.00 49.38 409 LEU A C 1
ATOM 3212 O O . LEU A 1 409 ? -33.962 -39.821 0.151 1.00 49.38 409 LEU A O 1
ATOM 3216 N N . ARG A 1 410 ? -33.491 -41.990 -0.281 1.00 47.12 410 ARG A N 1
ATOM 3217 C CA . ARG A 1 410 ? -32.665 -41.827 -1.475 1.00 47.12 410 ARG A CA 1
ATOM 3218 C C . ARG A 1 410 ? -33.594 -41.535 -2.654 1.00 47.12 410 ARG A C 1
ATOM 3220 O O . ARG A 1 410 ? -34.567 -42.259 -2.848 1.00 47.12 410 ARG A O 1
ATOM 3227 N N . GLY A 1 411 ? -33.248 -40.542 -3.463 1.00 43.41 411 GLY A N 1
ATOM 3228 C CA . GLY A 1 411 ? -33.814 -40.318 -4.793 1.00 43.41 411 GLY A CA 1
ATOM 3229 C C . GLY A 1 411 ? -32.739 -39.716 -5.711 1.00 43.41 411 GLY A C 1
ATOM 3230 O O . GLY A 1 411 ? -32.001 -38.859 -5.226 1.00 43.41 411 GLY A O 1
ATOM 3231 N N . PRO A 1 412 ? -32.579 -40.175 -6.969 1.00 57.88 412 PRO A N 1
ATOM 3232 C CA . PRO A 1 412 ? -31.373 -39.950 -7.761 1.00 57.88 412 PRO A CA 1
ATOM 3233 C C . PRO A 1 412 ? -31.499 -38.845 -8.823 1.00 57.88 412 PRO A C 1
ATOM 3235 O O . PRO A 1 412 ? -32.591 -38.457 -9.227 1.00 57.88 412 PRO A O 1
ATOM 3238 N N . CYS A 1 413 ? -30.316 -38.407 -9.265 1.00 45.19 413 CYS A N 1
ATOM 3239 C CA . CYS A 1 413 ? -29.915 -37.836 -10.554 1.00 45.19 413 CYS A CA 1
ATOM 3240 C C . CYS A 1 413 ? -31.004 -37.493 -11.586 1.00 45.19 413 CYS A C 1
ATOM 3242 O O . CYS A 1 413 ? -31.715 -38.374 -12.067 1.00 45.19 413 CYS A O 1
ATOM 3244 N N . ARG A 1 414 ? -30.945 -36.259 -12.104 1.00 47.91 414 ARG A N 1
ATOM 3245 C CA . ARG A 1 414 ? -31.190 -35.988 -13.526 1.00 47.91 414 ARG A CA 1
ATOM 3246 C C . ARG A 1 414 ? -30.164 -35.000 -14.066 1.00 47.91 414 ARG A C 1
ATOM 3248 O O . ARG A 1 414 ? -30.066 -33.874 -13.597 1.00 47.91 414 ARG A O 1
ATOM 3255 N N . SER A 1 415 ? -29.417 -35.487 -15.045 1.00 55.25 415 SER A N 1
ATOM 3256 C CA . SER A 1 415 ? -28.732 -34.735 -16.082 1.00 55.25 415 SER A CA 1
ATOM 3257 C C . SER A 1 415 ? -29.747 -34.203 -17.095 1.00 55.25 415 SER A C 1
ATOM 3259 O O . SER A 1 415 ? -30.700 -34.900 -17.458 1.00 55.25 415 SER A O 1
ATOM 3261 N N . SER A 1 416 ? -29.522 -32.984 -17.570 1.00 57.25 416 SER A N 1
ATOM 3262 C CA . SER A 1 416 ? -29.867 -32.485 -18.906 1.00 57.25 416 SER A CA 1
ATOM 3263 C C . SER A 1 416 ? -28.904 -31.354 -19.220 1.00 57.25 416 SER A C 1
ATOM 3265 O O . SER A 1 416 ? -28.721 -30.515 -18.309 1.00 57.25 416 SER A O 1
#

Sequence (416 aa):
MVLHAGPAAVVAGERATGLLGRITELKREGRELGHLLDYAEKWNQADVSAATRGVGKDRLPIVDPAGPKSTEEHFMRPEQLFEELLWEHRDLVEAHSHCQAIPEASIEALQIQLSALQSIPKRSSSFGSTRRPWTPRRTFLKEQAIQAGLRHDEEMRDAKAAAEAKLAEVLEDSSNSSAVLRAELEEEKKAWKAAEQHIEIMTTDHKEFDRLAMHIDALALRHFPDSQTYAVKKVMDDRVAREFPNLDAHWDGYDYLVALSARVQHMRSVDRSLADLPDVAIQICKVLWPEEAIPANITLTADRLKDAGRRIREWQCSAARAGADHALRIACSWYEDLDLDSFHSLRRDAPGHGSGPHRKAEGPGLPDCGVRAAPSSLLLLESKIGSAKKKKRRKKMKKRDAGDAPRNLRGPCRSS

Organism: Lolium multiflorum (NCBI:txid4521)

pLDDT: mean 70.46, std 22.62, range [26.58, 97.81]

Secondary structure (DSSP, 8-state):
------HHHHHHHHHHHHHHHHHHHHGGGT---THHHHHHHHHHHHT--TTS----TT------S-PPPPGGGGTHHHHHHHHHHHHHHHHHHHHHHHHHTTTHHHHHHHHHHHHHHHTS---------------THHHHHHHHHHHHHHHHHHHHHHHHHHHHHHHHHHHHHHHHHHHHHHHHHHHHHHHHHHHHHHHHHHHHHHHHHHHHHHHHHHHHHHH-GGGHHHHHHHHHHHHHHTT-S-TTSPPPHHHHHHHHHHHHHHHHHHHHHHHHHHHHHHHHHHHH-TTSPPPSSHHHHHHHHHTHHHHHHHHHHHHHHHHHHHHHHHHHTT-TT--HHHHHHHHHTSTT--------------------PPPTTSHHHHHHHHHHHHHHHHHHHTTTTTS-------------